Protein AF-A0AAD5KV11-F1 (afdb_monomer_lite)

Foldseek 3Di:
DPPVVVVVVVLVPPVVVVCVVVVHPDPVVSVVVVCCVVPCPLDPDDDDDDDPDDDPVVVVVVVVVVCVVCVPPDPDDDDPVVVVVVVVVCRRPPDPCVVQVVVVVVCVVVVLVVLLPDDVLVVLLDPDALVCLLVSCVSQPLVNVLCCLLVQVHPLSVVCVVQVLVNQLSVQLSVQDDSVVSSNLVSLLSCLPVVDPDDSLVSVLSSLLVQCVDPSSVVSNVVSCVVCVVSVVVVCVSCVVSVVPDPPPPPCDQLLSQLLCCLVPVDGDPPDPDLLSSQVSVLPDDPVVLLVVLVSLLVSLLDPSSLVSVLVNQLNHDLLSLLVSQPVCQSVVLVLVQVLCCVFPVDGQCVLVVNPDSSSVSSLLSNQSNVPDSRDPDNCSRCVVSVVVSVVSDDLVSLLCSLVPPDDDPPVSVVNCVPPPVSVVSNVVVVVVVVVVVDPDDDDPPPDPCPDDDQDAPQVVLVVCVVCLVVLCVLVVQADPVAGPDLVSLLVQLQLSVCLRPVDQFADLSNSQVSCVVRVHDSPRDHDRGDDDDPSSVVSSVD

Structure (mmCIF, N/CA/C/O backbone):
data_AF-A0AAD5KV11-F1
#
_entry.id   AF-A0AAD5KV11-F1
#
loop_
_atom_site.group_PDB
_atom_site.id
_atom_site.type_symbol
_atom_site.label_atom_id
_atom_site.label_alt_id
_atom_site.label_comp_id
_atom_site.label_asym_id
_atom_site.label_entity_id
_atom_site.label_seq_id
_atom_site.pdbx_PDB_ins_code
_atom_site.Cartn_x
_atom_site.Cartn_y
_atom_site.Cartn_z
_atom_site.occupancy
_atom_site.B_iso_or_equiv
_atom_site.auth_seq_id
_atom_site.auth_comp_id
_atom_site.auth_asym_id
_atom_site.auth_atom_id
_atom_site.pdbx_PDB_model_num
ATOM 1 N N . MET A 1 1 ? -11.349 23.403 -16.150 1.00 36.72 1 MET A N 1
ATOM 2 C CA . MET A 1 1 ? -10.597 22.356 -16.871 1.00 36.72 1 MET A CA 1
ATOM 3 C C . MET A 1 1 ? -9.289 22.864 -17.492 1.00 36.72 1 MET A C 1
ATOM 5 O O . MET A 1 1 ? -8.651 22.080 -18.169 1.00 36.72 1 MET A O 1
ATOM 9 N N . ASP A 1 2 ? -8.805 24.080 -17.205 1.00 35.59 2 ASP A N 1
ATOM 10 C CA . ASP A 1 2 ? -7.595 24.624 -17.852 1.00 35.59 2 ASP A CA 1
ATOM 11 C C . ASP A 1 2 ? -6.661 25.322 -16.854 1.00 35.59 2 ASP A C 1
ATOM 13 O O . ASP A 1 2 ? -6.624 26.541 -16.743 1.00 35.59 2 ASP A O 1
ATOM 17 N N . ALA A 1 3 ? -5.899 24.526 -16.106 1.00 26.17 3 ALA A N 1
ATOM 18 C CA . ALA A 1 3 ? -4.664 24.986 -15.454 1.00 26.17 3 ALA A CA 1
ATOM 19 C C . ALA A 1 3 ? -3.454 24.172 -15.948 1.00 26.17 3 ALA A C 1
ATOM 21 O O . ALA A 1 3 ? -2.347 24.684 -16.069 1.00 26.17 3 ALA A O 1
ATOM 22 N N . ILE A 1 4 ? -3.686 22.908 -16.326 1.00 26.08 4 ILE A N 1
ATOM 23 C CA . ILE A 1 4 ? -2.659 22.004 -16.856 1.00 26.08 4 ILE A CA 1
ATOM 24 C C . ILE A 1 4 ? -2.350 22.308 -18.335 1.00 26.08 4 ILE A C 1
ATOM 26 O O . ILE A 1 4 ? -1.194 22.201 -18.735 1.00 26.08 4 ILE A O 1
ATOM 30 N N . SER A 1 5 ? -3.319 22.764 -19.143 1.00 27.38 5 SER A N 1
ATOM 31 C CA . SER A 1 5 ? -3.061 23.165 -20.543 1.00 27.38 5 SER A CA 1
ATOM 32 C C . SER A 1 5 ? -2.269 24.484 -20.642 1.00 27.38 5 SER A C 1
ATOM 34 O O . SER A 1 5 ? -1.435 24.646 -21.533 1.00 27.38 5 SER A O 1
ATOM 36 N N . THR A 1 6 ? -2.434 25.385 -19.671 1.00 35.09 6 THR A N 1
ATOM 37 C CA . THR A 1 6 ? -1.822 26.725 -19.634 1.00 35.09 6 THR A CA 1
ATOM 38 C C . THR A 1 6 ? -0.335 26.698 -19.246 1.00 35.09 6 THR A C 1
ATOM 40 O O . THR A 1 6 ? 0.466 27.446 -19.806 1.00 35.09 6 THR A O 1
ATOM 43 N N . VAL A 1 7 ? 0.072 25.771 -18.366 1.00 30.61 7 VAL A N 1
ATOM 44 C CA . VAL A 1 7 ? 1.486 25.556 -17.977 1.00 30.61 7 VAL A CA 1
ATOM 45 C C . VAL A 1 7 ? 2.310 24.948 -19.121 1.00 30.61 7 VAL A C 1
ATOM 47 O O . VAL A 1 7 ? 3.462 25.330 -19.337 1.00 30.61 7 VAL A O 1
ATOM 50 N N . PHE A 1 8 ? 1.718 24.040 -19.906 1.00 29.23 8 PHE A N 1
ATOM 51 C CA . PHE A 1 8 ? 2.359 23.499 -21.110 1.00 29.23 8 PHE A CA 1
ATOM 52 C C . PHE A 1 8 ? 2.474 24.549 -22.230 1.00 29.23 8 PHE A C 1
ATOM 54 O O . PHE A 1 8 ? 3.483 24.569 -22.937 1.00 29.23 8 PHE A O 1
ATOM 61 N N . GLY A 1 9 ? 1.498 25.459 -22.349 1.00 31.12 9 GLY A N 1
ATOM 62 C CA . GLY A 1 9 ? 1.516 26.564 -23.316 1.00 31.12 9 GLY A CA 1
ATOM 63 C C . GLY A 1 9 ? 2.651 27.575 -23.092 1.00 31.12 9 GLY A C 1
ATOM 64 O O . GLY A 1 9 ? 3.324 27.956 -24.047 1.00 31.12 9 GLY A O 1
ATOM 65 N N . LEU A 1 10 ? 2.932 27.946 -21.838 1.00 33.28 10 LEU A N 1
ATOM 66 C CA . LEU A 1 10 ? 4.016 28.877 -21.478 1.00 33.28 10 LEU A CA 1
ATOM 67 C C . LEU A 1 10 ? 5.417 28.260 -21.654 1.00 33.28 10 LEU A C 1
ATOM 69 O O . LEU A 1 10 ? 6.309 28.898 -22.218 1.00 33.28 10 LEU A O 1
ATOM 73 N N . LYS A 1 11 ? 5.600 26.981 -21.290 1.00 33.97 11 LYS A N 1
ATOM 74 C CA . LYS A 1 11 ? 6.841 26.226 -21.573 1.00 33.97 11 LYS A CA 1
ATOM 75 C C . LYS A 1 11 ? 7.125 26.098 -23.073 1.00 33.97 11 LYS A C 1
ATOM 77 O O . LYS A 1 11 ? 8.284 26.120 -23.486 1.00 33.97 11 LYS A O 1
ATOM 82 N N . ALA A 1 12 ? 6.086 25.998 -23.902 1.00 33.62 12 ALA A N 1
ATOM 83 C CA . ALA A 1 12 ? 6.222 25.922 -25.355 1.00 33.62 12 ALA A CA 1
ATOM 84 C C . ALA A 1 12 ? 6.637 27.258 -26.010 1.00 33.62 12 ALA A C 1
ATOM 86 O O . ALA A 1 12 ? 7.190 27.225 -27.113 1.00 33.62 12 ALA A O 1
ATOM 87 N N . GLN A 1 13 ? 6.421 28.398 -25.337 1.00 36.31 13 GLN A N 1
ATOM 88 C CA . GLN A 1 13 ? 6.700 29.755 -25.839 1.00 36.31 13 GLN A CA 1
ATOM 89 C C . GLN A 1 13 ? 7.999 30.378 -25.300 1.00 36.31 13 GLN A C 1
ATOM 91 O O . GLN A 1 13 ? 8.613 31.185 -25.996 1.00 36.31 13 GLN A O 1
ATOM 96 N N . LEU A 1 14 ? 8.472 29.959 -24.120 1.00 36.69 14 LEU A N 1
ATOM 97 C CA . LEU A 1 14 ? 9.713 30.468 -23.515 1.00 36.69 14 LEU A CA 1
ATOM 98 C C . LEU A 1 14 ? 10.977 29.950 -24.217 1.00 36.69 14 LEU A C 1
ATOM 100 O O . LEU A 1 14 ? 11.968 30.651 -24.401 1.00 36.69 14 LEU A O 1
ATOM 104 N N . VAL A 1 15 ? 10.941 28.694 -24.642 1.00 40.12 15 VAL A N 1
ATOM 105 C CA . VAL A 1 15 ? 12.110 28.043 -25.220 1.00 40.12 15 VAL A CA 1
ATOM 106 C C . VAL A 1 15 ? 12.433 28.423 -26.678 1.00 40.12 15 VAL A C 1
ATOM 108 O O . VAL A 1 15 ? 13.617 28.513 -26.996 1.00 40.12 15 VAL A O 1
ATOM 111 N N . PRO A 1 16 ? 11.470 28.722 -27.575 1.00 36.97 16 PRO A N 1
ATOM 112 C CA . PRO A 1 16 ? 11.785 29.334 -28.866 1.00 36.97 16 PRO A CA 1
ATOM 113 C C . PRO A 1 16 ? 12.531 30.669 -28.718 1.00 36.97 16 PRO A C 1
ATOM 115 O O . PRO A 1 16 ? 13.422 30.950 -29.512 1.00 36.97 16 PRO A O 1
ATOM 118 N N . ALA A 1 17 ? 12.228 31.460 -27.682 1.00 39.31 17 ALA A N 1
ATOM 119 C CA . ALA A 1 17 ? 12.898 32.737 -27.426 1.00 39.31 17 ALA A CA 1
ATOM 120 C C . ALA A 1 17 ? 14.358 32.571 -26.950 1.00 39.31 17 ALA A C 1
ATOM 122 O O . ALA A 1 17 ? 15.211 33.398 -27.272 1.00 39.31 17 ALA A O 1
ATOM 123 N N . ILE A 1 18 ? 14.668 31.484 -26.234 1.00 38.94 18 ILE A N 1
ATOM 124 C CA . ILE A 1 18 ? 16.037 31.120 -25.820 1.00 38.94 18 ILE A CA 1
ATOM 125 C C . ILE A 1 18 ? 16.846 30.587 -27.016 1.00 38.94 18 ILE A C 1
ATOM 127 O O . ILE A 1 18 ? 17.977 31.013 -27.236 1.00 38.94 18 ILE A O 1
ATOM 131 N N . ILE A 1 19 ? 16.238 29.721 -27.833 1.00 38.75 19 ILE A N 1
ATOM 132 C CA . ILE A 1 19 ? 16.796 29.171 -29.086 1.00 38.75 19 ILE A CA 1
ATOM 133 C C . ILE A 1 19 ? 17.142 30.303 -30.072 1.00 38.75 19 ILE A C 1
ATOM 135 O O . ILE A 1 19 ? 18.261 30.367 -30.581 1.00 38.75 19 ILE A O 1
ATOM 139 N N . SER A 1 20 ? 16.230 31.267 -30.248 1.00 39.09 20 SER A N 1
ATOM 140 C CA . SER A 1 20 ? 16.426 32.439 -31.114 1.00 39.09 20 SER A CA 1
ATOM 141 C C . SER A 1 20 ? 17.562 33.365 -30.662 1.00 39.09 20 SER A C 1
ATOM 143 O O . SER A 1 20 ? 18.131 34.057 -31.499 1.00 39.09 20 SER A O 1
ATOM 145 N N . ASN A 1 21 ? 17.893 33.410 -29.367 1.00 37.72 21 ASN A N 1
ATOM 146 C CA . ASN A 1 21 ? 18.970 34.253 -28.830 1.00 37.72 21 ASN A CA 1
ATOM 147 C C . ASN A 1 21 ? 20.343 33.563 -28.825 1.00 37.72 21 ASN A C 1
ATOM 149 O O . ASN A 1 21 ? 21.362 34.240 -28.705 1.00 37.72 21 ASN A O 1
ATOM 153 N N . LEU A 1 22 ? 20.374 32.233 -28.946 1.00 36.91 22 LEU A N 1
ATOM 154 C CA . LEU A 1 22 ? 21.596 31.428 -29.022 1.00 36.91 22 LEU A CA 1
ATOM 155 C C . LEU A 1 22 ? 22.035 31.145 -30.467 1.00 36.91 22 LEU A C 1
ATOM 157 O O . LEU A 1 22 ? 23.072 30.520 -30.668 1.00 36.91 22 LEU A O 1
ATOM 161 N N . ASN A 1 23 ? 21.267 31.600 -31.468 1.00 37.03 23 ASN A N 1
ATOM 162 C CA . ASN A 1 23 ? 21.495 31.328 -32.894 1.00 37.03 23 ASN A CA 1
ATOM 163 C C . ASN A 1 23 ? 21.655 29.823 -33.210 1.00 37.03 23 ASN A C 1
ATOM 165 O O . ASN A 1 23 ? 22.347 29.436 -34.150 1.00 37.03 23 ASN A O 1
ATOM 169 N N . LEU A 1 24 ? 21.026 28.970 -32.399 1.00 40.47 24 LEU A N 1
ATOM 170 C CA . LEU A 1 24 ? 21.088 27.516 -32.495 1.00 40.47 24 LEU A CA 1
ATOM 171 C C . LEU A 1 24 ? 19.681 27.000 -32.743 1.00 40.47 24 LEU A C 1
ATOM 173 O O . LEU A 1 24 ? 18.825 27.116 -31.873 1.00 40.47 24 LEU A O 1
ATOM 177 N N . ASP A 1 25 ? 19.454 26.426 -33.916 1.00 38.12 25 ASP A N 1
ATOM 178 C CA . ASP A 1 25 ? 18.139 25.975 -34.362 1.00 38.12 25 ASP A CA 1
ATOM 179 C C . ASP A 1 25 ? 17.968 24.481 -34.050 1.00 38.12 25 ASP A C 1
ATOM 181 O O . ASP A 1 25 ? 18.103 23.628 -34.922 1.00 38.12 25 ASP A O 1
ATOM 185 N N . LEU A 1 26 ? 17.773 24.141 -32.768 1.00 39.62 26 LEU A N 1
ATOM 186 C CA . LEU A 1 26 ? 17.640 22.744 -32.334 1.00 39.62 26 LEU A CA 1
ATOM 187 C C . LEU A 1 26 ? 16.489 22.561 -31.322 1.00 39.62 26 LEU A C 1
ATOM 189 O O . LEU A 1 26 ? 16.584 23.019 -30.173 1.00 39.62 26 LEU A O 1
ATOM 193 N N . PRO A 1 27 ? 15.392 21.877 -31.713 1.00 36.97 27 PRO A N 1
ATOM 194 C CA . PRO A 1 27 ? 14.279 21.495 -30.839 1.00 36.97 27 PRO A CA 1
ATOM 195 C C . PRO A 1 27 ? 14.715 20.669 -29.625 1.00 36.97 27 PRO A C 1
ATOM 197 O O . PRO A 1 27 ? 13.997 20.605 -28.626 1.00 36.97 27 PRO A O 1
ATOM 200 N N . GLU A 1 28 ? 15.894 20.052 -29.678 1.00 38.34 28 GLU A N 1
ATOM 201 C CA . GLU A 1 28 ? 16.394 19.185 -28.635 1.00 38.34 28 GLU A CA 1
ATOM 202 C C . GLU A 1 28 ? 16.845 19.977 -27.379 1.00 38.34 28 GLU A C 1
ATOM 204 O O . GLU A 1 28 ? 16.486 19.592 -26.267 1.00 38.34 28 GLU A O 1
ATOM 209 N N . LEU A 1 29 ? 17.514 21.131 -27.445 1.00 38.25 29 LEU A N 1
ATOM 210 C CA . LEU A 1 29 ? 17.994 21.825 -26.220 1.00 38.25 29 LEU A CA 1
ATOM 211 C C . LEU A 1 29 ? 16.870 22.172 -25.209 1.00 38.25 29 LEU A C 1
ATOM 213 O O . LEU A 1 29 ? 17.076 22.267 -23.995 1.00 38.25 29 LEU A O 1
ATOM 217 N N . ARG A 1 30 ? 15.647 22.281 -25.732 1.00 36.28 30 ARG A N 1
ATOM 218 C CA . ARG A 1 30 ? 14.396 22.589 -25.039 1.00 36.28 30 ARG A CA 1
ATOM 219 C C . ARG A 1 30 ? 13.980 21.562 -23.989 1.00 36.28 30 ARG A C 1
ATOM 221 O O . ARG A 1 30 ? 13.455 21.935 -22.941 1.00 36.28 30 ARG A O 1
ATOM 228 N N . LEU A 1 31 ? 14.247 20.280 -24.231 1.00 37.41 31 LEU A N 1
ATOM 229 C CA . LEU A 1 31 ? 13.899 19.204 -23.299 1.00 37.41 31 LEU A CA 1
ATOM 230 C C . LEU A 1 31 ? 14.989 18.991 -22.235 1.00 37.41 31 LEU A C 1
ATOM 232 O O . LEU A 1 31 ? 14.673 18.668 -21.090 1.00 37.41 31 LEU A O 1
ATOM 236 N N . PHE A 1 32 ? 16.254 19.223 -22.602 1.00 37.03 32 PHE A N 1
ATOM 237 C CA . PHE A 1 32 ? 17.424 19.101 -21.727 1.00 37.03 32 PHE A CA 1
ATOM 238 C C . PHE A 1 32 ? 17.389 20.127 -20.582 1.00 37.03 32 PHE A C 1
ATOM 240 O O . PHE A 1 32 ? 17.474 19.757 -19.411 1.00 37.03 32 PHE A O 1
ATOM 247 N N . LEU A 1 33 ? 17.129 21.399 -20.904 1.00 38.28 33 LEU A N 1
ATOM 248 C CA . LEU A 1 33 ? 16.997 22.472 -19.911 1.00 38.28 33 LEU A CA 1
ATOM 249 C C . LEU A 1 33 ? 15.791 22.271 -18.976 1.00 38.28 33 LEU A C 1
ATOM 251 O O . LEU A 1 33 ? 15.875 22.573 -17.791 1.00 38.28 33 LEU A O 1
ATOM 255 N N . SER A 1 34 ? 14.701 21.667 -19.466 1.00 37.06 34 SER A N 1
ATOM 256 C CA . SER A 1 34 ? 13.507 21.380 -18.653 1.00 37.06 34 SER A CA 1
ATOM 257 C C . SER A 1 34 ? 13.704 20.302 -17.576 1.00 37.06 34 SER A C 1
ATOM 259 O O . SER A 1 34 ? 12.855 20.165 -16.697 1.00 37.06 34 SER A O 1
ATOM 261 N N . ARG A 1 35 ? 14.785 19.509 -17.658 1.00 36.50 35 ARG A N 1
ATOM 262 C CA . ARG A 1 35 ? 15.058 18.370 -16.763 1.00 36.50 35 ARG A CA 1
ATOM 263 C C . ARG A 1 35 ? 16.261 18.580 -15.838 1.00 36.50 35 ARG A C 1
ATOM 265 O O . ARG A 1 35 ? 16.431 17.806 -14.900 1.00 36.50 35 ARG A O 1
ATOM 272 N N . LEU A 1 36 ? 17.039 19.648 -16.037 1.00 35.38 36 LEU A N 1
ATOM 273 C CA . LEU A 1 36 ? 18.109 20.067 -15.119 1.00 35.38 36 LEU A CA 1
ATOM 274 C C . LEU A 1 36 ? 17.582 20.519 -13.744 1.00 35.38 36 LEU A C 1
ATOM 276 O O . LEU A 1 36 ? 18.323 20.463 -12.766 1.00 35.38 36 LEU A O 1
ATOM 280 N N . SER A 1 37 ? 16.291 20.849 -13.632 1.00 35.50 37 SER A N 1
ATOM 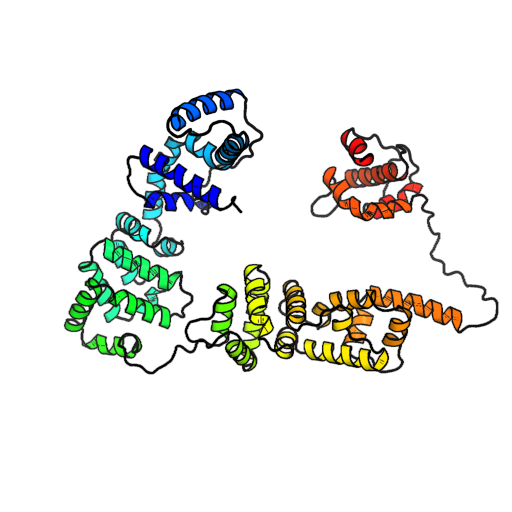281 C CA . SER A 1 37 ? 15.614 21.135 -12.356 1.00 35.50 37 SER A CA 1
ATOM 282 C C . SER A 1 37 ? 15.619 19.957 -11.366 1.00 35.50 37 SER A C 1
ATOM 284 O O . SER A 1 37 ? 15.348 20.152 -10.186 1.00 35.50 37 SER A O 1
ATOM 286 N N . PHE A 1 38 ? 15.925 18.735 -11.820 1.00 32.44 38 PHE A N 1
ATOM 287 C CA . PHE A 1 38 ? 15.969 17.524 -10.990 1.00 32.44 38 PHE A CA 1
ATOM 288 C C . PHE A 1 38 ? 17.393 17.089 -10.598 1.00 32.44 38 PHE A C 1
ATOM 290 O O . PHE A 1 38 ? 17.566 15.996 -10.059 1.00 32.44 38 PHE A O 1
ATOM 297 N N . MET A 1 39 ? 18.419 17.917 -10.843 1.00 35.47 39 MET A N 1
ATOM 298 C CA . MET A 1 39 ? 19.819 17.621 -10.499 1.00 35.47 39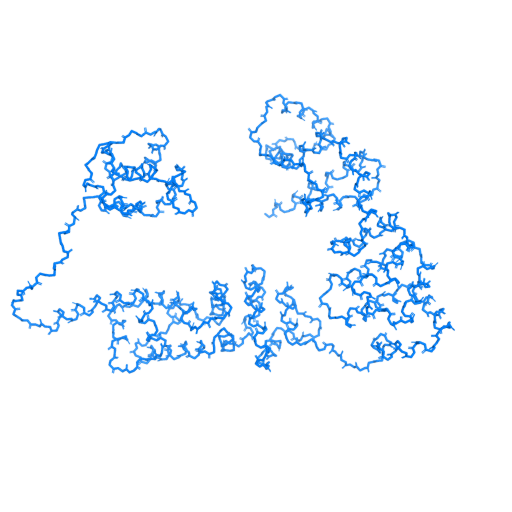 MET A CA 1
ATOM 299 C C . MET A 1 39 ? 20.412 18.659 -9.520 1.00 35.47 39 MET A C 1
ATOM 301 O O . MET A 1 39 ? 21.225 19.488 -9.934 1.00 35.47 39 MET A O 1
ATOM 305 N N . PRO A 1 40 ? 20.091 18.606 -8.208 1.00 32.34 40 PRO A N 1
ATOM 306 C CA . PRO A 1 40 ? 20.590 19.588 -7.234 1.00 32.34 40 PRO A CA 1
ATOM 307 C C . PRO A 1 40 ? 22.122 19.592 -7.104 1.00 32.34 40 PRO A C 1
ATOM 309 O O . PRO A 1 40 ? 22.731 20.604 -6.782 1.00 32.34 40 PRO A O 1
ATOM 312 N N . THR A 1 41 ? 22.768 18.456 -7.373 1.00 32.22 41 THR A N 1
ATOM 313 C CA . THR A 1 41 ? 24.214 18.254 -7.186 1.00 32.22 41 THR A CA 1
ATOM 314 C C . THR A 1 41 ? 25.071 18.711 -8.368 1.00 32.22 41 THR A C 1
ATOM 316 O O . THR A 1 41 ? 26.284 18.857 -8.219 1.00 32.22 41 THR A O 1
ATOM 319 N N . LEU A 1 42 ? 24.475 18.951 -9.542 1.00 32.19 42 LEU A N 1
ATOM 320 C CA . LEU A 1 42 ? 25.174 19.539 -10.694 1.00 32.19 42 LEU A CA 1
ATOM 321 C C . LEU A 1 42 ? 25.145 21.070 -10.682 1.00 32.19 42 LEU A C 1
ATOM 323 O O . LEU A 1 42 ? 25.941 21.687 -11.384 1.00 32.19 42 LEU A O 1
ATOM 327 N N . VAL A 1 43 ? 24.280 21.659 -9.855 1.00 34.81 43 VAL A N 1
ATOM 328 C CA . VAL A 1 43 ? 24.034 23.100 -9.754 1.00 34.81 43 VAL A CA 1
ATOM 329 C C . VAL A 1 43 ? 24.176 23.538 -8.292 1.00 34.81 43 VAL A C 1
ATOM 331 O O . VAL A 1 43 ? 23.266 24.087 -7.676 1.00 34.81 43 VAL A O 1
ATOM 334 N N . SER A 1 44 ? 25.322 23.247 -7.679 1.00 25.25 44 SER A N 1
ATOM 335 C CA . SER A 1 44 ? 25.628 23.765 -6.344 1.00 25.25 44 SER A CA 1
ATOM 336 C C . SER A 1 44 ? 25.946 25.263 -6.437 1.00 25.25 44 SER A C 1
ATOM 338 O O . SER A 1 44 ? 27.022 25.615 -6.921 1.00 25.25 44 SER A O 1
ATOM 340 N N . GLY A 1 45 ? 25.031 26.129 -5.980 1.00 29.36 45 GLY A N 1
ATOM 341 C CA . GLY A 1 45 ? 25.291 27.572 -5.829 1.00 29.36 45 GLY A CA 1
ATOM 342 C C . GLY A 1 45 ? 24.148 28.546 -6.148 1.00 29.36 45 GLY A C 1
ATOM 343 O O . GLY A 1 45 ? 24.400 29.744 -6.168 1.00 29.36 45 GLY A O 1
ATOM 344 N N . ILE A 1 46 ? 22.923 28.076 -6.396 1.00 31.97 46 ILE A N 1
ATOM 345 C CA . ILE A 1 46 ? 21.787 28.921 -6.807 1.00 31.97 46 ILE A CA 1
ATOM 346 C C . ILE A 1 46 ? 20.759 29.031 -5.653 1.00 31.97 46 ILE A C 1
ATOM 348 O O . ILE A 1 46 ? 20.168 28.007 -5.289 1.00 31.97 46 ILE A O 1
ATOM 352 N N . PRO A 1 47 ? 20.586 30.205 -5.004 1.00 28.39 47 PRO A N 1
ATOM 353 C CA . PRO A 1 47 ? 19.645 30.386 -3.897 1.00 28.39 47 PRO A CA 1
ATOM 354 C C . PRO A 1 47 ? 18.209 30.692 -4.367 1.00 28.39 47 PRO A C 1
ATOM 356 O O . PRO A 1 47 ? 17.902 31.775 -4.854 1.00 28.39 47 PRO A O 1
ATOM 359 N N . TRP A 1 48 ? 17.282 29.774 -4.094 1.00 33.69 48 TRP A N 1
ATOM 360 C CA . TRP A 1 48 ? 15.846 29.957 -4.337 1.00 33.69 48 TRP A CA 1
ATOM 361 C C . TRP A 1 48 ? 15.201 30.816 -3.228 1.00 33.69 48 TRP A C 1
ATOM 363 O O . TRP A 1 48 ? 15.180 30.405 -2.068 1.00 33.69 48 TRP A O 1
ATOM 373 N N . GLY A 1 49 ? 14.670 32.002 -3.563 1.00 29.42 49 GLY A N 1
ATOM 374 C CA . GLY A 1 49 ? 14.063 32.953 -2.612 1.00 29.42 49 GLY A CA 1
ATOM 375 C C . GLY A 1 49 ? 12.652 33.434 -2.998 1.00 29.42 49 GLY A C 1
ATOM 376 O O . GLY A 1 49 ? 12.314 33.516 -4.174 1.00 29.42 49 GLY A O 1
ATOM 377 N N . SER A 1 50 ? 11.831 33.746 -1.986 1.00 30.23 50 SER A N 1
ATOM 378 C CA . SER A 1 50 ? 10.389 34.066 -2.078 1.00 30.23 50 SER A CA 1
ATOM 379 C C . SER A 1 50 ? 10.081 35.514 -2.553 1.00 30.23 50 SER A C 1
ATOM 381 O O . SER A 1 50 ? 10.869 36.417 -2.265 1.00 30.23 50 SER A O 1
ATOM 383 N N . PRO A 1 51 ? 8.926 35.779 -3.215 1.00 34.50 51 PRO A N 1
ATOM 384 C CA . PRO A 1 51 ? 8.574 37.038 -3.910 1.00 34.50 51 PRO A CA 1
ATOM 385 C C . PRO A 1 51 ? 8.494 38.341 -3.102 1.00 34.50 51 PRO A C 1
ATOM 387 O O . PRO A 1 51 ? 8.290 39.402 -3.684 1.00 34.50 51 PRO A O 1
ATOM 390 N N . GLN A 1 52 ? 8.600 38.297 -1.779 1.00 36.56 52 GLN A N 1
ATOM 391 C CA . GLN A 1 52 ? 8.212 39.415 -0.907 1.00 36.56 52 GLN A CA 1
ATOM 392 C C . GLN A 1 52 ? 9.253 40.552 -0.844 1.00 36.56 52 GLN A C 1
ATOM 394 O O . GLN A 1 52 ? 9.022 41.568 -0.197 1.00 36.56 52 GLN A O 1
ATOM 399 N N . ASN A 1 53 ? 10.383 40.409 -1.544 1.00 36.12 53 ASN A N 1
ATOM 400 C CA . ASN A 1 53 ? 11.592 41.207 -1.321 1.00 36.12 53 ASN A CA 1
ATOM 401 C C . ASN A 1 53 ? 11.933 42.209 -2.440 1.00 36.12 53 ASN A C 1
ATOM 403 O O . ASN A 1 53 ? 13.103 42.544 -2.607 1.00 36.12 53 ASN A O 1
ATOM 407 N N . LEU A 1 54 ? 10.966 42.673 -3.239 1.00 43.81 54 LEU A N 1
ATOM 408 C CA . LEU A 1 54 ? 11.264 43.463 -4.447 1.00 43.81 54 LEU A CA 1
ATOM 409 C C . LEU A 1 54 ? 10.841 44.921 -4.381 1.00 43.81 54 LEU A C 1
ATOM 411 O O . LEU A 1 54 ? 9.717 45.245 -3.999 1.00 43.81 54 LEU A O 1
ATOM 415 N N . GLY A 1 55 ? 11.752 45.801 -4.802 1.00 43.78 55 GLY A N 1
ATOM 416 C CA . GLY A 1 55 ? 11.566 47.245 -4.778 1.00 43.78 55 GLY A CA 1
ATOM 417 C C . GLY A 1 55 ? 10.785 47.778 -5.983 1.00 43.78 55 GLY A C 1
ATOM 418 O O . GLY A 1 55 ? 10.817 47.231 -7.084 1.00 43.78 55 GLY A O 1
ATOM 419 N N . LYS A 1 56 ? 10.113 48.922 -5.799 1.00 39.56 56 LYS A N 1
ATOM 420 C CA . LYS A 1 56 ? 9.292 49.585 -6.837 1.00 39.56 56 LYS A CA 1
ATOM 421 C C . LYS A 1 56 ? 10.068 49.985 -8.103 1.00 39.56 56 LYS A C 1
ATOM 423 O O . LYS A 1 56 ? 9.477 50.057 -9.174 1.00 39.56 56 LYS A O 1
ATOM 428 N N . VAL A 1 57 ? 11.373 50.242 -7.995 1.00 38.97 57 VAL A N 1
ATOM 429 C CA . VAL A 1 57 ? 12.228 50.676 -9.121 1.00 38.97 57 VAL A CA 1
ATOM 430 C C . VAL A 1 57 ? 12.497 49.525 -10.097 1.00 38.97 57 VAL A C 1
ATOM 432 O O . VAL A 1 57 ? 12.418 49.705 -11.308 1.00 38.97 57 VAL A O 1
ATOM 435 N N . GLU A 1 58 ? 12.721 48.318 -9.578 1.00 44.91 58 GLU A N 1
ATOM 436 C CA . GLU A 1 58 ? 12.971 47.108 -10.375 1.00 44.91 58 GLU A CA 1
ATOM 437 C C . GLU A 1 58 ? 11.714 46.666 -11.140 1.00 44.91 58 GLU A C 1
ATOM 439 O O . GLU A 1 58 ? 11.795 46.079 -12.218 1.00 44.91 58 GLU A O 1
ATOM 444 N N . MET A 1 59 ? 10.540 47.012 -10.606 1.00 43.06 59 MET A N 1
ATOM 445 C CA . MET A 1 59 ? 9.239 46.765 -11.222 1.00 43.06 59 MET A CA 1
ATOM 446 C C . MET A 1 59 ? 8.999 47.656 -12.460 1.00 43.06 59 MET A C 1
ATOM 448 O O . MET A 1 59 ? 8.379 47.209 -13.424 1.00 43.06 59 MET A O 1
ATOM 452 N N . ALA A 1 60 ? 9.523 48.888 -12.469 1.00 44.19 60 ALA A N 1
ATOM 453 C CA . ALA A 1 60 ? 9.351 49.836 -13.574 1.00 44.19 60 ALA A CA 1
ATOM 454 C C . ALA A 1 60 ? 10.216 49.487 -14.801 1.00 44.19 60 ALA A C 1
ATOM 456 O O . ALA A 1 60 ? 9.684 49.390 -15.905 1.00 44.19 60 ALA A O 1
ATOM 457 N N . SER A 1 61 ? 11.513 49.202 -14.617 1.00 43.88 61 SER A N 1
ATOM 458 C CA . SER A 1 61 ? 12.398 48.782 -15.725 1.00 43.88 61 SER A CA 1
ATOM 459 C C . SER A 1 61 ? 11.991 47.447 -16.354 1.00 43.88 61 SER A C 1
ATOM 461 O O . SER A 1 61 ? 12.204 47.224 -17.549 1.00 43.88 61 SER A O 1
ATOM 463 N N . TRP A 1 62 ? 11.386 46.551 -15.570 1.00 45.12 62 TRP A N 1
ATOM 464 C CA . TRP A 1 62 ? 10.845 45.296 -16.087 1.00 45.12 62 TRP A CA 1
ATOM 465 C C . TRP A 1 62 ? 9.655 45.527 -17.023 1.00 45.12 62 TRP A C 1
ATOM 467 O O . TRP A 1 62 ? 9.604 44.933 -18.100 1.00 45.12 62 TRP A O 1
ATOM 477 N N . LYS A 1 63 ? 8.728 46.415 -16.641 1.00 42.84 63 LYS A N 1
ATOM 478 C CA . LYS A 1 63 ? 7.530 46.721 -17.433 1.00 42.84 63 LYS A CA 1
ATOM 479 C C . LYS A 1 63 ? 7.901 47.271 -18.814 1.00 42.84 63 LYS A C 1
ATOM 481 O O . LYS A 1 63 ? 7.383 46.803 -19.821 1.00 42.84 63 LYS A O 1
ATOM 486 N N . GLU A 1 64 ? 8.882 48.165 -18.851 1.00 46.41 64 GLU A N 1
ATOM 487 C CA . GLU A 1 64 ? 9.392 48.780 -20.080 1.00 46.41 64 GLU A CA 1
ATOM 488 C C . GLU A 1 64 ? 10.062 47.752 -21.019 1.00 46.41 64 GLU A C 1
ATOM 490 O O . GLU A 1 64 ? 9.811 47.736 -22.223 1.00 46.41 64 GLU A O 1
ATOM 495 N N . SER A 1 65 ? 10.844 46.816 -20.465 1.00 41.38 65 SER A N 1
ATOM 496 C CA . SER A 1 65 ? 11.524 45.760 -21.241 1.00 41.38 65 SER A CA 1
ATOM 497 C C . SER A 1 65 ? 10.565 44.676 -21.751 1.00 41.38 65 SER A C 1
ATOM 499 O O . SER A 1 65 ? 10.750 44.119 -22.834 1.00 41.38 65 SER A O 1
ATOM 501 N N . TRP A 1 66 ? 9.524 44.363 -20.977 1.00 40.75 66 TRP A N 1
ATOM 502 C CA . TRP A 1 66 ? 8.489 43.403 -21.357 1.00 40.75 66 TRP A CA 1
ATOM 503 C C . TRP A 1 66 ? 7.590 43.943 -22.481 1.00 40.75 66 TRP A C 1
ATOM 505 O O . TRP A 1 66 ? 7.284 43.209 -23.426 1.00 40.75 66 TRP A O 1
ATOM 515 N N . GLU A 1 67 ? 7.214 45.226 -22.413 1.00 44.69 67 GLU A N 1
ATOM 516 C CA . GLU A 1 67 ? 6.430 45.920 -23.444 1.00 44.69 67 GLU A CA 1
ATOM 517 C C . GLU A 1 67 ? 7.173 45.993 -24.788 1.00 44.69 67 GLU A C 1
ATOM 519 O O . GLU A 1 67 ? 6.543 45.914 -25.842 1.00 44.69 67 GLU A O 1
ATOM 524 N N . ASP A 1 68 ? 8.507 46.083 -24.779 1.00 44.94 68 ASP A N 1
ATOM 525 C CA . ASP A 1 68 ? 9.321 46.142 -26.000 1.00 44.94 68 ASP A CA 1
ATOM 526 C C . ASP A 1 68 ? 9.413 44.781 -26.723 1.00 44.94 68 ASP A C 1
ATOM 528 O O . ASP A 1 68 ? 9.298 44.708 -27.949 1.00 44.94 68 ASP A O 1
ATOM 532 N N . ILE A 1 69 ? 9.520 43.681 -25.965 1.00 39.47 69 ILE A N 1
ATOM 533 C CA . ILE A 1 69 ? 9.611 42.306 -26.494 1.00 39.47 69 ILE A CA 1
ATOM 534 C C . ILE A 1 69 ? 8.255 41.810 -27.016 1.00 39.47 69 ILE A C 1
ATOM 536 O O . ILE A 1 69 ? 8.177 41.168 -28.068 1.00 39.47 69 ILE A O 1
ATOM 540 N N . ASN A 1 70 ? 7.172 42.108 -26.295 1.00 38.34 70 ASN A N 1
ATOM 541 C CA . ASN A 1 70 ? 5.850 41.543 -26.576 1.00 38.34 70 ASN A CA 1
ATOM 542 C C . ASN A 1 70 ? 4.950 42.439 -27.436 1.00 38.34 70 ASN A C 1
ATOM 544 O O . ASN A 1 70 ? 3.847 42.019 -27.797 1.00 38.34 70 ASN A O 1
ATOM 548 N N . ARG A 1 71 ? 5.447 43.607 -27.873 1.00 42.91 71 ARG A N 1
ATOM 549 C CA . ARG A 1 71 ? 4.731 44.589 -28.712 1.00 42.91 71 ARG A CA 1
ATOM 550 C C . ARG A 1 71 ? 4.099 44.003 -29.987 1.00 42.91 71 ARG A C 1
ATOM 552 O O . ARG A 1 71 ? 3.182 44.591 -30.546 1.00 42.91 71 ARG A O 1
ATOM 559 N N . LYS A 1 72 ? 4.579 42.848 -30.471 1.00 37.41 72 LYS A N 1
ATOM 560 C CA . LYS A 1 72 ? 4.065 42.154 -31.673 1.00 37.41 72 LYS A CA 1
ATOM 561 C C . LYS A 1 72 ? 3.070 41.017 -31.391 1.00 37.41 72 LYS A C 1
ATOM 563 O O . LYS A 1 72 ? 2.418 40.556 -32.324 1.00 37.41 72 LYS A O 1
ATOM 568 N N . PHE A 1 73 ? 2.951 40.561 -30.142 1.00 36.34 73 PHE A N 1
ATOM 569 C CA . PHE A 1 73 ? 2.131 39.404 -29.746 1.00 36.34 73 PHE A CA 1
ATOM 570 C C . PHE A 1 73 ? 0.918 39.777 -28.878 1.00 36.34 73 PHE A C 1
ATOM 572 O O . PHE A 1 73 ? 0.054 38.934 -28.631 1.00 36.34 73 PHE A O 1
ATOM 579 N N . ALA A 1 74 ? 0.812 41.039 -28.460 1.00 39.50 74 ALA A N 1
ATOM 580 C CA . ALA A 1 74 ? -0.312 41.560 -27.695 1.00 39.50 74 ALA A CA 1
ATOM 581 C C . ALA A 1 74 ? -1.569 41.670 -28.576 1.00 39.50 74 ALA A C 1
ATOM 583 O O . ALA A 1 74 ? -1.703 42.580 -29.392 1.00 39.50 74 ALA A O 1
ATOM 584 N N . ARG A 1 75 ? -2.495 40.712 -28.447 1.00 40.09 75 ARG A N 1
ATOM 585 C CA . ARG A 1 75 ? -3.808 40.777 -29.114 1.00 40.09 75 ARG A CA 1
ATOM 586 C C . ARG A 1 75 ? -4.998 40.986 -28.184 1.00 40.09 75 ARG A C 1
ATOM 588 O O . ARG A 1 75 ? -6.096 41.084 -28.706 1.00 40.09 75 ARG A O 1
ATOM 595 N N . ASN A 1 76 ? -4.817 41.082 -26.867 1.00 43.09 76 ASN A N 1
ATOM 596 C CA . ASN A 1 76 ? -5.864 41.516 -25.931 1.00 43.09 76 ASN A CA 1
ATOM 597 C C . ASN A 1 76 ? -5.226 41.903 -24.589 1.00 43.09 76 ASN A C 1
ATOM 599 O O . ASN A 1 76 ? -4.752 41.032 -23.864 1.00 43.09 76 ASN A O 1
ATOM 603 N N . GLU A 1 77 ? -5.192 43.198 -24.282 1.00 43.06 77 GLU A N 1
ATOM 604 C CA . GLU A 1 77 ? -4.377 43.773 -23.198 1.00 43.06 77 GLU A CA 1
ATOM 605 C C . GLU A 1 77 ? -5.075 43.905 -21.829 1.00 43.06 77 GLU A C 1
ATOM 607 O O . GLU A 1 77 ? -4.413 44.246 -20.857 1.00 43.06 77 GLU A O 1
ATOM 612 N N . GLU A 1 78 ? -6.364 43.593 -21.670 1.00 42.09 78 GLU A N 1
ATOM 613 C CA . GLU A 1 78 ? -7.121 44.099 -20.502 1.00 42.09 78 GLU A CA 1
ATOM 614 C C . GLU A 1 78 ? -7.646 43.052 -19.504 1.00 42.09 78 GLU A C 1
ATOM 616 O O . GLU A 1 78 ? -8.672 43.257 -18.859 1.00 42.09 78 GLU A O 1
ATOM 621 N N . LYS A 1 79 ? -6.958 41.923 -19.311 1.00 39.78 79 LYS A N 1
ATOM 622 C CA . LYS A 1 79 ? -7.261 41.050 -18.161 1.00 39.78 79 LYS A CA 1
ATOM 623 C C . LYS A 1 79 ? -6.127 41.081 -17.151 1.00 39.78 79 LYS A C 1
ATOM 625 O O . LYS A 1 79 ? -5.078 40.483 -17.383 1.00 39.78 79 LYS A O 1
ATOM 630 N N . ALA A 1 80 ? -6.386 41.738 -16.018 1.00 38.12 80 ALA A N 1
ATOM 631 C CA . ALA A 1 80 ? -5.515 41.775 -14.842 1.00 38.12 80 ALA A CA 1
ATOM 632 C C . ALA A 1 80 ? -5.024 40.369 -14.441 1.00 38.12 80 ALA A C 1
ATOM 634 O O . ALA A 1 80 ? -3.855 40.196 -14.113 1.00 38.12 80 ALA A O 1
ATOM 635 N N . ASP A 1 81 ? -5.862 39.343 -14.622 1.00 35.25 81 ASP A N 1
ATOM 636 C CA . ASP A 1 81 ? -5.518 37.939 -14.365 1.00 35.25 81 ASP A CA 1
ATOM 637 C C . ASP A 1 81 ? -4.353 37.418 -15.224 1.00 35.25 81 ASP A C 1
ATOM 639 O O . ASP A 1 81 ? -3.575 36.574 -14.780 1.00 35.25 81 ASP A O 1
ATOM 643 N N . TRP A 1 82 ? -4.204 37.905 -16.461 1.00 35.59 82 TRP A N 1
ATOM 644 C CA . TRP A 1 82 ? -3.144 37.458 -17.370 1.00 35.59 82 TRP A CA 1
ATOM 645 C C . TRP A 1 82 ? -1.798 38.107 -17.022 1.00 35.59 82 TRP A C 1
ATOM 647 O O . TRP A 1 82 ? -0.752 37.455 -17.079 1.00 35.59 82 TRP A O 1
ATOM 657 N N . GLN A 1 83 ? -1.833 39.377 -16.612 1.00 38.84 83 GLN A N 1
ATOM 658 C CA . GLN A 1 83 ? -0.659 40.120 -16.148 1.00 38.84 83 GLN A CA 1
ATOM 659 C C . GLN A 1 83 ? -0.165 39.577 -14.801 1.00 38.84 83 GLN A C 1
ATOM 661 O O . GLN A 1 83 ? 1.027 39.315 -14.657 1.00 38.84 83 GLN A O 1
ATOM 666 N N . GLU A 1 84 ? -1.082 39.295 -13.872 1.00 38.12 84 GLU A N 1
ATOM 667 C CA . GLU A 1 84 ? -0.796 38.673 -12.575 1.00 38.12 84 GLU A CA 1
ATOM 668 C C . GLU A 1 84 ? -0.202 37.265 -12.750 1.00 38.12 84 GLU A C 1
ATOM 670 O O . GLU A 1 84 ? 0.845 36.948 -12.193 1.00 38.12 84 GLU A O 1
ATOM 675 N N . THR A 1 85 ? -0.789 36.424 -13.607 1.00 39.16 85 THR A N 1
ATOM 676 C CA . THR A 1 85 ? -0.291 35.053 -13.832 1.00 39.16 85 THR A CA 1
ATOM 677 C C . THR A 1 85 ? 1.087 35.038 -14.503 1.00 39.16 85 THR A C 1
ATOM 679 O O . THR A 1 85 ? 1.954 34.242 -14.138 1.00 39.16 85 THR A O 1
ATOM 682 N N . SER A 1 86 ? 1.334 35.949 -15.446 1.00 37.34 86 SER A N 1
ATOM 683 C CA . SER A 1 86 ? 2.648 36.104 -16.085 1.00 37.34 86 SER A CA 1
ATOM 684 C C . SER A 1 86 ? 3.707 36.620 -15.112 1.00 37.34 86 SER A C 1
ATOM 686 O O . SER A 1 86 ? 4.856 36.179 -15.160 1.00 37.34 86 SER A O 1
ATOM 688 N N . PHE A 1 87 ? 3.313 37.507 -14.195 1.00 37.94 87 PHE A N 1
ATOM 689 C CA . PHE A 1 87 ? 4.155 38.020 -13.119 1.00 37.94 87 PHE A CA 1
ATOM 690 C C . PHE A 1 87 ? 4.514 36.925 -12.103 1.00 37.94 87 PHE A C 1
ATOM 692 O O . PHE A 1 87 ? 5.682 36.789 -11.747 1.00 37.94 87 PHE A O 1
ATOM 699 N N . GLN A 1 88 ? 3.559 36.073 -11.719 1.00 37.00 88 GLN A N 1
ATOM 700 C CA . GLN A 1 88 ? 3.786 34.931 -10.823 1.00 37.00 88 GLN A CA 1
ATOM 701 C C . GLN A 1 88 ? 4.711 33.870 -11.448 1.00 37.00 88 GLN A C 1
ATOM 703 O O . GLN A 1 88 ? 5.626 33.376 -10.789 1.00 37.00 88 GLN A O 1
ATOM 708 N N . VAL A 1 89 ? 4.550 33.569 -12.742 1.00 38.03 89 VAL A N 1
ATOM 709 C CA . VAL A 1 89 ? 5.436 32.629 -13.454 1.00 38.03 89 VAL A CA 1
ATOM 710 C C . VAL A 1 89 ? 6.851 33.205 -13.601 1.00 38.03 89 VAL A C 1
ATOM 712 O O . VAL A 1 89 ? 7.829 32.511 -13.318 1.00 38.03 89 VAL A O 1
ATOM 715 N N . PHE A 1 90 ? 6.976 34.491 -13.945 1.00 38.88 90 PHE A N 1
ATOM 716 C CA . PHE A 1 90 ? 8.256 35.208 -13.999 1.00 38.88 90 PHE A CA 1
ATOM 717 C C . PHE A 1 90 ? 8.970 35.257 -12.635 1.00 38.88 90 PHE A C 1
ATOM 719 O O . PHE A 1 90 ? 10.183 35.047 -12.567 1.00 38.88 90 PHE A O 1
ATOM 726 N N . LEU A 1 91 ? 8.221 35.484 -11.549 1.00 38.03 91 LEU A N 1
ATOM 727 C CA . LEU A 1 91 ? 8.715 35.453 -10.170 1.00 38.03 91 LEU A CA 1
ATOM 728 C C . LEU A 1 91 ? 9.225 34.066 -9.761 1.00 38.03 91 LEU A C 1
ATOM 730 O O . LEU A 1 91 ? 10.214 33.994 -9.037 1.00 38.03 91 LEU A O 1
ATOM 734 N N . SER A 1 92 ? 8.572 32.995 -10.225 1.00 37.75 92 SER A N 1
ATOM 735 C CA . SER A 1 92 ? 8.913 31.618 -9.848 1.00 37.75 92 SER A CA 1
ATOM 736 C C . SER A 1 92 ? 10.089 31.012 -10.624 1.00 37.75 92 SER A C 1
ATOM 738 O O . SER A 1 92 ? 10.836 30.229 -10.045 1.00 37.75 92 SER A O 1
ATOM 740 N N . GLU A 1 93 ? 10.287 31.368 -11.904 1.00 39.72 93 GLU A N 1
ATOM 741 C CA . GLU A 1 93 ? 11.246 30.651 -12.771 1.00 39.72 93 GLU A CA 1
ATOM 742 C C . GLU A 1 93 ? 12.226 31.548 -13.562 1.00 39.72 93 GLU A C 1
ATOM 744 O O . GLU A 1 93 ? 13.102 31.032 -14.253 1.00 39.72 93 GLU A O 1
ATOM 749 N N . GLY A 1 94 ? 12.118 32.883 -13.498 1.00 37.31 94 GLY A N 1
ATOM 750 C CA . GLY A 1 94 ? 12.824 33.781 -14.432 1.00 37.31 94 GLY A CA 1
ATOM 751 C C . GLY A 1 94 ? 13.981 34.624 -13.878 1.00 37.31 94 GLY A C 1
ATOM 752 O O . GLY A 1 94 ? 14.785 35.132 -14.663 1.00 37.31 94 GLY A O 1
ATOM 753 N N . ARG A 1 95 ? 14.088 34.815 -12.555 1.00 38.88 95 ARG A N 1
ATOM 754 C CA . ARG A 1 95 ? 14.972 35.854 -11.978 1.00 38.88 95 ARG A CA 1
ATOM 755 C C . ARG A 1 95 ? 16.465 35.565 -12.068 1.00 38.88 95 ARG A C 1
ATOM 757 O O . ARG A 1 95 ? 17.233 36.472 -12.378 1.00 38.88 95 ARG A O 1
ATOM 764 N N . GLU A 1 96 ? 16.893 34.332 -11.828 1.00 39.25 96 GLU A N 1
ATOM 765 C CA . GLU A 1 96 ? 18.327 34.007 -11.811 1.00 39.25 96 GLU A CA 1
ATOM 766 C C . GLU A 1 96 ? 18.925 33.808 -13.205 1.00 39.25 96 GLU A C 1
ATOM 768 O O . GLU A 1 96 ? 20.103 34.093 -13.410 1.00 39.25 96 GLU A O 1
ATOM 773 N N . TYR A 1 97 ? 18.117 33.404 -14.190 1.00 39.28 97 TYR A N 1
ATOM 774 C CA . TYR A 1 97 ? 18.576 33.228 -15.571 1.00 39.28 97 TYR A CA 1
ATOM 775 C C . TYR A 1 97 ? 19.008 34.558 -16.210 1.00 39.28 97 TYR A C 1
ATOM 777 O O . TYR A 1 97 ? 20.067 34.637 -16.833 1.00 39.28 97 TYR A O 1
ATOM 785 N N . PHE A 1 98 ? 18.229 35.629 -16.018 1.00 38.25 98 PHE A N 1
ATOM 786 C CA . PHE A 1 98 ? 18.559 36.946 -16.574 1.00 38.25 98 PHE A CA 1
ATOM 787 C C . PHE A 1 98 ? 19.646 37.683 -15.786 1.00 38.25 98 PHE A C 1
ATOM 789 O O . PHE A 1 98 ? 20.426 38.417 -16.389 1.00 38.25 98 PHE A O 1
ATOM 796 N N . ALA A 1 99 ? 19.753 37.452 -14.474 1.00 43.34 99 ALA A N 1
ATOM 797 C CA . ALA A 1 99 ? 20.807 38.051 -13.655 1.00 43.34 99 ALA A CA 1
ATOM 798 C C . ALA A 1 99 ? 22.211 37.495 -13.978 1.00 43.34 99 ALA A C 1
ATOM 800 O O . ALA A 1 99 ? 23.199 38.200 -13.793 1.00 43.34 99 ALA A O 1
ATOM 801 N N . ASN A 1 100 ? 22.305 36.256 -14.485 1.00 41.72 100 ASN A N 1
ATOM 802 C CA . ASN A 1 100 ? 23.564 35.509 -14.605 1.00 41.72 100 ASN A CA 1
ATOM 803 C C . ASN A 1 100 ? 23.781 34.825 -15.971 1.00 41.72 100 ASN A C 1
ATOM 805 O O . ASN A 1 100 ? 24.511 33.838 -16.059 1.00 41.72 100 ASN A O 1
ATOM 809 N N . LYS A 1 101 ? 23.209 35.355 -17.063 1.00 40.09 101 LYS A N 1
ATOM 810 C CA . LYS A 1 101 ? 23.369 34.813 -18.433 1.00 40.09 101 LYS A CA 1
ATOM 811 C C . LYS A 1 101 ? 24.829 34.477 -18.787 1.00 40.09 101 LYS A C 1
ATOM 813 O O . LYS A 1 101 ? 25.110 33.392 -19.285 1.00 40.09 101 LYS A O 1
ATOM 818 N N . LYS A 1 102 ? 25.758 35.373 -18.443 1.00 43.50 102 LYS A N 1
ATOM 819 C CA . LYS A 1 102 ? 27.199 35.196 -18.673 1.00 43.50 102 LYS A CA 1
ATOM 820 C C . LYS A 1 102 ? 27.796 34.053 -17.838 1.00 43.50 102 LYS A C 1
ATOM 822 O O . LYS A 1 102 ? 28.529 33.234 -18.368 1.00 43.50 102 LYS A O 1
ATOM 827 N N . ALA A 1 103 ? 27.396 33.923 -16.571 1.00 41.16 103 ALA A N 1
ATOM 828 C CA . ALA A 1 103 ? 27.835 32.826 -15.707 1.00 41.16 103 ALA A CA 1
ATOM 829 C C . ALA A 1 103 ? 27.308 31.454 -16.174 1.00 41.16 103 ALA A C 1
ATOM 831 O O . ALA A 1 103 ? 27.983 30.443 -15.995 1.00 41.16 103 ALA A O 1
ATOM 832 N N . PHE A 1 104 ? 26.125 31.405 -16.798 1.00 40.16 104 PHE A N 1
ATOM 833 C CA . PHE A 1 104 ? 25.582 30.176 -17.385 1.00 40.16 104 PHE A CA 1
ATOM 834 C C . PHE A 1 104 ? 26.297 29.793 -18.690 1.00 40.16 104 PHE A C 1
ATOM 836 O O . PHE A 1 104 ? 26.614 28.622 -18.894 1.00 40.16 104 PHE A O 1
ATOM 843 N N . GLU A 1 105 ? 26.613 30.771 -19.543 1.00 43.53 105 GLU A N 1
ATOM 844 C CA . GLU A 1 105 ? 27.463 30.577 -20.728 1.00 43.53 105 GLU A CA 1
ATOM 845 C C . GLU A 1 105 ? 28.872 30.086 -20.334 1.00 43.53 105 GLU A C 1
ATOM 847 O O . GLU A 1 105 ? 29.392 29.158 -20.956 1.00 43.53 105 GLU A O 1
ATOM 852 N N . ASP A 1 106 ? 29.432 30.599 -19.233 1.00 45.31 106 ASP A N 1
ATOM 853 C CA . ASP A 1 106 ? 30.719 30.164 -18.665 1.00 45.31 106 ASP A CA 1
ATOM 854 C C . ASP A 1 106 ? 30.665 28.749 -18.033 1.00 45.31 106 ASP A C 1
ATOM 856 O O . ASP A 1 106 ? 31.685 28.060 -17.930 1.00 45.31 106 ASP A O 1
ATOM 860 N N . LEU A 1 107 ? 29.476 28.272 -17.642 1.00 40.88 107 LEU A N 1
ATOM 861 C CA . LEU A 1 107 ? 29.238 26.935 -17.077 1.00 40.88 107 LEU A CA 1
ATOM 862 C C . LEU A 1 107 ? 29.133 25.837 -18.144 1.00 40.88 107 LEU A C 1
ATOM 864 O O . LEU A 1 107 ? 29.429 24.676 -17.853 1.00 40.88 107 LEU A O 1
ATOM 868 N N . ILE A 1 108 ? 28.747 26.166 -19.379 1.00 44.81 108 ILE A N 1
ATOM 869 C CA . ILE A 1 108 ? 28.592 25.187 -20.469 1.00 44.81 108 ILE A CA 1
ATOM 870 C C . ILE A 1 108 ? 29.902 24.417 -20.739 1.00 44.81 108 ILE A C 1
ATOM 872 O O . ILE A 1 108 ? 29.864 23.181 -20.753 1.00 44.81 108 ILE A O 1
ATOM 876 N N . PRO A 1 109 ? 31.079 25.066 -20.865 1.00 48.50 109 PRO A N 1
ATOM 877 C CA . PRO A 1 109 ? 32.358 24.362 -20.972 1.00 48.50 109 PRO A CA 1
ATOM 878 C C . PRO A 1 109 ? 32.655 23.447 -19.776 1.00 48.50 109 PRO A C 1
ATOM 880 O O . PRO A 1 109 ? 33.206 22.359 -19.956 1.00 48.50 109 PRO A O 1
ATOM 883 N N . LEU A 1 110 ? 32.260 23.849 -18.561 1.00 48.38 110 LEU A N 1
ATOM 884 C CA . LEU A 1 110 ? 32.440 23.060 -17.340 1.00 48.38 110 LEU A CA 1
ATOM 885 C C . LEU A 1 110 ? 31.558 21.801 -17.351 1.00 48.38 110 LEU A C 1
ATOM 887 O O . LEU A 1 110 ? 32.027 20.715 -17.012 1.00 48.38 110 LEU A O 1
ATOM 891 N N . ILE A 1 111 ? 30.303 21.926 -17.790 1.00 45.78 111 ILE A N 1
ATOM 892 C CA . ILE A 1 111 ? 29.358 20.810 -17.929 1.00 45.78 111 ILE A CA 1
ATOM 893 C C . ILE A 1 111 ? 29.840 19.842 -19.011 1.00 45.78 111 ILE A C 1
ATOM 895 O O . ILE A 1 111 ? 29.892 18.638 -18.766 1.00 45.78 111 ILE A O 1
ATOM 899 N N . ILE A 1 112 ? 30.272 20.346 -20.170 1.00 51.03 112 ILE A N 1
ATOM 900 C CA . ILE A 1 112 ? 30.848 19.519 -21.240 1.00 51.03 112 ILE A CA 1
ATOM 901 C C . ILE A 1 112 ? 32.103 18.794 -20.736 1.00 51.03 112 ILE A C 1
ATOM 903 O O . ILE A 1 112 ? 32.249 17.594 -20.960 1.00 51.03 112 ILE A O 1
ATOM 907 N N . SER A 1 113 ? 32.987 19.486 -20.011 1.00 55.69 113 SER A N 1
ATOM 908 C CA . SER A 1 113 ? 34.180 18.891 -19.392 1.00 55.69 113 SER A CA 1
ATOM 909 C C . SER A 1 113 ? 33.820 17.788 -18.388 1.00 55.69 113 SER A C 1
ATOM 911 O O . SER A 1 113 ? 34.424 16.714 -18.390 1.00 55.69 113 SER A O 1
ATOM 913 N N . LYS A 1 114 ? 32.773 18.000 -17.583 1.00 52.06 114 LYS A N 1
ATOM 914 C CA . LYS A 1 114 ? 32.286 17.026 -16.600 1.00 52.06 114 LYS A CA 1
ATOM 915 C C . LYS A 1 114 ? 31.629 15.812 -17.255 1.00 52.06 114 LYS A C 1
ATOM 917 O O . LYS A 1 114 ? 31.890 14.688 -16.843 1.00 52.06 114 LYS A O 1
ATOM 922 N N . ILE A 1 115 ? 30.842 15.995 -18.316 1.00 52.66 115 ILE A N 1
ATOM 923 C CA . ILE A 1 115 ? 30.288 14.879 -19.101 1.00 52.66 115 ILE A CA 1
ATOM 924 C C . ILE A 1 115 ? 31.425 14.089 -19.761 1.00 52.66 115 ILE A C 1
ATOM 926 O O . ILE A 1 115 ? 31.418 12.860 -19.713 1.00 52.66 115 ILE A O 1
ATOM 930 N N . LYS A 1 116 ? 32.450 14.769 -20.298 1.00 62.75 116 LYS A N 1
ATOM 931 C CA . LYS A 1 116 ? 33.650 14.126 -20.860 1.00 62.75 116 LYS A CA 1
ATOM 932 C C . LYS A 1 116 ? 34.425 13.303 -19.832 1.00 62.75 116 LYS A C 1
ATOM 934 O O . LYS A 1 116 ? 34.937 12.248 -20.195 1.00 62.75 116 LYS A O 1
ATOM 939 N N . SER A 1 117 ? 34.495 13.724 -18.570 1.00 65.62 117 SER A N 1
ATOM 940 C CA . SER A 1 117 ? 35.191 12.972 -17.515 1.00 65.62 117 SER A CA 1
ATOM 941 C C . SER A 1 117 ? 34.329 11.904 -16.830 1.00 65.62 117 SER A C 1
ATOM 943 O O . SER A 1 117 ? 34.878 10.972 -16.244 1.00 65.62 117 SER A O 1
ATOM 945 N N . THR A 1 118 ? 32.999 11.981 -16.939 1.00 63.94 118 THR A N 1
ATOM 946 C CA . THR A 1 118 ? 32.082 11.024 -16.299 1.00 63.94 118 THR A CA 1
ATOM 947 C C . THR A 1 118 ? 32.073 9.671 -17.040 1.00 63.94 118 THR A C 1
ATOM 949 O O . THR A 1 118 ? 32.021 9.640 -18.279 1.00 63.94 118 THR A O 1
ATOM 952 N N . PRO A 1 119 ? 32.118 8.531 -16.322 1.00 71.62 119 PRO A N 1
ATOM 953 C CA . PRO A 1 119 ? 31.980 7.198 -16.910 1.00 71.62 119 PRO A CA 1
ATOM 954 C C . PRO A 1 119 ? 30.606 6.944 -17.557 1.00 71.62 119 PRO A C 1
ATOM 956 O O . PRO A 1 119 ? 29.569 7.346 -17.035 1.00 71.62 119 PRO A O 1
ATOM 959 N N . LEU A 1 120 ? 30.573 6.199 -18.669 1.00 70.56 120 LEU A N 1
ATOM 960 C CA . LEU A 1 120 ? 29.332 5.905 -19.411 1.00 70.56 120 LEU A CA 1
ATOM 961 C C . LEU A 1 120 ? 28.282 5.126 -18.597 1.00 70.56 120 LEU A C 1
ATOM 963 O O . LEU A 1 120 ? 27.095 5.366 -18.772 1.00 70.56 120 LEU A O 1
ATOM 967 N N . ASN A 1 121 ? 28.688 4.245 -17.675 1.00 66.31 121 ASN A N 1
ATOM 968 C CA . ASN A 1 121 ? 27.761 3.534 -16.779 1.00 66.31 121 ASN A CA 1
ATOM 969 C C . ASN A 1 121 ? 27.024 4.483 -15.829 1.00 66.31 121 ASN A C 1
ATOM 971 O O . ASN A 1 121 ? 25.862 4.245 -15.514 1.00 66.31 121 ASN A O 1
ATOM 975 N N . GLU A 1 122 ? 27.699 5.535 -15.367 1.00 65.25 122 GLU A N 1
ATOM 976 C CA . GLU A 1 122 ? 27.074 6.567 -14.544 1.00 65.25 122 GLU A CA 1
ATOM 977 C C . GLU A 1 122 ? 26.151 7.420 -15.408 1.00 65.25 122 GLU A C 1
ATOM 979 O O . GLU A 1 122 ? 25.017 7.655 -15.016 1.00 65.25 122 GLU A O 1
ATOM 984 N N . LEU A 1 123 ? 26.576 7.778 -16.627 1.00 61.75 123 LEU A N 1
ATOM 985 C CA . LEU A 1 123 ? 25.731 8.490 -17.590 1.00 61.75 123 LEU A CA 1
ATOM 986 C C . LEU A 1 123 ? 24.442 7.711 -17.923 1.00 61.75 123 LEU A C 1
ATOM 988 O O . LEU A 1 123 ? 23.359 8.286 -17.907 1.00 61.75 123 LEU A O 1
ATOM 992 N N . PHE A 1 124 ? 24.528 6.397 -18.143 1.00 62.94 124 PHE A N 1
ATOM 993 C CA . PHE A 1 124 ? 23.372 5.525 -18.387 1.00 62.94 124 PHE A CA 1
ATOM 994 C C . PHE A 1 124 ? 22.487 5.291 -17.157 1.00 62.94 124 PHE A C 1
ATOM 996 O O . PHE A 1 124 ? 21.325 4.927 -17.315 1.00 62.94 124 PHE A O 1
ATOM 1003 N N . ALA A 1 125 ? 22.967 5.530 -15.936 1.00 57.34 125 ALA A N 1
ATOM 1004 C CA . ALA A 1 125 ? 22.095 5.511 -14.760 1.00 57.34 125 ALA A CA 1
ATOM 1005 C C . ALA A 1 125 ? 21.114 6.702 -14.747 1.00 57.34 125 ALA A C 1
ATOM 1007 O O . ALA A 1 125 ? 20.094 6.659 -14.056 1.00 57.34 125 ALA A O 1
ATOM 1008 N N . TYR A 1 126 ? 21.388 7.746 -15.534 1.00 48.16 126 TYR A N 1
ATOM 1009 C CA . TYR A 1 126 ? 20.473 8.862 -15.734 1.00 48.16 126 TYR A CA 1
ATOM 1010 C C . TYR A 1 126 ? 19.478 8.554 -16.862 1.00 48.16 126 TYR A C 1
ATOM 1012 O O . TYR A 1 126 ? 19.792 7.866 -17.833 1.00 48.16 126 TYR A O 1
ATOM 1020 N N . GLN A 1 127 ? 18.252 9.074 -16.742 1.00 46.25 127 GLN A N 1
ATOM 1021 C CA . GLN A 1 127 ? 17.161 8.863 -17.705 1.00 46.25 127 GLN A CA 1
ATOM 1022 C C . GLN A 1 127 ? 17.366 9.692 -18.989 1.00 46.25 127 GLN A C 1
ATOM 1024 O O . GLN A 1 127 ? 16.598 10.612 -19.296 1.00 46.25 127 GLN A O 1
ATOM 1029 N N . ILE A 1 128 ? 18.448 9.399 -19.710 1.00 49.22 128 ILE A N 1
ATOM 1030 C CA . ILE A 1 128 ? 18.825 10.053 -20.961 1.00 49.22 128 ILE A CA 1
ATOM 1031 C C . ILE A 1 128 ? 17.775 9.704 -22.023 1.00 49.22 128 ILE A C 1
ATOM 1033 O O . ILE A 1 128 ? 17.504 8.539 -22.301 1.00 49.22 128 ILE A O 1
ATOM 1037 N N . HIS A 1 129 ? 17.146 10.726 -22.609 1.00 45.03 129 HIS A N 1
ATOM 1038 C CA . HIS A 1 129 ? 16.172 10.518 -23.682 1.00 45.03 129 HIS A CA 1
ATOM 1039 C C . HIS A 1 129 ? 16.869 9.952 -24.925 1.00 45.03 129 HIS A C 1
ATOM 1041 O O . HIS A 1 129 ? 17.983 10.363 -25.241 1.00 45.03 129 HIS A O 1
ATOM 1047 N N . SER A 1 130 ? 16.203 9.066 -25.667 1.00 46.47 130 SER A N 1
ATOM 1048 C CA . SER A 1 130 ? 16.777 8.357 -26.822 1.00 46.47 130 SER A CA 1
ATOM 1049 C C . SER A 1 130 ? 17.383 9.273 -27.893 1.00 46.47 130 SER A C 1
ATOM 1051 O O . SER A 1 130 ? 18.351 8.905 -28.545 1.00 46.47 130 SER A O 1
ATOM 1053 N N . GLU A 1 131 ? 16.845 10.480 -28.046 1.00 46.19 131 GLU A N 1
ATOM 1054 C CA . GLU A 1 131 ? 17.313 11.487 -29.012 1.00 46.19 131 GLU A CA 1
ATOM 1055 C C . GLU A 1 131 ? 18.636 12.163 -28.597 1.00 46.19 131 GLU A C 1
ATOM 1057 O O . GLU A 1 131 ? 19.302 12.770 -29.424 1.00 46.19 131 GLU A O 1
ATOM 1062 N N . ARG A 1 132 ? 19.066 12.018 -27.334 1.00 51.12 132 ARG A N 1
ATOM 1063 C CA . ARG A 1 132 ? 20.313 12.604 -26.793 1.00 51.12 132 ARG A CA 1
ATOM 1064 C C . ARG A 1 132 ? 21.552 11.771 -27.042 1.00 51.12 132 ARG A C 1
ATOM 1066 O O . ARG A 1 132 ? 22.661 12.243 -26.813 1.00 51.12 132 ARG A O 1
ATOM 1073 N N . TYR A 1 133 ? 21.386 10.525 -27.474 1.00 64.38 133 TYR A N 1
ATOM 1074 C CA . TYR A 1 133 ? 22.534 9.669 -27.747 1.00 64.38 133 TYR A CA 1
ATOM 1075 C C . TYR A 1 133 ? 23.355 10.163 -28.940 1.00 64.38 133 TYR A C 1
ATOM 1077 O O . TYR A 1 133 ? 24.537 9.854 -29.009 1.00 64.38 133 TYR A O 1
ATOM 1085 N N . LEU A 1 134 ? 22.762 10.974 -29.825 1.00 63.75 134 LEU A N 1
ATOM 1086 C CA . LEU A 1 134 ? 23.475 11.692 -30.884 1.00 63.75 134 LEU A CA 1
ATOM 1087 C C . LEU A 1 134 ? 24.511 12.657 -30.296 1.00 63.75 134 LEU A C 1
ATOM 1089 O O . LEU A 1 134 ? 25.705 12.488 -30.518 1.00 63.75 134 LEU A O 1
ATOM 1093 N N . GLU A 1 135 ? 24.053 13.590 -29.460 1.00 59.19 135 GLU A N 1
ATOM 1094 C CA . GLU A 1 135 ? 24.893 14.573 -28.759 1.00 59.19 135 GLU A CA 1
ATOM 1095 C C . GLU A 1 135 ? 25.938 13.875 -27.869 1.00 59.19 135 GLU A C 1
ATOM 1097 O O . GLU A 1 135 ? 27.095 14.289 -27.779 1.00 59.19 135 GLU A O 1
ATOM 1102 N N . LEU A 1 136 ? 25.557 12.764 -27.224 1.00 63.66 136 LEU A N 1
ATOM 1103 C CA . LEU A 1 136 ? 26.480 11.988 -26.403 1.00 63.66 136 LEU A CA 1
ATOM 1104 C C . LEU A 1 136 ? 27.595 11.344 -27.237 1.00 63.66 136 LEU A C 1
ATOM 1106 O O . LEU A 1 136 ? 28.726 11.347 -26.766 1.00 63.66 136 LEU A O 1
ATOM 1110 N N . ILE A 1 137 ? 27.321 10.836 -28.444 1.00 66.81 137 ILE A N 1
ATOM 1111 C CA . ILE A 1 137 ? 28.352 10.279 -29.344 1.00 66.81 137 ILE A CA 1
ATOM 1112 C C . ILE A 1 137 ? 29.310 11.367 -29.856 1.00 66.81 137 ILE A C 1
ATOM 1114 O O . ILE A 1 137 ? 30.491 11.104 -30.094 1.00 66.81 137 ILE A O 1
ATOM 1118 N N . GLU A 1 138 ? 28.834 12.603 -29.994 1.00 65.81 138 GLU A N 1
ATOM 1119 C CA . GLU A 1 138 ? 29.678 13.742 -30.370 1.00 65.81 138 GLU A CA 1
ATOM 1120 C C . GLU A 1 138 ? 30.613 14.174 -29.227 1.00 65.81 138 GLU A C 1
ATOM 1122 O O . GLU A 1 138 ? 31.758 14.565 -29.463 1.00 65.81 138 GLU A O 1
ATOM 1127 N N . ILE A 1 139 ? 30.159 14.061 -27.973 1.00 64.31 139 ILE A N 1
ATOM 1128 C CA . ILE A 1 139 ? 30.954 14.388 -26.776 1.00 64.31 139 ILE A CA 1
ATOM 1129 C C . ILE A 1 139 ? 31.892 13.234 -26.383 1.00 64.31 139 ILE A C 1
ATOM 1131 O O . ILE A 1 139 ? 33.043 13.466 -26.002 1.00 64.31 139 ILE A O 1
ATOM 1135 N N . LYS A 1 140 ? 31.390 11.999 -26.457 1.00 67.62 140 LYS A N 1
ATOM 1136 C CA . LYS A 1 140 ? 32.064 10.729 -26.174 1.00 67.62 140 LYS A CA 1
ATOM 1137 C C . LYS A 1 140 ? 32.192 9.989 -27.495 1.00 67.62 140 LYS A C 1
ATOM 1139 O O . LYS A 1 140 ? 31.231 9.379 -27.937 1.00 67.62 140 LYS A O 1
ATOM 1144 N N . SER A 1 141 ? 33.362 10.055 -28.129 1.00 70.94 141 SER A N 1
ATOM 1145 C CA . SER A 1 141 ? 33.554 9.502 -29.478 1.00 70.94 141 SER A CA 1
ATOM 1146 C C . SER A 1 141 ? 32.984 8.083 -29.636 1.00 70.94 141 SER A C 1
ATOM 1148 O O . SER A 1 141 ? 33.040 7.274 -28.704 1.00 70.94 141 SER A O 1
ATOM 1150 N N . ALA A 1 142 ? 32.522 7.742 -30.841 1.00 68.00 142 ALA A N 1
ATOM 1151 C CA . ALA A 1 142 ? 32.021 6.403 -31.166 1.00 68.00 142 ALA A CA 1
ATOM 1152 C C . ALA A 1 142 ? 32.981 5.279 -30.724 1.00 68.00 142 ALA A C 1
ATOM 1154 O O . ALA A 1 142 ? 32.541 4.255 -30.209 1.00 68.00 142 ALA A O 1
ATOM 1155 N N . ASN A 1 143 ? 34.296 5.506 -30.824 1.00 74.31 143 ASN A N 1
ATOM 1156 C CA . ASN A 1 143 ? 35.328 4.569 -30.374 1.00 74.31 143 ASN A CA 1
ATOM 1157 C C . ASN A 1 143 ? 35.346 4.363 -28.852 1.00 74.31 143 ASN A C 1
ATOM 1159 O O . ASN A 1 143 ? 35.567 3.243 -28.389 1.00 74.31 143 ASN A O 1
ATOM 1163 N N . GLU A 1 144 ? 35.118 5.414 -28.063 1.00 75.00 144 GLU A N 1
ATOM 1164 C CA . GLU A 1 144 ? 35.036 5.327 -26.598 1.00 75.00 144 GLU A CA 1
ATOM 1165 C C . GLU A 1 144 ? 33.793 4.535 -26.173 1.00 75.00 144 GLU A C 1
ATOM 1167 O O . GLU A 1 144 ? 33.873 3.653 -25.316 1.00 75.00 144 GLU A O 1
ATOM 1172 N N . ILE A 1 145 ? 32.663 4.790 -26.834 1.00 72.38 145 ILE A N 1
ATOM 1173 C CA . ILE A 1 145 ? 31.391 4.099 -26.597 1.00 72.38 145 ILE A CA 1
ATOM 1174 C C . ILE A 1 145 ? 31.484 2.627 -27.008 1.00 72.38 145 ILE A C 1
ATOM 1176 O O . ILE A 1 145 ? 31.134 1.735 -26.234 1.00 72.38 145 ILE A O 1
ATOM 1180 N N . TYR A 1 146 ? 32.032 2.348 -28.186 1.00 76.12 146 TYR A N 1
ATOM 1181 C CA . TYR A 1 146 ? 32.306 0.989 -28.639 1.00 76.12 146 TYR A CA 1
ATOM 1182 C C . TYR A 1 146 ? 33.239 0.242 -27.667 1.00 76.12 146 TYR A C 1
ATOM 1184 O O . TYR A 1 146 ? 32.973 -0.904 -27.284 1.00 76.12 146 TYR A O 1
ATOM 1192 N N . SER A 1 147 ? 34.309 0.898 -27.208 1.00 77.38 147 SER A N 1
ATOM 1193 C CA . SER A 1 147 ? 35.254 0.323 -26.243 1.00 77.38 147 SER A CA 1
ATOM 1194 C C . SER A 1 147 ? 34.594 0.033 -24.897 1.00 77.38 147 SER A C 1
ATOM 1196 O O . SER A 1 147 ? 34.946 -0.936 -24.229 1.00 77.38 147 SER A O 1
ATOM 1198 N N . TYR A 1 148 ? 33.619 0.843 -24.485 1.00 76.94 148 TYR A N 1
ATOM 1199 C CA . TYR A 1 148 ? 32.845 0.615 -23.269 1.00 76.94 148 TYR A CA 1
ATOM 1200 C C . TYR A 1 148 ? 32.010 -0.673 -23.345 1.00 76.94 148 TYR A C 1
ATOM 1202 O O . TYR A 1 148 ? 32.062 -1.493 -22.418 1.00 76.94 148 TYR A O 1
ATOM 1210 N N . PHE A 1 149 ? 31.318 -0.892 -24.467 1.00 71.38 149 PHE A N 1
ATOM 1211 C CA . PHE A 1 149 ? 30.532 -2.105 -24.697 1.00 71.38 149 PHE A CA 1
ATOM 1212 C C . PHE A 1 149 ? 31.417 -3.348 -24.843 1.00 71.38 149 PHE A C 1
ATOM 1214 O O . PHE A 1 149 ? 31.155 -4.376 -24.221 1.00 71.38 149 PHE A O 1
ATOM 1221 N N . THR A 1 150 ? 32.521 -3.258 -25.585 1.00 68.56 150 THR A N 1
ATOM 1222 C CA . THR A 1 150 ? 33.388 -4.422 -25.848 1.00 68.56 150 THR A CA 1
ATOM 1223 C C . THR A 1 150 ? 34.350 -4.770 -24.717 1.00 68.56 150 THR A C 1
ATOM 1225 O O . THR A 1 150 ? 34.650 -5.946 -24.521 1.00 68.56 150 THR A O 1
ATOM 1228 N N . ALA A 1 151 ? 34.756 -3.807 -23.884 1.00 68.00 151 ALA A N 1
ATOM 1229 C CA . ALA A 1 151 ? 35.470 -4.092 -22.635 1.00 68.00 151 ALA A CA 1
ATOM 1230 C C . ALA A 1 151 ? 34.555 -4.701 -21.548 1.00 68.00 151 ALA A C 1
ATOM 1232 O O . ALA A 1 151 ? 35.035 -5.133 -20.491 1.00 68.00 151 ALA A O 1
ATOM 1233 N N . GLY A 1 152 ? 33.234 -4.721 -21.780 1.00 61.38 152 GLY A N 1
ATOM 1234 C CA . GLY A 1 152 ? 32.206 -5.169 -20.839 1.00 61.38 152 GLY A CA 1
ATOM 1235 C C . GLY A 1 152 ? 32.322 -4.472 -19.482 1.00 61.38 152 GLY A C 1
ATOM 1236 O O . GLY A 1 152 ? 32.362 -5.122 -18.431 1.00 61.38 152 GLY A O 1
ATOM 1237 N N . LYS A 1 153 ? 32.480 -3.146 -19.526 1.00 66.94 153 LYS A N 1
ATOM 1238 C CA . LYS A 1 153 ? 32.518 -2.279 -18.339 1.00 66.94 153 LYS A CA 1
ATOM 1239 C C . LYS A 1 153 ? 31.116 -2.024 -17.778 1.00 66.94 153 LYS A C 1
ATOM 1241 O O . LYS A 1 153 ? 30.976 -1.772 -16.586 1.00 66.94 153 LYS A O 1
ATOM 1246 N N . ASP A 1 154 ? 30.096 -2.148 -18.618 1.00 72.38 154 ASP A N 1
ATOM 1247 C CA . ASP A 1 154 ? 28.685 -2.070 -18.250 1.00 72.38 154 ASP A CA 1
ATOM 1248 C C . ASP A 1 154 ? 28.215 -3.336 -17.492 1.00 72.38 154 ASP A C 1
ATOM 1250 O O . ASP A 1 154 ? 28.544 -4.455 -17.912 1.00 72.38 154 ASP A O 1
ATOM 1254 N N . PRO A 1 155 ? 27.449 -3.199 -16.391 1.00 69.75 155 PRO A N 1
ATOM 1255 C CA . PRO A 1 155 ? 26.938 -4.329 -15.613 1.00 69.75 155 PRO A CA 1
ATOM 1256 C C . PRO A 1 155 ? 26.108 -5.338 -16.417 1.00 69.75 155 PRO A C 1
ATOM 1258 O O . PRO A 1 155 ? 26.230 -6.534 -16.167 1.00 69.75 155 PRO A O 1
ATOM 1261 N N . HIS A 1 156 ? 25.309 -4.878 -17.382 1.00 71.25 156 HIS A N 1
ATOM 1262 C CA . HIS A 1 156 ? 24.441 -5.704 -18.223 1.00 71.25 156 HIS A CA 1
ATOM 1263 C C . HIS A 1 156 ? 25.182 -6.313 -19.419 1.00 71.25 156 HIS A C 1
ATOM 1265 O O . HIS A 1 156 ? 24.806 -7.374 -19.912 1.00 71.25 156 HIS A O 1
ATOM 1271 N N . PHE A 1 157 ? 26.275 -5.688 -19.862 1.00 72.88 157 PHE A N 1
ATOM 1272 C CA . PHE A 1 157 ? 27.115 -6.213 -20.947 1.00 72.88 157 PHE A CA 1
ATOM 1273 C C . PHE A 1 157 ? 28.167 -7.224 -20.483 1.00 72.88 157 PHE A C 1
ATOM 1275 O O . PHE A 1 157 ? 28.750 -7.926 -21.313 1.00 72.88 157 PHE A O 1
ATOM 1282 N N . LYS A 1 158 ? 28.390 -7.372 -19.166 1.00 74.25 158 LYS A N 1
ATOM 1283 C CA . LYS A 1 158 ? 29.212 -8.464 -18.606 1.00 74.25 158 LYS A CA 1
ATOM 1284 C C . LYS A 1 158 ? 28.753 -9.834 -19.106 1.00 74.25 158 LYS A C 1
ATOM 1286 O O . LYS A 1 158 ? 29.597 -10.680 -19.398 1.00 74.25 158 LYS A O 1
ATOM 1291 N N . THR A 1 159 ? 27.448 -10.018 -19.276 1.00 72.31 159 THR A N 1
ATOM 1292 C CA . THR A 1 159 ? 26.824 -11.261 -19.747 1.00 72.31 159 THR A CA 1
ATOM 1293 C C . THR A 1 159 ? 27.227 -11.614 -21.184 1.00 72.31 159 THR A C 1
ATOM 1295 O O . THR A 1 159 ? 27.262 -12.788 -21.549 1.00 72.31 159 THR A O 1
ATOM 1298 N N . PHE A 1 160 ? 27.634 -10.623 -21.986 1.00 76.06 160 PHE A N 1
ATOM 1299 C CA . PHE A 1 160 ? 28.128 -10.829 -23.348 1.00 76.06 160 PHE A CA 1
ATOM 1300 C C . PHE A 1 160 ? 29.638 -11.092 -23.439 1.00 76.06 160 PHE A C 1
ATOM 1302 O O . PHE A 1 160 ? 30.100 -11.490 -24.505 1.00 76.06 160 PHE A O 1
ATOM 1309 N N . LYS A 1 161 ? 30.423 -10.950 -22.355 1.00 75.38 161 LYS A N 1
ATOM 1310 C CA . LYS A 1 161 ? 31.896 -11.120 -22.395 1.00 75.38 161 LYS A CA 1
ATOM 1311 C C . LYS A 1 161 ? 32.353 -12.479 -22.924 1.00 75.38 161 LYS A C 1
ATOM 1313 O O . LYS A 1 161 ? 33.381 -12.561 -23.584 1.00 75.38 161 LYS A O 1
ATOM 1318 N N . SER A 1 162 ? 31.600 -13.539 -22.639 1.00 76.06 162 SER A N 1
ATOM 1319 C CA . SER A 1 162 ? 31.893 -14.900 -23.106 1.00 76.06 162 SER A CA 1
ATOM 1320 C C . SER A 1 162 ? 31.264 -15.226 -24.467 1.00 76.06 162 SER A C 1
ATOM 1322 O O . SER A 1 162 ? 31.426 -16.336 -24.969 1.00 76.06 162 SER A O 1
ATOM 1324 N N . LYS A 1 163 ? 30.534 -14.286 -25.082 1.00 85.06 163 LYS A N 1
ATOM 1325 C CA . LYS A 1 163 ? 29.776 -14.482 -26.324 1.00 85.06 163 LYS A CA 1
ATOM 1326 C C . LYS A 1 163 ? 30.511 -13.846 -27.504 1.00 85.06 163 LYS A C 1
ATOM 1328 O O . LYS A 1 163 ? 30.134 -12.779 -27.989 1.00 85.06 163 LYS A O 1
ATOM 1333 N N . LYS A 1 164 ? 31.553 -14.532 -27.987 1.00 87.25 164 LYS A N 1
ATOM 1334 C CA . LYS A 1 164 ? 32.450 -14.060 -29.059 1.00 87.25 164 LYS A CA 1
ATOM 1335 C C . LYS A 1 164 ? 31.704 -13.589 -30.313 1.00 87.25 164 LYS A C 1
ATOM 1337 O O . LYS A 1 164 ? 32.051 -12.542 -30.861 1.00 87.25 164 LYS A O 1
ATOM 1342 N N . PHE A 1 165 ? 30.657 -14.312 -30.721 1.00 90.31 165 PHE A N 1
ATOM 1343 C CA . PHE A 1 165 ? 29.819 -13.931 -31.862 1.00 90.31 165 PHE A CA 1
ATOM 1344 C C . PHE A 1 165 ? 29.179 -12.548 -31.684 1.00 90.31 165 PHE A C 1
ATOM 1346 O O . PHE A 1 165 ? 29.328 -11.688 -32.545 1.00 90.31 165 PHE A O 1
ATOM 1353 N N . ILE A 1 166 ? 28.506 -12.308 -30.552 1.00 89.31 166 ILE A N 1
ATOM 1354 C CA . ILE A 1 166 ? 27.782 -11.053 -30.285 1.00 89.31 166 ILE A CA 1
ATOM 1355 C C . ILE A 1 166 ? 28.757 -9.875 -30.232 1.00 89.31 166 ILE A C 1
ATOM 1357 O O . ILE A 1 166 ? 28.494 -8.832 -30.823 1.00 89.31 166 ILE A O 1
ATOM 1361 N N . LEU A 1 167 ? 29.908 -10.050 -29.578 1.00 88.31 167 LEU A N 1
ATOM 1362 C CA . LEU A 1 167 ? 30.927 -9.001 -29.487 1.00 88.31 167 LEU A CA 1
ATOM 1363 C C . LEU A 1 167 ? 31.510 -8.641 -30.858 1.00 88.31 167 LEU A C 1
ATOM 1365 O O . LEU A 1 167 ? 31.706 -7.465 -31.157 1.00 88.31 167 LEU A O 1
ATOM 1369 N N . THR A 1 168 ? 31.752 -9.646 -31.702 1.00 88.88 168 THR A N 1
ATOM 1370 C CA . THR A 1 168 ? 32.284 -9.443 -33.057 1.00 88.88 168 THR A CA 1
ATOM 1371 C C . THR A 1 168 ? 31.224 -8.820 -33.965 1.00 88.88 168 THR A C 1
ATOM 1373 O O . THR A 1 168 ? 31.544 -7.958 -34.776 1.00 88.88 168 THR A O 1
ATOM 1376 N N . TRP A 1 169 ? 29.955 -9.188 -33.783 1.00 92.00 169 TRP A N 1
ATOM 1377 C CA . TRP A 1 169 ? 28.826 -8.596 -34.495 1.00 92.00 169 TRP A CA 1
ATOM 1378 C C . TRP A 1 169 ? 28.635 -7.116 -34.157 1.00 92.00 169 TRP A C 1
ATOM 1380 O O . TRP A 1 169 ? 28.533 -6.295 -35.063 1.00 92.00 169 TRP A O 1
ATOM 1390 N N . ILE A 1 170 ? 28.661 -6.754 -32.872 1.00 89.94 170 ILE A N 1
ATOM 1391 C CA . ILE A 1 170 ? 28.581 -5.350 -32.448 1.00 89.94 170 ILE A CA 1
ATOM 1392 C C . ILE A 1 170 ? 29.769 -4.555 -32.992 1.00 89.94 170 ILE A C 1
ATOM 1394 O O . ILE A 1 170 ? 29.578 -3.438 -33.460 1.00 89.94 170 ILE A O 1
ATOM 1398 N N . LYS A 1 171 ? 30.979 -5.127 -32.985 1.00 87.81 171 LYS A N 1
ATOM 1399 C CA . LYS A 1 171 ? 32.153 -4.485 -33.587 1.00 87.81 171 LYS A CA 1
ATOM 1400 C C . LYS A 1 171 ? 31.950 -4.181 -35.063 1.00 87.81 171 LYS A C 1
ATOM 1402 O O . LYS A 1 171 ? 32.055 -3.030 -35.465 1.00 87.81 171 LYS A O 1
ATOM 1407 N N . GLU A 1 172 ? 31.619 -5.204 -35.840 1.00 90.44 172 GLU A N 1
ATOM 1408 C CA . GLU A 1 172 ? 31.412 -5.067 -37.278 1.00 90.44 172 GLU A CA 1
ATOM 1409 C C . GLU A 1 172 ? 30.275 -4.076 -37.592 1.00 90.44 172 GLU A C 1
ATOM 1411 O O . GLU A 1 172 ? 30.346 -3.339 -38.567 1.00 90.44 172 GLU A O 1
ATOM 1416 N N . PHE A 1 173 ? 29.255 -4.000 -36.731 1.00 92.19 173 PHE A N 1
ATOM 1417 C CA . PHE A 1 173 ? 28.208 -2.986 -36.821 1.00 92.19 173 PHE A CA 1
ATOM 1418 C C . PHE A 1 173 ? 28.738 -1.569 -36.573 1.00 92.19 173 PHE A C 1
ATOM 1420 O O . PHE A 1 173 ? 28.461 -0.689 -37.378 1.00 92.19 173 PHE A O 1
ATOM 1427 N N . PHE A 1 174 ? 29.499 -1.325 -35.500 1.00 88.44 174 PHE A N 1
ATOM 1428 C CA . PHE A 1 174 ? 30.041 0.011 -35.211 1.00 88.44 174 PHE A CA 1
ATOM 1429 C C . PHE A 1 174 ? 31.030 0.487 -36.285 1.00 88.44 174 PHE A C 1
ATOM 1431 O O . PHE A 1 174 ? 31.053 1.678 -36.583 1.00 88.44 174 PHE A O 1
ATOM 1438 N N . ASP A 1 175 ? 31.783 -0.430 -36.901 1.00 86.44 175 ASP A N 1
ATOM 1439 C CA . ASP A 1 175 ? 32.702 -0.119 -38.003 1.00 86.44 175 ASP A CA 1
ATOM 1440 C C . ASP A 1 175 ? 31.959 0.339 -39.280 1.00 86.44 175 ASP A C 1
ATOM 1442 O O . ASP A 1 175 ? 32.516 1.082 -40.089 1.00 86.44 175 ASP A O 1
ATOM 1446 N N . GLN A 1 176 ? 30.701 -0.084 -39.470 1.00 84.50 176 GLN A N 1
ATOM 1447 C CA . GLN A 1 176 ? 29.908 0.179 -40.682 1.00 84.50 176 GLN A CA 1
ATOM 1448 C C . GLN A 1 176 ? 28.781 1.208 -40.486 1.00 84.50 176 GLN A C 1
ATOM 1450 O O . GLN A 1 176 ? 28.362 1.855 -41.447 1.00 84.50 176 GLN A O 1
ATOM 1455 N N . ALA A 1 177 ? 28.252 1.345 -39.269 1.00 85.94 177 ALA A N 1
ATOM 1456 C CA . ALA A 1 177 ? 27.103 2.190 -38.966 1.00 85.94 177 ALA A CA 1
ATOM 1457 C C . ALA A 1 177 ? 27.480 3.673 -38.890 1.00 85.94 177 ALA A C 1
ATOM 1459 O O . ALA A 1 177 ? 28.507 4.043 -38.322 1.00 85.94 177 ALA A O 1
ATOM 1460 N N . ASN A 1 178 ? 26.608 4.542 -39.408 1.00 84.44 178 ASN A N 1
ATOM 1461 C CA . ASN A 1 178 ? 26.755 5.987 -39.238 1.00 84.44 178 ASN A CA 1
ATOM 1462 C C . ASN A 1 178 ? 26.401 6.429 -37.800 1.00 84.44 178 ASN A C 1
ATOM 1464 O O . ASN A 1 178 ? 25.782 5.687 -37.035 1.00 84.44 178 ASN A O 1
ATOM 1468 N N . VAL A 1 179 ? 26.759 7.667 -37.446 1.00 78.06 179 VAL A N 1
ATOM 1469 C CA . VAL A 1 179 ? 26.570 8.237 -36.095 1.00 78.06 179 VAL A CA 1
ATOM 1470 C C . VAL A 1 179 ? 25.113 8.166 -35.617 1.00 78.06 179 VAL A C 1
ATOM 1472 O O . VAL A 1 179 ? 24.853 7.885 -34.447 1.00 78.06 179 VAL A O 1
ATOM 1475 N N . LEU A 1 180 ? 24.148 8.361 -36.520 1.00 77.56 180 LEU A N 1
ATOM 1476 C CA . LEU A 1 180 ? 22.724 8.287 -36.198 1.00 77.56 180 LEU A CA 1
ATOM 1477 C C . LEU A 1 180 ? 22.281 6.865 -35.848 1.00 77.56 180 LEU A C 1
ATOM 1479 O O . LEU A 1 180 ? 21.572 6.655 -34.871 1.00 77.56 180 LEU A O 1
ATOM 1483 N N . VAL A 1 181 ? 22.714 5.869 -36.607 1.00 80.94 181 VAL A N 1
ATOM 1484 C CA . VAL A 1 181 ? 22.364 4.469 -36.341 1.00 80.94 181 VAL A CA 1
ATOM 1485 C C . VAL A 1 181 ? 23.074 3.956 -35.081 1.00 80.94 181 VAL A C 1
ATOM 1487 O O . VAL A 1 181 ? 22.489 3.218 -34.286 1.00 80.94 181 VAL A O 1
ATOM 1490 N N . GLN A 1 182 ? 24.299 4.418 -34.817 1.00 84.38 182 GLN A N 1
ATOM 1491 C CA . GLN A 1 182 ? 24.998 4.153 -33.555 1.00 84.38 182 GLN A CA 1
ATOM 1492 C C . GLN A 1 182 ? 24.256 4.753 -32.346 1.00 84.38 182 GLN A C 1
ATOM 1494 O O . GLN A 1 182 ? 24.164 4.109 -31.298 1.00 84.38 182 GLN A O 1
ATOM 1499 N N . SER A 1 183 ? 23.664 5.944 -32.479 1.00 75.50 183 SER A N 1
ATOM 1500 C CA . SER A 1 183 ? 22.872 6.549 -31.400 1.00 75.50 183 SER A CA 1
ATOM 1501 C C . SER A 1 183 ? 21.572 5.786 -31.142 1.00 75.50 183 SER A C 1
ATOM 1503 O O . SER A 1 183 ? 21.194 5.569 -29.989 1.00 75.50 183 SER A O 1
ATOM 1505 N N . GLN A 1 184 ? 20.926 5.285 -32.198 1.00 80.00 184 GLN A N 1
ATOM 1506 C CA . GLN A 1 184 ? 19.747 4.425 -32.094 1.00 80.00 184 GLN A CA 1
ATOM 1507 C C . GLN A 1 184 ? 20.066 3.086 -31.423 1.00 80.00 184 GLN A C 1
ATOM 1509 O O . GLN A 1 184 ? 19.271 2.601 -30.616 1.00 80.00 184 GLN A O 1
ATOM 1514 N N . PHE A 1 185 ? 21.241 2.511 -31.693 1.00 88.31 185 PHE A N 1
ATOM 1515 C CA . PHE A 1 185 ? 21.737 1.345 -30.963 1.00 88.31 185 PHE A CA 1
ATOM 1516 C C . PHE A 1 185 ? 21.853 1.629 -29.460 1.00 88.31 185 PHE A C 1
ATOM 1518 O O . PHE A 1 185 ? 21.374 0.837 -28.647 1.00 88.31 185 PHE A O 1
ATOM 1525 N N . MET A 1 186 ? 22.432 2.771 -29.074 1.00 81.25 186 MET A N 1
ATOM 1526 C CA . MET A 1 186 ? 22.546 3.156 -27.661 1.00 81.25 186 MET A CA 1
ATOM 1527 C C . MET A 1 186 ? 21.180 3.382 -27.016 1.00 81.25 186 MET A C 1
ATOM 1529 O O . MET A 1 186 ? 20.941 2.912 -25.904 1.00 81.25 186 MET A O 1
ATOM 1533 N N . ALA A 1 187 ? 20.266 4.041 -27.728 1.00 74.31 187 ALA A N 1
ATOM 1534 C CA . ALA A 1 187 ? 18.895 4.243 -27.280 1.00 74.31 187 ALA A CA 1
ATOM 1535 C C . ALA A 1 187 ? 18.171 2.912 -27.044 1.00 74.31 187 ALA A C 1
ATOM 1537 O O . ALA A 1 187 ? 17.505 2.737 -26.023 1.00 74.31 187 ALA A O 1
ATOM 1538 N N . LEU A 1 188 ? 18.317 1.961 -27.971 1.00 81.19 188 LEU A N 1
ATOM 1539 C CA . LEU A 1 188 ? 17.761 0.617 -27.850 1.00 81.19 188 LEU A CA 1
ATOM 1540 C C . LEU A 1 188 ? 18.355 -0.117 -26.645 1.00 81.19 188 LEU A C 1
ATOM 1542 O O . LEU A 1 188 ? 17.612 -0.695 -25.849 1.00 81.19 188 LEU A O 1
ATOM 1546 N N . PHE A 1 189 ? 19.681 -0.078 -26.505 1.00 84.75 189 PHE A N 1
ATOM 1547 C CA . PHE A 1 189 ? 20.391 -0.703 -25.400 1.00 84.75 189 PHE A CA 1
ATOM 1548 C C . PHE A 1 189 ? 19.903 -0.162 -24.053 1.00 84.75 189 PHE A C 1
ATOM 1550 O O . PHE A 1 189 ? 19.460 -0.925 -23.197 1.00 84.75 189 PHE A O 1
ATOM 1557 N N . HIS A 1 190 ? 19.905 1.158 -23.883 1.00 75.94 190 HIS A N 1
ATOM 1558 C CA . HIS A 1 190 ? 19.490 1.798 -22.641 1.00 75.94 190 HIS A CA 1
ATOM 1559 C C . HIS A 1 190 ? 18.019 1.530 -22.313 1.00 75.94 190 HIS A C 1
ATOM 1561 O O . HIS A 1 190 ? 17.699 1.076 -21.213 1.00 75.94 190 HIS A O 1
ATOM 1567 N N . LYS A 1 191 ? 17.128 1.676 -23.302 1.00 72.06 191 LYS A N 1
ATOM 1568 C CA . LYS A 1 191 ? 15.698 1.375 -23.155 1.00 72.06 191 LYS A CA 1
ATOM 1569 C C . LYS A 1 191 ? 15.457 -0.044 -22.641 1.00 72.06 191 LYS A C 1
ATOM 1571 O O . LYS A 1 191 ? 14.578 -0.258 -21.810 1.00 72.06 191 LYS A O 1
ATOM 1576 N N . ILE A 1 192 ? 16.213 -1.019 -23.141 1.00 73.25 192 ILE A N 1
ATOM 1577 C CA . ILE A 1 192 ? 16.020 -2.425 -22.787 1.00 73.25 192 ILE A CA 1
ATOM 1578 C C . ILE A 1 192 ? 16.712 -2.769 -21.469 1.00 73.25 192 ILE A C 1
ATOM 1580 O O . ILE A 1 192 ? 16.118 -3.445 -20.635 1.00 73.25 192 ILE A O 1
ATOM 1584 N N . PHE A 1 193 ? 17.939 -2.322 -21.230 1.00 78.31 193 PHE A N 1
ATOM 1585 C CA . PHE A 1 193 ? 18.689 -2.782 -20.063 1.00 78.31 193 PHE A CA 1
ATOM 1586 C C . PHE A 1 193 ? 18.461 -1.948 -18.803 1.00 78.31 193 PHE A C 1
ATOM 1588 O O . PHE A 1 193 ? 18.434 -2.535 -17.720 1.00 78.31 193 PHE A O 1
ATOM 1595 N N . TYR A 1 194 ? 18.193 -0.648 -18.946 1.00 70.00 194 TYR A N 1
ATOM 1596 C CA . TYR A 1 194 ? 18.039 0.298 -17.835 1.00 70.00 194 TYR A CA 1
ATOM 1597 C C . TYR A 1 194 ? 16.587 0.722 -17.569 1.00 70.00 194 TYR A C 1
ATOM 1599 O O . TYR A 1 194 ? 16.268 1.124 -16.453 1.00 70.00 194 TYR A O 1
ATOM 1607 N N . HIS A 1 195 ? 15.694 0.608 -18.560 1.00 57.19 195 HIS A N 1
ATOM 1608 C CA . HIS A 1 195 ? 14.298 1.062 -18.447 1.00 57.19 195 HIS A CA 1
ATOM 1609 C C . HIS A 1 195 ? 13.235 -0.026 -18.605 1.00 57.19 195 HIS A C 1
ATOM 1611 O O . HIS A 1 195 ? 12.048 0.264 -18.454 1.00 57.19 195 HIS A O 1
ATOM 1617 N N . SER A 1 196 ? 13.623 -1.265 -18.908 1.00 53.59 196 SER A N 1
ATOM 1618 C CA . SER A 1 196 ? 12.665 -2.359 -19.030 1.00 53.59 196 SER A CA 1
ATOM 1619 C C . SER A 1 196 ? 12.624 -3.230 -17.777 1.00 53.59 196 SER A C 1
ATOM 1621 O O . SER A 1 196 ? 13.644 -3.485 -17.139 1.00 53.59 196 SER A O 1
ATOM 1623 N N . TYR A 1 197 ? 11.431 -3.733 -17.472 1.00 50.88 197 TYR A N 1
ATOM 1624 C CA . TYR A 1 197 ? 11.165 -4.633 -16.348 1.00 50.88 197 TYR A CA 1
ATOM 1625 C C . TYR A 1 197 ? 11.390 -6.114 -16.704 1.00 50.88 197 TYR A C 1
ATOM 1627 O O . TYR A 1 197 ? 10.972 -7.004 -15.970 1.00 50.88 197 TYR A O 1
ATOM 1635 N N . TYR A 1 198 ? 12.012 -6.401 -17.852 1.00 56.84 198 TYR A N 1
ATOM 1636 C CA . TYR A 1 198 ? 12.233 -7.770 -18.316 1.00 56.84 198 TYR A CA 1
ATOM 1637 C C . TYR A 1 198 ? 13.383 -8.443 -17.541 1.00 56.84 198 TYR A C 1
ATOM 1639 O O . TYR A 1 198 ? 14.406 -7.819 -17.239 1.00 56.84 198 TYR A O 1
ATOM 1647 N N . ILE A 1 199 ? 13.271 -9.748 -17.269 1.00 62.41 199 ILE A N 1
ATOM 1648 C CA . ILE A 1 199 ? 14.388 -10.527 -16.702 1.00 62.41 199 ILE A CA 1
ATOM 1649 C C . ILE A 1 199 ? 15.571 -10.576 -17.685 1.00 62.41 199 ILE A C 1
ATOM 1651 O O . ILE A 1 199 ? 15.420 -10.353 -18.887 1.00 62.41 199 ILE A O 1
ATOM 1655 N N . GLU A 1 200 ? 16.773 -10.861 -17.187 1.00 67.94 200 GLU A N 1
ATOM 1656 C CA . GLU A 1 200 ? 18.032 -10.717 -17.938 1.00 67.94 200 GLU A CA 1
ATOM 1657 C C . GLU A 1 200 ? 18.036 -11.419 -19.310 1.00 67.94 200 GLU A C 1
ATOM 1659 O O . GLU A 1 200 ? 18.302 -10.777 -20.325 1.00 67.94 200 GLU A O 1
ATOM 1664 N N . ASN A 1 201 ? 17.638 -12.694 -19.382 1.00 72.81 201 ASN A N 1
ATOM 1665 C CA . ASN A 1 201 ? 17.568 -13.425 -20.657 1.00 72.81 201 ASN A CA 1
ATOM 1666 C C . ASN A 1 201 ? 16.579 -12.803 -21.656 1.00 72.81 201 ASN A C 1
ATOM 1668 O O . ASN A 1 201 ? 16.827 -12.804 -22.861 1.00 72.81 201 ASN A O 1
ATOM 1672 N N . GLN A 1 202 ? 15.468 -12.247 -21.174 1.00 70.12 202 GLN A N 1
ATOM 1673 C CA . GLN A 1 202 ? 14.462 -11.609 -22.023 1.00 70.12 202 GLN A CA 1
ATOM 1674 C C . GLN A 1 202 ? 14.952 -10.265 -22.554 1.00 70.12 202 GLN A C 1
ATOM 1676 O O . GLN A 1 202 ? 14.769 -9.982 -23.737 1.00 70.12 202 GLN A O 1
ATOM 1681 N N . ARG A 1 203 ? 15.630 -9.473 -21.710 1.00 78.44 203 ARG A N 1
ATOM 1682 C CA . ARG A 1 203 ? 16.323 -8.250 -22.139 1.00 78.44 203 ARG A CA 1
ATOM 1683 C C . ARG A 1 203 ? 17.312 -8.558 -23.251 1.00 78.44 203 ARG A C 1
ATOM 1685 O O . ARG A 1 203 ? 17.290 -7.888 -24.275 1.00 78.44 203 ARG A O 1
ATOM 1692 N N . ILE A 1 204 ? 18.098 -9.623 -23.100 1.00 83.75 204 ILE A N 1
ATOM 1693 C CA . ILE A 1 204 ? 19.047 -10.061 -24.127 1.00 83.75 204 ILE A CA 1
ATOM 1694 C C . ILE A 1 204 ? 18.328 -10.424 -25.432 1.00 83.75 204 ILE A C 1
ATOM 1696 O O . ILE A 1 204 ? 18.696 -9.907 -26.480 1.00 83.75 204 ILE A O 1
ATOM 1700 N N . ILE A 1 205 ? 17.278 -11.250 -25.396 1.00 78.81 205 ILE A N 1
ATOM 1701 C CA . ILE A 1 205 ? 16.550 -11.651 -26.614 1.00 78.81 205 ILE A CA 1
ATOM 1702 C C . ILE A 1 205 ? 15.904 -10.444 -27.308 1.00 78.81 205 ILE A C 1
ATOM 1704 O O . ILE A 1 205 ? 16.009 -10.307 -28.526 1.00 78.81 205 ILE A O 1
ATOM 1708 N N . LEU A 1 206 ? 15.242 -9.564 -26.552 1.00 77.69 206 LEU A N 1
ATOM 1709 C CA . LEU A 1 206 ? 14.615 -8.354 -27.091 1.00 77.69 206 LEU A CA 1
ATOM 1710 C C . LEU A 1 206 ? 15.650 -7.400 -27.677 1.00 77.69 206 LEU A C 1
ATOM 1712 O O . LEU A 1 206 ? 15.417 -6.831 -28.742 1.00 77.69 206 LEU A O 1
ATOM 1716 N N . PHE A 1 207 ? 16.798 -7.263 -27.015 1.00 88.38 207 PHE A N 1
ATOM 1717 C CA . PHE A 1 207 ? 17.909 -6.475 -27.518 1.00 88.38 207 PHE A CA 1
ATOM 1718 C C . PHE A 1 207 ? 18.460 -7.059 -28.812 1.00 88.38 207 PHE A C 1
ATOM 1720 O O . PHE A 1 207 ? 18.563 -6.324 -29.781 1.00 88.38 207 PHE A O 1
ATOM 1727 N N . LEU A 1 208 ? 18.737 -8.364 -28.877 1.00 87.50 208 LEU A N 1
ATOM 1728 C CA . LEU A 1 208 ? 19.248 -9.007 -30.091 1.00 87.50 208 LEU A CA 1
ATOM 1729 C C . LEU A 1 208 ? 18.259 -8.885 -31.257 1.00 87.50 208 LEU A C 1
ATOM 1731 O O . LEU A 1 208 ? 18.675 -8.578 -32.370 1.00 87.50 208 LEU A O 1
ATOM 1735 N N . LYS A 1 209 ? 16.952 -9.054 -31.010 1.00 80.88 209 LYS A N 1
ATOM 1736 C CA . LYS A 1 209 ? 15.905 -8.853 -32.029 1.00 80.88 209 LYS A CA 1
ATOM 1737 C C . LYS A 1 209 ? 15.826 -7.402 -32.499 1.00 80.88 209 LYS A C 1
ATOM 1739 O O . LYS A 1 209 ? 15.765 -7.162 -33.699 1.00 80.88 209 LYS A O 1
ATOM 1744 N N . GLY A 1 210 ? 15.838 -6.446 -31.570 1.00 79.12 210 GLY A N 1
ATOM 1745 C CA . GLY A 1 210 ? 15.838 -5.022 -31.902 1.00 79.12 210 GLY A CA 1
ATOM 1746 C C . GLY A 1 210 ? 17.109 -4.604 -32.640 1.00 79.12 210 GLY A C 1
ATOM 1747 O O . GLY A 1 210 ? 17.035 -3.863 -33.611 1.00 79.12 210 GLY A O 1
ATOM 1748 N N . PHE A 1 211 ? 18.259 -5.138 -32.228 1.00 89.88 211 PHE A N 1
ATOM 1749 C CA . PHE A 1 211 ? 19.556 -4.879 -32.837 1.00 89.88 211 PHE A CA 1
ATOM 1750 C C . PHE A 1 211 ? 19.607 -5.433 -34.260 1.00 89.88 211 PHE A C 1
ATOM 1752 O O . PHE A 1 211 ? 19.972 -4.714 -35.179 1.00 89.88 211 PHE A O 1
ATOM 1759 N N . TYR A 1 212 ? 19.123 -6.658 -34.480 1.00 83.75 212 TYR A N 1
ATOM 1760 C CA . TYR A 1 212 ? 18.956 -7.224 -35.822 1.00 83.75 212 TYR A CA 1
ATOM 1761 C C . TYR A 1 212 ? 17.957 -6.445 -36.700 1.00 83.75 212 TYR A C 1
ATOM 1763 O O . TYR A 1 212 ? 17.911 -6.640 -37.912 1.00 83.75 212 TYR A O 1
ATOM 1771 N N . GLY A 1 213 ? 17.146 -5.561 -36.115 1.00 78.81 213 GLY A N 1
ATOM 1772 C CA . GLY A 1 213 ? 16.241 -4.680 -36.848 1.00 78.81 213 GLY A CA 1
ATOM 1773 C C . GLY A 1 213 ? 16.950 -3.594 -37.664 1.00 78.81 213 GLY A C 1
ATOM 1774 O O . GLY A 1 213 ? 16.356 -3.096 -38.616 1.00 78.81 213 GLY A O 1
ATOM 1775 N N . PHE A 1 214 ? 18.200 -3.244 -37.337 1.00 83.31 214 PHE A N 1
ATOM 1776 C CA . PHE A 1 214 ? 18.981 -2.276 -38.114 1.00 83.31 214 PHE A CA 1
ATOM 1777 C C . PHE A 1 214 ? 19.570 -2.926 -39.373 1.00 83.31 214 PHE A C 1
ATOM 1779 O O . PHE A 1 214 ? 20.123 -4.026 -39.310 1.00 83.31 214 PHE A O 1
ATOM 1786 N N . GLU A 1 215 ? 19.512 -2.239 -40.514 1.00 86.00 215 GLU A N 1
ATOM 1787 C CA . GLU A 1 215 ? 20.020 -2.766 -41.789 1.00 86.00 215 GLU A CA 1
ATOM 1788 C C . GLU A 1 215 ? 21.536 -3.021 -41.729 1.00 86.00 215 GLU A C 1
ATOM 1790 O O . GLU A 1 215 ? 22.033 -4.064 -42.162 1.00 86.00 215 GLU A O 1
ATOM 1795 N N . GLU A 1 216 ? 22.278 -2.100 -41.121 1.00 90.19 216 GLU A N 1
ATOM 1796 C CA . GLU A 1 216 ? 23.716 -2.199 -40.884 1.00 90.19 216 GLU A CA 1
ATOM 1797 C C . GLU A 1 216 ? 24.047 -3.364 -39.951 1.00 90.19 216 GLU A C 1
ATOM 1799 O O . GLU A 1 216 ? 25.027 -4.077 -40.167 1.00 90.19 216 GLU A O 1
ATOM 1804 N N . ALA A 1 217 ? 23.197 -3.632 -38.955 1.00 88.81 217 ALA A N 1
ATOM 1805 C CA . ALA A 1 217 ? 23.381 -4.781 -38.079 1.00 88.81 217 ALA A CA 1
ATOM 1806 C C . ALA A 1 217 ? 23.143 -6.094 -38.833 1.00 88.81 217 ALA A C 1
ATOM 1808 O O . ALA A 1 217 ? 23.880 -7.050 -38.618 1.00 88.81 217 ALA A O 1
ATOM 1809 N N . GLN A 1 218 ? 22.187 -6.161 -39.760 1.00 86.56 218 GLN A N 1
ATOM 1810 C CA . GLN A 1 218 ? 21.989 -7.352 -40.595 1.00 86.56 218 GLN A CA 1
ATOM 1811 C C . GLN A 1 218 ? 23.180 -7.609 -41.523 1.00 86.56 218 GLN A C 1
ATOM 1813 O O . GLN A 1 218 ? 23.608 -8.757 -41.668 1.00 86.56 218 GLN A O 1
ATOM 1818 N N . LYS A 1 219 ? 23.737 -6.555 -42.134 1.00 90.75 219 LYS A N 1
ATOM 1819 C CA . LYS A 1 219 ? 24.952 -6.646 -42.964 1.00 90.75 219 LYS A CA 1
ATOM 1820 C C . LYS A 1 219 ? 26.137 -7.138 -42.136 1.00 90.75 219 LYS A C 1
ATOM 1822 O O . LYS A 1 219 ? 26.757 -8.136 -42.503 1.00 90.75 219 LYS A O 1
ATOM 1827 N N . ALA A 1 220 ? 26.371 -6.522 -40.979 1.00 92.00 220 ALA A N 1
ATOM 1828 C CA . ALA A 1 220 ? 27.398 -6.940 -40.034 1.00 92.00 220 ALA A CA 1
ATOM 1829 C C . ALA A 1 220 ? 27.210 -8.398 -39.583 1.00 92.00 220 ALA A C 1
ATOM 1831 O O . ALA A 1 220 ? 28.169 -9.163 -39.546 1.00 92.00 220 ALA A O 1
ATOM 1832 N N . PHE A 1 221 ? 25.973 -8.826 -39.311 1.00 90.44 221 PHE A N 1
ATOM 1833 C CA . PHE A 1 221 ? 25.671 -10.201 -38.909 1.00 90.44 221 PHE A CA 1
ATOM 1834 C C . PHE A 1 221 ? 26.104 -11.215 -39.973 1.00 90.44 221 PHE A C 1
ATOM 1836 O O . PHE A 1 221 ? 26.716 -12.225 -39.634 1.00 90.44 221 PHE A O 1
ATOM 1843 N N . ARG A 1 222 ? 25.828 -10.942 -41.258 1.00 90.19 222 ARG A N 1
ATOM 1844 C CA . ARG A 1 222 ? 26.246 -11.811 -42.374 1.00 90.19 222 ARG A CA 1
ATOM 1845 C C . ARG A 1 222 ? 27.767 -11.911 -42.464 1.00 90.19 222 ARG A C 1
ATOM 1847 O O . ARG A 1 222 ? 28.294 -13.014 -42.511 1.00 90.19 222 ARG A O 1
ATOM 1854 N N . VAL A 1 223 ? 28.464 -10.777 -42.377 1.00 92.12 223 VAL A N 1
ATOM 1855 C CA . VAL A 1 223 ? 29.935 -10.739 -42.384 1.00 92.12 223 VAL A CA 1
ATOM 1856 C C . VAL A 1 223 ? 30.521 -11.559 -41.231 1.00 92.12 223 VAL A C 1
ATOM 1858 O O . VAL A 1 223 ? 31.496 -12.285 -41.415 1.00 92.12 223 VAL A O 1
ATOM 1861 N N . VAL A 1 224 ? 29.931 -11.480 -40.036 1.00 92.19 224 VAL A N 1
ATOM 1862 C CA . VAL A 1 224 ? 30.392 -12.261 -38.880 1.00 92.19 224 VAL A CA 1
ATOM 1863 C C . VAL A 1 224 ? 30.064 -13.745 -39.017 1.00 92.19 224 VAL A C 1
ATOM 1865 O O . VAL A 1 224 ? 30.903 -14.566 -38.648 1.00 92.19 224 VAL A O 1
ATOM 1868 N N . MET A 1 225 ? 28.909 -14.105 -39.587 1.00 90.06 225 MET A N 1
ATOM 1869 C CA . MET A 1 225 ? 28.599 -15.504 -39.901 1.00 90.06 225 MET A CA 1
ATOM 1870 C C . MET A 1 225 ? 29.627 -16.126 -40.844 1.00 90.06 225 MET A C 1
ATOM 1872 O O . MET A 1 225 ? 30.018 -17.266 -40.618 1.00 90.06 225 MET A O 1
ATOM 1876 N N . ASP A 1 226 ? 30.099 -15.380 -41.843 1.00 90.56 226 ASP A N 1
ATOM 1877 C CA . ASP A 1 226 ? 31.124 -15.868 -42.771 1.00 90.56 226 ASP A CA 1
ATOM 1878 C C . ASP A 1 226 ? 32.510 -15.963 -42.104 1.00 90.56 226 ASP A C 1
ATOM 1880 O O . ASP A 1 226 ? 33.296 -16.854 -42.425 1.00 90.56 226 ASP A O 1
ATOM 1884 N N . LYS A 1 227 ? 32.818 -15.065 -41.154 1.00 91.56 227 LYS A N 1
ATOM 1885 C CA . LYS A 1 227 ? 34.113 -15.019 -40.445 1.00 91.56 227 LYS A CA 1
ATOM 1886 C C . LYS A 1 227 ? 34.262 -16.078 -39.347 1.00 91.56 227 LYS A C 1
ATOM 1888 O O . LYS A 1 227 ? 35.361 -16.599 -39.179 1.00 91.56 227 LYS A O 1
ATOM 1893 N N . ILE A 1 228 ? 33.213 -16.324 -38.558 1.00 89.94 228 ILE A N 1
ATOM 1894 C CA . ILE A 1 228 ? 33.228 -17.221 -37.382 1.00 89.94 228 ILE A CA 1
ATOM 1895 C C . ILE A 1 228 ? 31.963 -18.103 -37.313 1.00 89.94 228 ILE A C 1
ATOM 1897 O O . ILE A 1 228 ? 31.199 -18.038 -36.339 1.00 89.94 228 ILE A O 1
ATOM 1901 N N . PRO A 1 229 ? 31.700 -18.934 -38.339 1.00 86.56 229 PRO A N 1
ATOM 1902 C CA . PRO A 1 229 ? 30.499 -19.770 -38.407 1.00 86.56 229 PRO A CA 1
ATOM 1903 C C . PRO A 1 229 ? 30.391 -20.768 -37.243 1.00 86.56 229 PRO A C 1
ATOM 1905 O O . PRO A 1 229 ? 29.290 -21.131 -36.830 1.00 86.56 229 PRO A O 1
ATOM 1908 N N . GLU A 1 230 ? 31.514 -21.195 -36.665 1.00 86.75 230 GLU A N 1
ATOM 1909 C CA . GLU A 1 230 ? 31.560 -22.113 -35.526 1.00 86.75 230 GLU A CA 1
ATOM 1910 C C . GLU A 1 230 ? 30.895 -21.540 -34.261 1.00 86.75 230 GLU A C 1
ATOM 1912 O O . GLU A 1 230 ? 30.253 -22.273 -33.503 1.00 86.75 230 GLU A O 1
ATOM 1917 N N . GLU A 1 231 ? 30.967 -20.221 -34.064 1.00 88.94 231 GLU A N 1
ATOM 1918 C CA . GLU A 1 231 ? 30.373 -19.528 -32.914 1.00 88.94 231 GLU A CA 1
ATOM 1919 C C . GLU A 1 231 ? 28.853 -19.342 -33.061 1.00 88.94 231 GLU A C 1
ATOM 1921 O O . GLU A 1 231 ? 28.141 -19.159 -32.068 1.00 88.94 231 GLU A O 1
ATOM 1926 N N . LEU A 1 232 ? 28.319 -19.453 -34.284 1.00 83.62 232 LEU A N 1
ATOM 1927 C CA . LEU A 1 232 ? 26.882 -19.347 -34.550 1.00 83.62 232 LEU A CA 1
ATOM 1928 C C . LEU A 1 232 ? 26.094 -20.457 -33.843 1.00 83.62 232 LEU A C 1
ATOM 1930 O O . LEU A 1 232 ? 25.004 -20.216 -33.326 1.00 83.62 232 LEU A O 1
ATOM 1934 N N . LYS A 1 233 ? 26.664 -21.666 -33.750 1.00 80.00 233 LYS A N 1
ATOM 1935 C CA . LYS A 1 233 ? 26.047 -22.790 -33.030 1.00 80.00 233 LYS A CA 1
ATOM 1936 C C . LYS A 1 233 ? 25.908 -22.494 -31.534 1.00 80.00 233 LYS A C 1
ATOM 1938 O O . LYS A 1 233 ? 24.871 -22.792 -30.947 1.00 80.00 233 LYS A O 1
ATOM 1943 N N . SER A 1 234 ? 26.926 -21.874 -30.935 1.00 82.06 234 SER A N 1
ATOM 1944 C CA . SER A 1 234 ? 26.911 -21.429 -29.534 1.00 82.06 234 SER A CA 1
ATOM 1945 C C . SER A 1 234 ? 25.865 -20.332 -29.308 1.00 82.06 234 SER A C 1
ATOM 1947 O O . SER A 1 234 ? 25.122 -20.368 -28.324 1.00 82.06 234 SER A O 1
ATOM 1949 N N . LEU A 1 235 ? 25.739 -19.394 -30.256 1.00 83.75 235 LEU A N 1
ATOM 1950 C CA . LEU A 1 235 ? 24.707 -18.358 -30.218 1.00 83.75 235 LEU A CA 1
ATOM 1951 C C . LEU A 1 235 ? 23.294 -18.954 -30.306 1.00 83.75 235 LEU A C 1
ATOM 1953 O O . LEU A 1 235 ? 22.430 -18.593 -29.508 1.00 83.75 235 LEU A O 1
ATOM 1957 N N . TYR A 1 236 ? 23.077 -19.888 -31.232 1.00 80.12 236 TYR A N 1
ATOM 1958 C CA . TYR A 1 236 ? 21.807 -20.592 -31.406 1.00 80.12 236 TYR A CA 1
ATOM 1959 C C . TYR A 1 236 ? 21.410 -21.387 -30.160 1.00 80.12 236 TYR A C 1
ATOM 1961 O O . TYR A 1 236 ? 20.272 -21.297 -29.709 1.00 80.12 236 TYR A O 1
ATOM 1969 N N . GLN A 1 237 ? 22.350 -22.117 -29.554 1.00 80.12 237 GLN A N 1
ATOM 1970 C CA . GLN A 1 237 ? 22.098 -22.857 -28.314 1.00 80.12 237 GLN A CA 1
ATOM 1971 C C . GLN A 1 237 ? 21.781 -21.934 -27.133 1.00 80.12 237 GLN A C 1
ATOM 1973 O O . GLN A 1 237 ? 20.942 -22.270 -26.302 1.00 80.12 237 GLN A O 1
ATOM 1978 N N . ALA A 1 238 ? 22.439 -20.775 -27.054 1.00 79.81 238 ALA A N 1
ATOM 1979 C CA . ALA A 1 238 ? 22.218 -19.817 -25.978 1.00 79.81 238 ALA A CA 1
ATOM 1980 C C . ALA A 1 238 ? 20.887 -19.059 -26.117 1.00 79.81 238 ALA A C 1
ATOM 1982 O O . ALA A 1 238 ? 20.245 -18.781 -25.106 1.00 79.81 238 ALA A O 1
ATOM 1983 N N . TYR A 1 239 ? 20.472 -18.726 -27.346 1.00 80.62 239 TYR A N 1
ATOM 1984 C CA . TYR A 1 239 ? 19.286 -17.904 -27.612 1.00 80.62 239 TYR A CA 1
ATOM 1985 C C . TYR A 1 239 ? 18.453 -18.444 -28.792 1.00 80.62 239 TYR A C 1
ATOM 1987 O O . TYR A 1 239 ? 18.290 -17.756 -29.800 1.00 80.62 239 TYR A O 1
ATOM 1995 N N . PRO A 1 240 ? 17.864 -19.648 -28.691 1.00 70.44 240 PRO A N 1
ATOM 1996 C CA . PRO A 1 240 ? 17.119 -20.262 -29.800 1.00 70.44 240 PRO A CA 1
ATOM 1997 C C . PRO A 1 240 ? 15.895 -19.432 -30.229 1.00 70.44 240 PRO A C 1
ATOM 1999 O O . PRO A 1 240 ? 15.558 -19.347 -31.407 1.00 70.44 240 PRO A O 1
ATOM 2002 N N . THR A 1 241 ? 15.273 -18.717 -29.289 1.00 71.19 241 THR A N 1
ATOM 2003 C CA . THR A 1 241 ? 14.113 -17.839 -29.527 1.00 71.19 241 THR A CA 1
ATOM 2004 C C . THR A 1 241 ? 14.435 -16.578 -30.338 1.00 71.19 241 THR A C 1
ATOM 2006 O O . THR A 1 241 ? 13.515 -15.932 -30.853 1.00 71.19 241 THR A O 1
ATOM 2009 N N . PHE A 1 242 ? 15.715 -16.208 -30.469 1.00 76.94 242 PHE A N 1
ATOM 2010 C CA . PHE A 1 242 ? 16.160 -15.168 -31.401 1.00 76.94 242 PHE A CA 1
ATOM 2011 C C . PHE A 1 242 ? 16.015 -15.635 -32.860 1.00 76.94 242 PHE A C 1
ATOM 2013 O O . PHE A 1 242 ? 15.581 -14.850 -33.696 1.00 76.94 242 PHE A O 1
ATOM 2020 N N . PHE A 1 243 ? 16.257 -16.921 -33.137 1.00 74.88 243 PHE A N 1
ATOM 2021 C CA . PHE A 1 243 ? 16.243 -17.514 -34.482 1.00 74.88 243 PHE A CA 1
ATOM 2022 C C . PHE A 1 243 ? 14.871 -18.027 -34.946 1.00 74.88 243 PHE A C 1
ATOM 2024 O O . PHE A 1 243 ? 14.771 -18.655 -35.995 1.00 74.88 243 PHE A O 1
ATOM 2031 N N . GLY A 1 244 ? 13.804 -17.780 -34.181 1.00 58.53 244 GLY A N 1
ATOM 2032 C CA . GLY A 1 244 ? 12.442 -18.145 -34.586 1.00 58.53 244 GLY A CA 1
ATOM 2033 C C . GLY A 1 244 ? 12.110 -19.638 -34.493 1.00 58.53 244 GLY A C 1
ATOM 2034 O O . GLY A 1 244 ? 11.035 -20.038 -34.925 1.00 58.53 244 GLY A O 1
ATOM 2035 N N . THR A 1 245 ? 12.977 -20.468 -33.904 1.00 48.03 245 THR A N 1
ATOM 2036 C CA . THR A 1 245 ? 12.624 -21.855 -33.580 1.00 48.03 245 THR A CA 1
ATOM 2037 C C . THR A 1 245 ? 11.792 -21.867 -32.305 1.00 48.03 245 THR A C 1
ATOM 2039 O O . THR A 1 245 ? 12.322 -21.815 -31.192 1.00 48.03 245 THR A O 1
ATOM 2042 N N . GLU A 1 246 ? 10.474 -21.862 -32.473 1.00 40.94 246 GLU A N 1
ATOM 2043 C CA . GLU A 1 246 ? 9.519 -22.002 -31.384 1.00 40.94 246 GLU A CA 1
ATOM 2044 C C . GLU A 1 246 ? 9.635 -23.397 -30.753 1.00 40.94 246 GLU A C 1
ATOM 2046 O O . GLU A 1 246 ? 9.208 -24.401 -31.314 1.00 40.94 246 GLU A O 1
ATOM 2051 N N . THR A 1 247 ? 10.107 -23.465 -29.513 1.00 34.00 247 THR A N 1
ATOM 2052 C CA . THR A 1 247 ? 9.184 -23.977 -28.507 1.00 34.00 247 THR A CA 1
ATOM 2053 C C . THR A 1 247 ? 8.378 -22.777 -28.045 1.00 34.00 247 THR A C 1
ATOM 2055 O O . THR A 1 247 ? 8.934 -21.789 -27.564 1.00 34.00 247 THR A O 1
ATOM 2058 N N . SER A 1 248 ? 7.063 -22.838 -28.240 1.00 38.25 248 SER A N 1
ATOM 2059 C CA . SER A 1 248 ? 6.104 -21.943 -27.604 1.00 38.25 248 SER A CA 1
ATOM 2060 C C . SER A 1 248 ? 6.226 -22.086 -26.083 1.00 38.25 248 SER A C 1
ATOM 2062 O O . SER A 1 248 ? 5.448 -22.770 -25.430 1.00 38.25 248 SER A O 1
ATOM 2064 N N . SER A 1 249 ? 7.219 -21.426 -25.502 1.00 37.91 249 SER A N 1
ATOM 2065 C CA . SER A 1 249 ? 7.035 -20.769 -24.226 1.00 37.91 249 SER A CA 1
ATOM 2066 C C . SER A 1 249 ? 6.482 -19.402 -24.589 1.00 37.91 249 SER A C 1
ATOM 2068 O O . SER A 1 249 ? 7.225 -18.444 -24.809 1.00 37.91 249 SER A O 1
ATOM 2070 N N . ALA A 1 250 ? 5.153 -19.313 -24.700 1.00 41.66 250 ALA A N 1
ATOM 2071 C CA . ALA A 1 250 ? 4.493 -18.102 -24.249 1.00 41.66 250 ALA A CA 1
ATOM 2072 C C . ALA A 1 250 ? 5.121 -17.817 -22.888 1.00 41.66 250 ALA A C 1
ATOM 2074 O O . ALA A 1 250 ? 4.970 -18.618 -21.974 1.00 41.66 250 ALA A O 1
ATOM 2075 N N . MET A 1 251 ? 5.966 -16.795 -22.851 1.00 45.56 251 MET A N 1
ATOM 2076 C CA . MET A 1 251 ? 6.792 -16.403 -21.726 1.00 45.56 251 MET A CA 1
ATOM 2077 C C . MET A 1 251 ? 5.949 -16.485 -20.448 1.00 45.56 251 MET A C 1
ATOM 2079 O O . MET A 1 251 ? 5.117 -15.612 -20.206 1.00 45.56 251 MET A O 1
ATOM 2083 N N . ILE A 1 252 ? 6.094 -17.578 -19.690 1.00 53.75 252 ILE A N 1
ATOM 2084 C CA . ILE A 1 252 ? 5.287 -17.822 -18.493 1.00 53.75 252 ILE A CA 1
ATOM 2085 C C . ILE A 1 252 ? 5.883 -16.921 -17.420 1.00 53.75 252 ILE A C 1
ATOM 2087 O O . ILE A 1 252 ? 6.762 -17.339 -16.669 1.00 53.75 252 ILE A O 1
ATOM 2091 N N . LEU A 1 253 ? 5.471 -15.652 -17.408 1.00 58.97 253 LEU A N 1
ATOM 2092 C CA . LEU A 1 253 ? 5.676 -14.803 -16.244 1.00 58.97 253 LEU A CA 1
ATOM 2093 C C . LEU A 1 253 ? 5.042 -15.534 -15.066 1.00 58.97 253 LEU A C 1
ATOM 2095 O O . LEU A 1 253 ? 3.890 -15.974 -15.142 1.00 58.97 253 LEU A O 1
ATOM 2099 N N . SER A 1 254 ? 5.806 -15.699 -13.994 1.00 75.62 254 SER A N 1
ATOM 2100 C CA . SER A 1 254 ? 5.243 -16.231 -12.763 1.00 75.62 254 SER A CA 1
ATOM 2101 C C . SER A 1 254 ? 4.102 -15.313 -12.304 1.00 75.62 254 SER A C 1
ATOM 2103 O O . SER A 1 254 ? 4.164 -14.098 -12.527 1.00 75.62 254 SER A O 1
ATOM 2105 N N . PRO A 1 255 ? 3.064 -15.832 -11.628 1.00 79.38 255 PRO A N 1
ATOM 2106 C CA . PRO A 1 255 ? 1.984 -14.976 -11.141 1.00 79.38 255 PRO A CA 1
ATOM 2107 C C . PRO A 1 255 ? 2.483 -13.840 -10.226 1.00 79.38 255 PRO A C 1
ATOM 2109 O O . PRO A 1 255 ? 1.887 -12.765 -10.203 1.00 79.38 255 PRO A O 1
ATOM 2112 N N . PHE A 1 256 ? 3.620 -14.031 -9.543 1.00 83.12 256 PHE A N 1
ATOM 2113 C CA . PHE A 1 256 ? 4.315 -12.977 -8.799 1.00 83.12 256 PHE A CA 1
ATOM 2114 C C . PHE A 1 256 ? 4.812 -11.833 -9.702 1.00 83.12 256 PHE A C 1
ATOM 2116 O O . PHE A 1 256 ? 4.548 -10.669 -9.412 1.00 83.12 256 PHE A O 1
ATOM 2123 N N . GLU A 1 257 ? 5.498 -12.142 -10.805 1.00 79.44 257 GLU A N 1
ATOM 2124 C CA . GLU A 1 257 ? 6.003 -11.133 -11.750 1.00 79.44 257 GLU A CA 1
ATOM 2125 C C . GLU A 1 257 ? 4.860 -10.395 -12.454 1.00 79.44 257 GLU A C 1
ATOM 2127 O O . GLU A 1 257 ? 4.926 -9.180 -12.649 1.00 79.44 257 GLU A O 1
ATOM 2132 N N . VAL A 1 258 ? 3.780 -11.109 -12.787 1.00 83.75 258 VAL A N 1
ATOM 2133 C CA . VAL A 1 258 ? 2.562 -10.494 -13.333 1.00 83.75 258 VAL A CA 1
ATOM 2134 C C . VAL A 1 258 ? 1.940 -9.535 -12.315 1.00 83.75 258 VAL A C 1
ATOM 2136 O O . VAL A 1 258 ? 1.551 -8.426 -12.687 1.00 83.75 258 VAL A O 1
ATOM 2139 N N . LEU A 1 259 ? 1.888 -9.917 -11.031 1.00 87.38 259 LEU A N 1
ATOM 2140 C CA . LEU A 1 259 ? 1.357 -9.065 -9.964 1.00 87.38 259 LEU A CA 1
ATOM 2141 C C . LEU A 1 259 ? 2.199 -7.804 -9.784 1.00 87.38 259 LEU A C 1
ATOM 2143 O O . LEU A 1 259 ? 1.645 -6.712 -9.679 1.00 87.38 259 LEU A 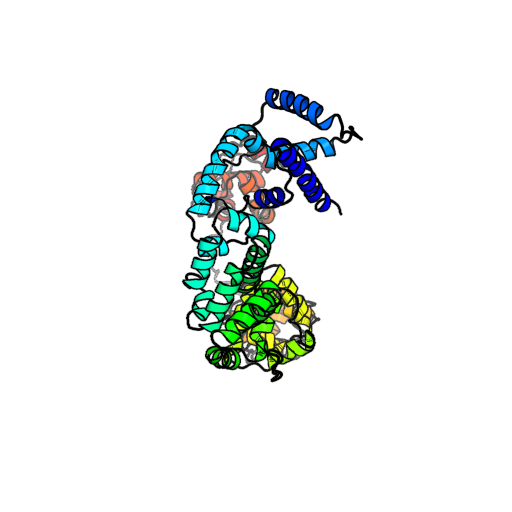O 1
ATOM 2147 N N . GLN A 1 260 ? 3.524 -7.951 -9.763 1.00 83.44 260 GLN A N 1
ATOM 2148 C CA . GLN A 1 260 ? 4.447 -6.830 -9.629 1.00 83.44 260 GLN A CA 1
ATOM 2149 C C . GLN A 1 260 ? 4.266 -5.836 -10.776 1.00 83.44 260 GLN A C 1
ATOM 2151 O O . GLN A 1 260 ? 4.032 -4.653 -10.531 1.00 83.44 260 GLN A O 1
ATOM 2156 N N . PHE A 1 261 ? 4.273 -6.326 -12.017 1.00 78.62 261 PHE A N 1
ATOM 2157 C CA . PHE A 1 261 ? 4.052 -5.489 -13.192 1.00 78.62 261 PHE A CA 1
ATOM 2158 C C . PHE A 1 261 ? 2.701 -4.765 -13.134 1.00 78.62 261 PHE A C 1
ATOM 2160 O O . PHE A 1 261 ? 2.616 -3.571 -13.437 1.00 78.62 261 PHE A O 1
ATOM 2167 N N . PHE A 1 262 ? 1.639 -5.467 -12.733 1.00 86.62 262 PHE A N 1
ATOM 2168 C CA . PHE A 1 262 ? 0.306 -4.886 -12.638 1.00 86.62 262 PHE A CA 1
ATOM 2169 C C . PHE A 1 262 ? 0.215 -3.800 -11.558 1.00 86.62 262 PHE A C 1
ATOM 2171 O O . PHE A 1 262 ? -0.361 -2.744 -11.807 1.00 86.62 262 PHE A O 1
ATOM 2178 N N . LEU A 1 263 ? 0.787 -4.019 -10.373 1.00 81.81 263 LEU A N 1
ATOM 2179 C CA . LEU A 1 263 ? 0.741 -3.034 -9.289 1.00 81.81 263 LEU A CA 1
ATOM 2180 C C . LEU A 1 263 ? 1.565 -1.777 -9.603 1.00 81.81 263 LEU A C 1
ATOM 2182 O O . LEU A 1 263 ? 1.173 -0.685 -9.194 1.00 81.81 263 LEU A O 1
ATOM 2186 N N . GLU A 1 264 ? 2.641 -1.898 -10.382 1.00 74.88 264 GLU A N 1
ATOM 2187 C CA . GLU A 1 264 ? 3.469 -0.761 -10.805 1.00 74.88 264 GLU A CA 1
ATOM 2188 C C . GLU A 1 264 ? 2.849 0.019 -11.981 1.00 74.88 264 GLU A C 1
ATOM 2190 O O . GLU A 1 264 ? 2.824 1.252 -11.970 1.00 74.88 264 GLU A O 1
ATOM 2195 N N . SER A 1 265 ? 2.316 -0.682 -12.989 1.00 72.19 265 SER A N 1
ATOM 2196 C CA . SER A 1 265 ? 1.855 -0.075 -14.253 1.00 72.19 265 SER A CA 1
ATOM 2197 C C . SER A 1 265 ? 0.338 0.122 -14.363 1.00 72.19 265 SER A C 1
ATOM 2199 O O . SER A 1 265 ? -0.124 0.929 -15.169 1.00 72.19 265 SER A O 1
ATOM 2201 N N . GLY A 1 266 ? -0.447 -0.624 -13.585 1.00 77.00 266 GLY A N 1
ATOM 2202 C CA . GLY A 1 266 ? -1.907 -0.664 -13.663 1.00 77.00 266 GLY A CA 1
ATOM 2203 C C . GLY A 1 266 ? -2.466 -1.441 -14.861 1.00 77.00 266 GLY A C 1
ATOM 2204 O O . GLY A 1 266 ? -3.675 -1.376 -15.100 1.00 77.00 266 GLY A O 1
ATOM 2205 N N . ILE A 1 267 ? -1.617 -2.141 -15.62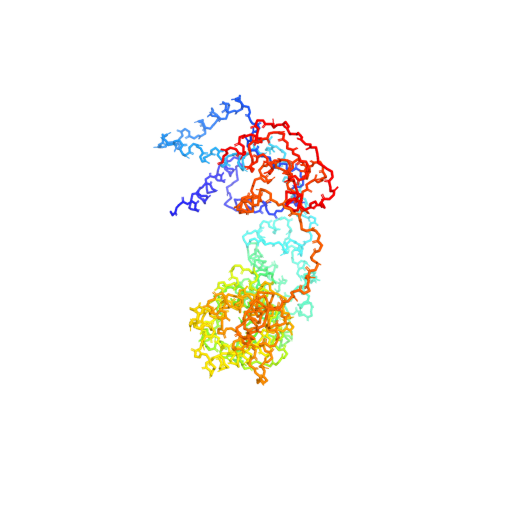5 1.00 78.31 267 ILE A N 1
ATOM 2206 C CA . ILE A 1 267 ? -1.966 -2.876 -16.851 1.00 78.31 267 ILE A CA 1
ATOM 2207 C C . ILE A 1 267 ? -1.417 -4.306 -16.749 1.00 78.31 267 ILE A C 1
ATOM 2209 O O . ILE A 1 267 ? -0.376 -4.531 -16.140 1.00 78.31 267 ILE A O 1
ATOM 2213 N N . LEU A 1 268 ? -2.110 -5.294 -17.326 1.00 75.88 268 LEU A N 1
ATOM 2214 C CA . LEU A 1 268 ? -1.605 -6.670 -17.388 1.00 75.88 268 LEU A CA 1
ATOM 2215 C C . LEU A 1 268 ? -0.605 -6.858 -18.547 1.00 75.88 268 LEU A C 1
ATOM 2217 O O . LEU A 1 268 ? -0.802 -6.282 -19.622 1.00 75.88 268 LEU A O 1
ATOM 2221 N N . PRO A 1 269 ? 0.434 -7.697 -18.379 1.00 70.25 269 PRO A N 1
ATOM 2222 C CA . PRO A 1 269 ? 1.322 -8.087 -19.469 1.00 70.25 269 PRO A CA 1
ATOM 2223 C C . PRO A 1 269 ? 0.562 -8.738 -20.634 1.00 70.25 269 PRO A C 1
ATOM 2225 O O . PRO A 1 269 ? -0.447 -9.424 -20.444 1.00 70.25 269 PRO A O 1
ATOM 2228 N N . LYS A 1 270 ? 1.075 -8.564 -21.860 1.00 63.16 270 LYS A N 1
ATOM 2229 C CA . LYS A 1 270 ? 0.507 -9.203 -23.059 1.00 63.16 270 LYS A CA 1
ATOM 2230 C C . LYS A 1 270 ? 0.504 -10.728 -22.901 1.00 63.16 270 LYS A C 1
ATOM 2232 O O . LYS A 1 270 ? 1.534 -11.308 -22.577 1.00 63.16 270 LYS A O 1
ATOM 2237 N N . GLY A 1 271 ? -0.635 -11.361 -23.187 1.00 63.00 271 GLY A N 1
ATOM 2238 C CA . GLY A 1 271 ? -0.814 -12.817 -23.103 1.00 63.00 271 GLY A CA 1
ATOM 2239 C C . GLY A 1 271 ? -1.556 -13.306 -21.854 1.00 63.00 271 GLY A C 1
ATOM 2240 O O . GLY A 1 271 ? -1.933 -14.472 -21.808 1.00 63.00 271 GLY A O 1
ATOM 2241 N N . ILE A 1 272 ? -1.827 -12.433 -20.876 1.00 72.38 272 ILE A N 1
ATOM 2242 C CA . ILE A 1 272 ? -2.673 -12.760 -19.719 1.00 72.38 272 ILE A CA 1
ATOM 2243 C C . ILE A 1 272 ? -4.142 -12.470 -20.053 1.00 72.38 272 ILE A C 1
ATOM 2245 O O . ILE A 1 272 ? -4.486 -11.372 -20.488 1.00 72.38 272 ILE A O 1
ATOM 2249 N N . LEU A 1 273 ? -5.016 -13.453 -19.826 1.00 66.75 273 LEU A N 1
ATOM 2250 C CA . LEU A 1 273 ? -6.438 -13.472 -20.210 1.00 66.75 273 LEU A CA 1
ATOM 2251 C C . LEU A 1 273 ? -7.355 -12.606 -19.306 1.00 66.75 273 LEU A C 1
ATOM 2253 O O . LEU A 1 273 ? -8.504 -12.947 -19.044 1.00 66.75 273 LEU A O 1
ATOM 2257 N N . GLY A 1 274 ? -6.861 -11.452 -18.847 1.00 81.88 274 GLY A N 1
ATOM 2258 C CA . GLY A 1 274 ? -7.620 -10.494 -18.034 1.00 81.88 274 GLY A CA 1
ATOM 2259 C C . GLY A 1 274 ? -7.490 -10.684 -16.516 1.00 81.88 274 GLY A C 1
ATOM 2260 O O . GLY A 1 274 ? -6.872 -11.630 -16.028 1.00 81.88 274 GLY A O 1
ATOM 2261 N N . LEU A 1 275 ? -8.055 -9.733 -15.759 1.00 86.62 275 LEU A N 1
ATOM 2262 C CA . LEU A 1 275 ? -7.874 -9.629 -14.302 1.00 86.62 275 LEU A CA 1
ATOM 2263 C C . LEU A 1 275 ? -8.525 -10.770 -13.521 1.00 86.62 275 LEU A C 1
ATOM 2265 O O . LEU A 1 275 ? -7.968 -11.201 -12.518 1.00 86.62 275 LEU A O 1
ATOM 2269 N N . GLU A 1 276 ? -9.661 -11.290 -13.987 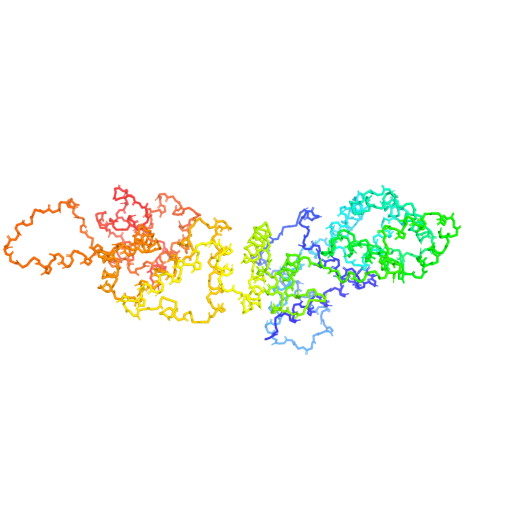1.00 88.38 276 GLU A N 1
ATOM 2270 C CA . GLU A 1 276 ? -10.350 -12.394 -13.315 1.00 88.38 276 GLU A CA 1
ATOM 2271 C C . GLU A 1 276 ? -9.528 -13.685 -13.350 1.00 88.38 276 GLU A C 1
ATOM 2273 O O . GLU A 1 276 ? -9.316 -14.330 -12.323 1.00 88.38 276 GLU A O 1
ATOM 2278 N N . GLN A 1 277 ? -9.025 -14.057 -14.529 1.00 84.94 277 GLN A N 1
ATOM 2279 C CA . GLN A 1 277 ? -8.215 -15.262 -14.671 1.00 84.94 277 GLN A CA 1
ATOM 2280 C C . GLN A 1 277 ? -6.878 -15.122 -13.946 1.00 84.94 277 GLN A C 1
ATOM 2282 O O . GLN A 1 277 ? -6.408 -16.079 -13.333 1.00 84.94 277 GLN A O 1
ATOM 2287 N N . PHE A 1 278 ? -6.298 -13.922 -13.960 1.00 87.94 278 PHE A N 1
ATOM 2288 C CA . PHE A 1 278 ? -5.098 -13.632 -13.192 1.00 87.94 278 PHE A CA 1
ATOM 2289 C C . PHE A 1 278 ? -5.329 -13.742 -11.676 1.00 87.94 278 PHE A C 1
ATOM 2291 O O . PHE A 1 278 ? -4.526 -14.357 -10.980 1.00 87.94 278 PHE A O 1
ATOM 2298 N N . ALA A 1 279 ? -6.445 -13.226 -11.157 1.00 88.75 279 ALA A N 1
ATOM 2299 C CA . ALA A 1 279 ? -6.772 -13.339 -9.737 1.00 88.75 279 ALA A CA 1
ATOM 2300 C C . ALA A 1 279 ? -6.904 -14.802 -9.282 1.00 88.75 279 ALA A C 1
ATOM 2302 O O . ALA A 1 279 ? -6.405 -15.146 -8.214 1.00 88.75 279 ALA A O 1
ATOM 2303 N N . LYS A 1 280 ? -7.483 -15.684 -10.112 1.00 86.56 280 LYS A N 1
ATOM 2304 C CA . LYS A 1 280 ? -7.537 -17.133 -9.834 1.00 86.56 280 LYS A CA 1
ATOM 2305 C C . LYS A 1 280 ? -6.135 -17.743 -9.715 1.00 86.56 280 LYS A C 1
ATOM 2307 O O . LYS A 1 280 ? -5.873 -18.480 -8.774 1.00 86.56 280 LYS A O 1
ATOM 2312 N N . GLN A 1 281 ? -5.207 -17.357 -10.594 1.00 85.81 281 GLN A N 1
ATOM 2313 C CA . GLN A 1 281 ? -3.817 -17.832 -10.541 1.00 85.81 281 GLN A CA 1
ATOM 2314 C C . GLN A 1 281 ? -3.072 -17.414 -9.265 1.00 85.81 281 GLN A C 1
ATOM 2316 O O . GLN A 1 281 ? -2.136 -18.101 -8.868 1.00 85.81 281 GLN A O 1
ATOM 2321 N N . LEU A 1 282 ? -3.455 -16.301 -8.627 1.00 85.38 282 LEU A N 1
ATOM 2322 C CA . LEU A 1 282 ? -2.852 -15.871 -7.360 1.00 85.38 282 LEU A CA 1
ATOM 2323 C C . LEU A 1 282 ? -3.243 -16.778 -6.187 1.00 85.38 282 LEU A C 1
ATOM 2325 O O . LEU A 1 282 ? -2.449 -16.942 -5.260 1.00 85.38 282 LEU A O 1
ATOM 2329 N N . VAL A 1 283 ? -4.437 -17.376 -6.234 1.00 81.69 283 VAL A N 1
ATOM 2330 C CA . VAL A 1 283 ? -4.934 -18.285 -5.190 1.00 81.69 283 VAL A CA 1
ATOM 2331 C C . VAL A 1 283 ? -4.161 -19.607 -5.195 1.00 81.69 283 VAL A C 1
ATOM 2333 O O . VAL A 1 283 ? -3.858 -20.139 -4.131 1.00 81.69 283 VAL A O 1
ATOM 2336 N N . ASP A 1 284 ? -3.755 -20.084 -6.373 1.00 78.62 284 ASP A N 1
ATOM 2337 C CA . ASP A 1 284 ? -3.077 -21.377 -6.560 1.00 78.62 284 ASP A CA 1
ATOM 2338 C C . ASP A 1 284 ? -1.573 -21.366 -6.198 1.00 78.62 284 ASP A C 1
ATOM 2340 O O . ASP A 1 284 ? -0.853 -22.347 -6.415 1.00 78.62 284 ASP A O 1
ATOM 2344 N N . LEU A 1 285 ? -1.058 -20.255 -5.665 1.00 77.19 285 LEU A N 1
ATOM 2345 C CA . LEU A 1 285 ? 0.364 -20.089 -5.367 1.00 77.19 285 LEU A CA 1
ATOM 2346 C C . LEU A 1 285 ? 0.823 -20.815 -4.098 1.00 77.19 285 LEU A C 1
ATOM 2348 O O . LEU A 1 285 ? 0.106 -20.943 -3.106 1.00 77.19 285 LEU A O 1
ATOM 2352 N N . LYS A 1 286 ? 2.090 -21.246 -4.107 1.00 72.12 286 LYS A N 1
ATOM 2353 C CA . LYS A 1 286 ? 2.731 -21.927 -2.973 1.00 72.12 286 LYS A CA 1
ATOM 2354 C C . LYS A 1 286 ? 3.042 -20.958 -1.824 1.00 72.12 286 LYS A C 1
ATOM 2356 O O . LYS A 1 286 ? 3.219 -19.756 -2.014 1.00 72.12 286 LYS A O 1
ATOM 2361 N N . SER A 1 287 ? 3.206 -21.505 -0.619 1.00 66.62 287 SER A N 1
ATOM 2362 C CA . SER A 1 287 ? 3.423 -20.745 0.624 1.00 66.62 287 SER A CA 1
ATOM 2363 C C . SER A 1 287 ? 4.665 -19.840 0.633 1.00 66.62 287 SER A C 1
ATOM 2365 O O . SER A 1 287 ? 4.651 -18.788 1.275 1.00 66.62 287 SER A O 1
ATOM 2367 N N . GLU A 1 288 ? 5.736 -20.205 -0.076 1.00 67.81 288 GLU A N 1
ATOM 2368 C CA . GLU A 1 288 ? 6.939 -19.369 -0.204 1.00 67.81 288 GLU A CA 1
ATOM 2369 C C . GLU A 1 288 ? 6.686 -18.094 -1.023 1.00 67.81 288 GLU A C 1
ATOM 2371 O O . GLU A 1 288 ? 7.231 -17.033 -0.702 1.00 67.81 288 GLU A O 1
ATOM 2376 N N . ASP A 1 289 ? 5.805 -18.165 -2.022 1.00 73.88 289 ASP A N 1
ATOM 2377 C CA . ASP A 1 289 ? 5.445 -17.030 -2.873 1.00 73.88 289 ASP A CA 1
ATOM 2378 C C . ASP A 1 289 ? 4.489 -16.067 -2.158 1.00 73.88 289 ASP A C 1
ATOM 2380 O O . ASP A 1 289 ? 4.576 -14.852 -2.351 1.00 73.88 289 ASP A O 1
ATOM 2384 N N . LEU A 1 290 ? 3.661 -16.570 -1.232 1.00 80.50 290 LEU A N 1
ATOM 2385 C CA . LEU A 1 290 ? 2.757 -15.745 -0.419 1.00 80.50 290 LEU A CA 1
ATOM 2386 C C . LEU A 1 290 ? 3.505 -14.698 0.417 1.00 80.50 290 LEU A C 1
ATOM 2388 O O . LEU A 1 290 ? 3.035 -13.570 0.551 1.00 80.50 290 LEU A O 1
ATOM 2392 N N . LYS A 1 291 ? 4.699 -15.016 0.940 1.00 83.69 291 LYS A N 1
ATOM 2393 C CA . LYS A 1 291 ? 5.516 -14.036 1.683 1.00 83.69 291 LYS A CA 1
ATOM 2394 C C . LYS A 1 291 ? 5.958 -12.876 0.793 1.00 83.69 291 LYS A C 1
ATOM 2396 O O . LYS A 1 291 ? 5.905 -11.723 1.215 1.00 83.69 291 LYS A O 1
ATOM 2401 N N . LYS A 1 292 ? 6.380 -13.175 -0.438 1.00 84.31 292 LYS A N 1
ATOM 2402 C CA . LYS A 1 292 ? 6.810 -12.155 -1.403 1.00 84.31 292 LYS A CA 1
ATOM 2403 C C . LYS A 1 292 ? 5.627 -11.299 -1.847 1.00 84.31 292 LYS A C 1
ATOM 2405 O O . LYS A 1 292 ? 5.739 -10.078 -1.874 1.00 84.31 292 LYS A O 1
ATOM 2410 N N . ILE A 1 293 ? 4.483 -11.927 -2.121 1.00 88.19 293 ILE A N 1
ATOM 2411 C CA . ILE A 1 293 ? 3.237 -11.240 -2.486 1.00 88.19 293 ILE A CA 1
ATOM 2412 C C . ILE A 1 293 ? 2.764 -10.319 -1.369 1.00 88.19 293 ILE A C 1
ATOM 2414 O O . ILE A 1 293 ? 2.406 -9.175 -1.636 1.00 88.19 293 ILE A O 1
ATOM 2418 N N . ARG A 1 294 ? 2.817 -10.782 -0.116 1.00 89.50 294 ARG A N 1
ATOM 2419 C CA . ARG A 1 294 ? 2.471 -9.972 1.053 1.00 89.50 294 ARG A CA 1
ATOM 2420 C C . ARG A 1 294 ? 3.276 -8.673 1.085 1.00 89.50 294 ARG A C 1
ATOM 2422 O O . ARG A 1 294 ? 2.693 -7.598 1.194 1.00 89.50 294 ARG A O 1
ATOM 2429 N N . ILE A 1 295 ? 4.601 -8.775 0.961 1.00 86.75 295 ILE A N 1
ATOM 2430 C CA . ILE A 1 295 ? 5.506 -7.615 0.951 1.00 86.75 295 ILE A CA 1
ATOM 2431 C C . ILE A 1 295 ? 5.180 -6.695 -0.230 1.00 86.75 295 ILE A C 1
ATOM 2433 O O . ILE A 1 295 ? 5.068 -5.484 -0.058 1.00 86.75 295 ILE A O 1
ATOM 2437 N N . LEU A 1 296 ? 4.995 -7.270 -1.419 1.00 86.31 296 LEU A N 1
ATOM 2438 C CA . LEU A 1 296 ? 4.743 -6.528 -2.649 1.00 86.31 296 LEU A CA 1
ATOM 2439 C C . LEU A 1 296 ? 3.431 -5.731 -2.597 1.00 86.31 296 LEU A C 1
ATOM 2441 O O . LEU A 1 296 ? 3.422 -4.546 -2.939 1.00 86.31 296 LEU A O 1
ATOM 2445 N N . ILE A 1 297 ? 2.332 -6.360 -2.170 1.00 90.75 297 ILE A N 1
ATOM 2446 C CA . ILE A 1 297 ? 1.032 -5.693 -2.047 1.00 90.75 297 ILE A CA 1
ATOM 2447 C C . ILE A 1 297 ? 1.118 -4.589 -0.989 1.00 90.75 297 ILE A C 1
ATOM 2449 O O . ILE A 1 297 ? 0.742 -3.453 -1.274 1.00 90.75 297 ILE A O 1
ATOM 2453 N N . HIS A 1 298 ? 1.665 -4.883 0.197 1.00 92.06 298 HIS A N 1
ATOM 2454 C CA . HIS A 1 298 ? 1.792 -3.894 1.274 1.00 92.06 298 HIS A CA 1
ATOM 2455 C C . HIS A 1 298 ? 2.613 -2.667 0.855 1.00 92.06 298 HIS A C 1
ATOM 2457 O O . HIS A 1 298 ? 2.180 -1.536 1.082 1.00 92.06 298 HIS A O 1
ATOM 2463 N N . ALA A 1 299 ? 3.747 -2.877 0.179 1.00 84.06 299 ALA A N 1
ATOM 2464 C CA . ALA A 1 299 ? 4.596 -1.797 -0.317 1.00 84.06 299 ALA A CA 1
ATOM 2465 C C . ALA A 1 299 ? 3.869 -0.913 -1.343 1.00 84.06 299 ALA A C 1
ATOM 2467 O O . ALA A 1 299 ? 3.948 0.314 -1.278 1.00 84.06 299 ALA A O 1
ATOM 2468 N N . ASN A 1 300 ? 3.106 -1.512 -2.262 1.00 85.94 300 ASN A N 1
ATOM 2469 C CA . ASN A 1 300 ? 2.360 -0.754 -3.268 1.00 85.94 300 ASN A CA 1
ATOM 2470 C C . ASN A 1 300 ? 1.193 0.040 -2.666 1.00 85.94 300 ASN A C 1
ATOM 2472 O O . ASN A 1 300 ? 0.934 1.166 -3.102 1.00 85.94 300 ASN A O 1
ATOM 2476 N N . LEU A 1 301 ? 0.535 -0.491 -1.630 1.00 89.19 301 LEU A N 1
ATOM 2477 C CA . LEU A 1 301 ? -0.547 0.194 -0.916 1.00 89.19 301 LEU A CA 1
ATOM 2478 C C . LEU A 1 301 ? -0.097 1.483 -0.197 1.00 89.19 301 LEU A C 1
ATOM 2480 O O . LEU A 1 301 ? -0.945 2.319 0.122 1.00 89.19 301 LEU A O 1
ATOM 2484 N N . GLN A 1 302 ? 1.210 1.695 0.008 1.00 84.44 302 GLN A N 1
ATOM 2485 C CA . GLN A 1 302 ? 1.747 2.957 0.545 1.00 84.44 302 GLN A CA 1
ATOM 2486 C C . GLN A 1 302 ? 1.565 4.134 -0.423 1.00 84.44 302 GLN A C 1
ATOM 2488 O O . GLN A 1 302 ? 1.433 5.285 -0.009 1.00 84.44 302 GLN A O 1
ATOM 2493 N N . SER A 1 303 ? 1.539 3.859 -1.729 1.00 83.25 303 SER A N 1
ATOM 2494 C CA . SER A 1 303 ? 1.407 4.883 -2.766 1.00 83.25 303 SER A CA 1
ATOM 2495 C C . SER A 1 303 ? -0.053 5.085 -3.181 1.00 83.25 303 SER A C 1
ATOM 2497 O O . SER A 1 303 ? -0.880 4.177 -3.098 1.00 83.25 303 SER A O 1
ATOM 2499 N N . GLU A 1 304 ? -0.404 6.284 -3.649 1.00 82.12 304 GLU A N 1
ATOM 2500 C CA . GLU A 1 304 ? -1.746 6.542 -4.190 1.00 82.12 304 GLU A CA 1
ATOM 2501 C C . GLU A 1 304 ? -2.012 5.732 -5.469 1.00 82.12 304 GLU A C 1
ATOM 2503 O O . GLU A 1 304 ? -3.054 5.088 -5.587 1.00 82.12 304 GLU A O 1
ATOM 2508 N N . ARG A 1 305 ? -1.037 5.682 -6.388 1.00 80.94 305 ARG A N 1
ATOM 2509 C CA . ARG A 1 305 ? -1.135 4.896 -7.630 1.00 80.94 305 ARG A CA 1
ATOM 2510 C C . ARG A 1 305 ? -1.310 3.405 -7.351 1.00 80.94 305 ARG A C 1
ATOM 2512 O O . ARG A 1 305 ? -2.210 2.784 -7.907 1.00 80.94 305 ARG A O 1
ATOM 2519 N N . GLY A 1 306 ? -0.512 2.841 -6.445 1.00 81.25 306 GLY A N 1
ATOM 2520 C CA . GLY A 1 306 ? -0.619 1.431 -6.074 1.00 81.25 306 GLY A CA 1
ATOM 2521 C C . GLY A 1 306 ? -1.958 1.095 -5.413 1.00 81.25 306 GLY A C 1
ATOM 2522 O O . GLY A 1 306 ? -2.528 0.047 -5.710 1.00 81.25 306 GLY A O 1
ATOM 2523 N N . ARG A 1 307 ? -2.539 2.006 -4.614 1.00 86.62 307 ARG A N 1
ATOM 2524 C CA . ARG A 1 307 ? -3.914 1.855 -4.098 1.00 86.62 307 ARG A CA 1
ATOM 2525 C C . ARG A 1 307 ? -4.957 1.830 -5.214 1.00 86.62 307 ARG A C 1
ATOM 2527 O O . ARG A 1 307 ? -5.828 0.965 -5.197 1.00 86.62 307 ARG A O 1
ATOM 2534 N N . GLN A 1 308 ? -4.852 2.720 -6.200 1.00 85.94 308 GLN A N 1
ATOM 2535 C CA . GLN A 1 308 ? -5.751 2.725 -7.361 1.00 85.94 308 GLN A CA 1
ATOM 2536 C C . GLN A 1 308 ? -5.615 1.442 -8.194 1.00 85.94 308 GLN A C 1
ATOM 2538 O O . GLN A 1 308 ? -6.611 0.888 -8.655 1.00 85.94 308 GLN A O 1
ATOM 2543 N N . HIS A 1 309 ? -4.394 0.937 -8.379 1.00 89.88 309 HIS A N 1
ATOM 2544 C CA . HIS A 1 309 ? -4.158 -0.317 -9.098 1.00 89.88 309 HIS A CA 1
ATOM 2545 C C . HIS A 1 309 ? -4.713 -1.518 -8.326 1.00 89.88 309 HIS A C 1
ATOM 2547 O O . HIS A 1 309 ? -5.421 -2.340 -8.905 1.00 89.88 309 HIS A O 1
ATOM 2553 N N . PHE A 1 310 ? -4.490 -1.581 -7.011 1.00 91.31 310 PHE A N 1
ATOM 2554 C CA . PHE A 1 310 ? -5.085 -2.606 -6.156 1.00 91.31 310 PHE A CA 1
ATOM 2555 C C . PHE A 1 310 ? -6.620 -2.578 -6.210 1.00 91.31 310 PHE A C 1
ATOM 2557 O O . PHE A 1 310 ? -7.239 -3.628 -6.362 1.00 91.31 310 PHE A O 1
ATOM 2564 N N . GLN A 1 311 ? -7.246 -1.396 -6.177 1.00 89.75 311 GLN A N 1
ATOM 2565 C CA . GLN A 1 311 ? -8.704 -1.254 -6.299 1.00 89.75 311 GLN A CA 1
ATOM 2566 C C . GLN A 1 311 ? -9.264 -1.819 -7.612 1.00 89.75 311 GLN A C 1
ATOM 2568 O O . GLN A 1 311 ? -10.386 -2.315 -7.620 1.00 89.75 311 GLN A O 1
ATOM 2573 N N . LYS A 1 312 ? -8.497 -1.804 -8.710 1.00 90.56 312 LYS A N 1
ATOM 2574 C CA . LYS A 1 312 ? -8.900 -2.448 -9.974 1.00 90.56 312 LYS A CA 1
ATOM 2575 C C . LYS A 1 312 ? -8.862 -3.978 -9.897 1.00 90.56 312 LYS A C 1
ATOM 2577 O O . LYS A 1 312 ? -9.633 -4.635 -10.590 1.00 90.56 312 LYS A O 1
ATOM 2582 N N . LEU A 1 313 ? -7.969 -4.542 -9.081 1.00 90.50 313 LEU A N 1
ATOM 2583 C CA . LEU A 1 313 ? -7.814 -5.990 -8.897 1.00 90.50 313 LEU A CA 1
ATOM 2584 C C . LEU A 1 313 ? -8.769 -6.554 -7.834 1.00 90.50 313 LEU A C 1
ATOM 2586 O O . LEU A 1 313 ? -9.276 -7.660 -8.001 1.00 90.50 313 LEU A O 1
ATOM 2590 N N . ALA A 1 314 ? -9.056 -5.785 -6.781 1.00 90.94 314 ALA A N 1
ATOM 2591 C CA . ALA A 1 314 ? -9.861 -6.195 -5.629 1.00 90.94 314 ALA A CA 1
ATOM 2592 C C . ALA A 1 314 ? -11.213 -6.870 -5.961 1.00 90.94 314 ALA A C 1
ATOM 2594 O O . ALA A 1 314 ? -11.528 -7.867 -5.310 1.00 90.94 314 ALA A O 1
ATOM 2595 N N . PRO A 1 315 ? -12.003 -6.436 -6.969 1.00 91.44 315 PRO A N 1
ATOM 2596 C CA . PRO A 1 315 ? -13.261 -7.103 -7.319 1.00 91.44 315 PRO A CA 1
ATOM 2597 C C . PRO A 1 315 ? -13.093 -8.582 -7.687 1.00 91.44 315 PRO A C 1
ATOM 2599 O O . PRO A 1 315 ? -13.995 -9.388 -7.451 1.00 91.44 315 PRO A O 1
ATOM 2602 N N . TYR A 1 316 ? -11.933 -8.946 -8.233 1.00 92.06 316 TYR A N 1
ATOM 2603 C CA . TYR A 1 316 ? -11.638 -10.285 -8.736 1.00 92.06 316 TYR A CA 1
ATOM 2604 C C . TYR A 1 316 ? -10.932 -11.176 -7.713 1.00 92.06 316 TYR A C 1
ATOM 2606 O O . TYR A 1 316 ? -10.880 -12.387 -7.909 1.00 92.06 316 TYR A O 1
ATOM 2614 N N . LEU A 1 317 ? -10.405 -10.603 -6.627 1.00 91.75 317 LEU A N 1
ATOM 2615 C CA . LEU A 1 317 ? -9.730 -11.370 -5.584 1.00 91.75 317 LEU A CA 1
ATOM 2616 C C . LEU A 1 317 ? -10.728 -12.194 -4.766 1.00 91.75 317 LEU A C 1
ATOM 2618 O O . LEU A 1 317 ? -11.862 -11.764 -4.505 1.00 91.75 317 LEU A O 1
ATOM 2622 N N . ASP A 1 318 ? -10.273 -13.374 -4.352 1.00 92.25 318 ASP A N 1
ATOM 2623 C CA . ASP A 1 318 ? -10.919 -14.138 -3.295 1.00 92.25 318 ASP A CA 1
ATOM 2624 C C . ASP A 1 318 ? -10.711 -13.424 -1.953 1.00 92.25 318 ASP A C 1
ATOM 2626 O O . ASP A 1 318 ? -9.604 -12.985 -1.621 1.00 92.25 318 ASP A O 1
ATOM 2630 N N . GLU A 1 319 ? -11.803 -13.246 -1.211 1.00 92.50 319 GLU A N 1
ATOM 2631 C CA . GLU A 1 319 ? -11.789 -12.458 0.017 1.00 92.50 319 GLU A CA 1
ATOM 2632 C C . GLU A 1 319 ? -11.029 -13.181 1.128 1.00 92.50 319 GLU A C 1
ATOM 2634 O O . GLU A 1 319 ? -10.140 -12.592 1.739 1.00 92.50 319 GLU A O 1
ATOM 2639 N N . THR A 1 320 ? -11.314 -14.465 1.339 1.00 93.50 320 THR A N 1
ATOM 2640 C CA . THR A 1 320 ? -10.646 -15.289 2.351 1.00 93.50 320 THR A CA 1
ATOM 2641 C C . THR A 1 320 ? -9.144 -15.348 2.106 1.00 93.50 320 THR A C 1
ATOM 2643 O O . THR A 1 320 ? -8.368 -15.064 3.016 1.00 93.50 320 THR A O 1
ATOM 2646 N N . TRP A 1 321 ? -8.725 -15.598 0.863 1.00 93.06 321 TRP A N 1
ATOM 2647 C CA . TRP A 1 321 ? -7.317 -15.606 0.474 1.00 93.06 321 TRP A CA 1
ATOM 2648 C C . TRP A 1 321 ? -6.614 -14.287 0.807 1.00 93.06 321 TRP A C 1
ATOM 2650 O O . TRP A 1 321 ? -5.526 -14.298 1.384 1.00 93.06 321 TRP A O 1
ATOM 2660 N N . PHE A 1 322 ? -7.222 -13.141 0.480 1.00 94.56 322 PHE A N 1
ATOM 2661 C CA . PHE A 1 322 ? -6.607 -11.841 0.750 1.00 94.56 322 PHE A CA 1
ATOM 2662 C C . PHE A 1 322 ? -6.505 -11.553 2.251 1.00 94.56 322 PHE A C 1
ATOM 2664 O O . PHE A 1 322 ? -5.485 -11.050 2.720 1.00 94.56 322 PHE A O 1
ATOM 2671 N N . LEU A 1 323 ? -7.542 -11.882 3.020 1.00 94.44 323 LEU A N 1
ATOM 2672 C CA . LEU A 1 323 ? -7.532 -11.703 4.469 1.00 94.44 323 LEU A CA 1
ATOM 2673 C C . LEU A 1 323 ? -6.472 -12.588 5.132 1.00 94.44 323 LEU A C 1
ATOM 2675 O O . LEU A 1 323 ? -5.695 -12.111 5.962 1.00 94.44 323 LEU A O 1
ATOM 2679 N N . ASP A 1 324 ? -6.373 -13.845 4.713 1.00 92.75 324 ASP A N 1
ATOM 2680 C CA . ASP A 1 324 ? -5.413 -14.794 5.272 1.00 92.75 324 ASP A CA 1
ATOM 2681 C C . ASP A 1 324 ? -3.973 -14.509 4.816 1.00 92.75 324 ASP A C 1
ATOM 2683 O O . ASP A 1 324 ? -3.013 -14.788 5.547 1.00 92.75 324 ASP A O 1
ATOM 2687 N N . LEU A 1 325 ? -3.804 -13.850 3.661 1.00 93.19 325 LEU A N 1
ATOM 2688 C CA . LEU A 1 325 ? -2.529 -13.277 3.239 1.00 93.19 325 LEU A CA 1
ATOM 2689 C C . LEU A 1 325 ? -2.030 -12.234 4.248 1.00 93.19 325 LEU A C 1
ATOM 2691 O O . LEU A 1 325 ? -0.833 -12.235 4.548 1.00 93.19 325 LEU A O 1
ATOM 2695 N N . ILE A 1 326 ? -2.909 -11.381 4.787 1.00 94.19 326 ILE A N 1
ATOM 2696 C CA . ILE A 1 326 ? -2.564 -10.385 5.818 1.00 94.19 326 ILE A CA 1
ATOM 2697 C C . ILE A 1 326 ? -2.224 -11.094 7.128 1.00 94.19 326 ILE A C 1
ATOM 2699 O O . ILE A 1 326 ? -1.141 -10.896 7.684 1.00 94.19 326 ILE A O 1
ATOM 2703 N N . HIS A 1 327 ? -3.130 -11.947 7.605 1.00 93.75 327 HIS A N 1
ATOM 2704 C CA . HIS A 1 327 ? -2.916 -12.757 8.796 1.00 93.75 327 HIS A CA 1
ATOM 2705 C C . HIS A 1 327 ? -3.743 -14.058 8.729 1.00 93.75 327 HIS A C 1
ATOM 2707 O O . HIS A 1 327 ? -4.953 -13.965 8.561 1.00 93.75 327 HIS A O 1
ATOM 2713 N N . PRO A 1 328 ? -3.171 -15.257 8.981 1.00 91.81 328 PRO A N 1
ATOM 2714 C CA . PRO A 1 328 ? -3.836 -16.552 8.734 1.00 91.81 328 PRO A CA 1
ATOM 2715 C C . PRO A 1 328 ? -5.134 -16.836 9.506 1.00 91.81 328 PRO A C 1
ATOM 2717 O O . PRO A 1 328 ? -5.823 -17.805 9.219 1.00 91.81 328 PRO A O 1
ATOM 2720 N N . LYS A 1 329 ? -5.416 -16.066 10.562 1.00 93.62 329 LYS A N 1
ATOM 2721 C CA . LYS A 1 329 ? -6.669 -16.161 11.332 1.00 93.62 329 LYS A CA 1
ATOM 2722 C C . LYS A 1 329 ? -7.675 -15.065 10.984 1.00 93.62 329 LYS A C 1
ATOM 2724 O O . LYS A 1 329 ? -8.760 -15.071 11.538 1.00 93.62 329 LYS A O 1
ATOM 2729 N N . LEU A 1 330 ? -7.319 -14.096 10.138 1.00 93.81 330 LEU A N 1
ATOM 2730 C CA . LEU A 1 330 ? -8.126 -12.892 9.945 1.00 93.81 330 LEU A CA 1
ATOM 2731 C C . LEU A 1 330 ? -9.483 -13.210 9.318 1.00 93.81 330 LEU A C 1
ATOM 2733 O O . LEU A 1 330 ? -10.490 -12.740 9.839 1.00 93.81 330 LEU A O 1
ATOM 2737 N N . SER A 1 331 ? -9.533 -14.021 8.252 1.00 94.19 331 SER A N 1
ATOM 2738 C CA . SER A 1 331 ? -10.816 -14.394 7.645 1.00 94.19 331 SER A CA 1
ATOM 2739 C C . SER A 1 331 ? -11.684 -15.164 8.637 1.00 94.19 331 SER A C 1
ATOM 2741 O O . SER A 1 331 ? -12.839 -14.806 8.870 1.00 94.19 331 SER A O 1
ATOM 2743 N N . LYS A 1 332 ? -11.091 -16.176 9.278 1.00 93.88 332 LYS A N 1
ATOM 2744 C CA . LYS A 1 332 ? -11.766 -17.020 10.264 1.00 93.88 332 LYS A CA 1
ATOM 2745 C C . LYS A 1 332 ? -12.326 -16.214 11.440 1.00 93.88 332 LYS A C 1
ATOM 2747 O O . LYS A 1 332 ? -13.490 -16.389 11.778 1.00 93.88 332 LYS A O 1
ATOM 2752 N N . ASP A 1 333 ? -11.532 -15.322 12.029 1.00 92.75 333 ASP A N 1
ATOM 2753 C CA . ASP A 1 333 ? -11.937 -14.526 13.190 1.00 92.75 333 ASP A CA 1
ATOM 2754 C C . ASP A 1 333 ? -13.083 -13.560 12.839 1.00 92.75 333 ASP A C 1
ATOM 2756 O O . ASP A 1 333 ? -13.974 -13.367 13.661 1.00 92.75 333 ASP A O 1
ATOM 2760 N N . ILE A 1 334 ? -13.119 -12.992 11.623 1.00 92.44 334 ILE A N 1
ATOM 2761 C CA . ILE A 1 334 ? -14.244 -12.153 11.162 1.00 92.44 334 ILE A CA 1
ATOM 2762 C C . ILE A 1 334 ? -15.528 -12.981 11.030 1.00 92.44 334 ILE A C 1
ATOM 2764 O O . ILE A 1 334 ? -16.593 -12.532 11.463 1.00 92.44 334 ILE A O 1
ATOM 2768 N N . VAL A 1 335 ? -15.440 -14.178 10.441 1.00 92.62 335 VAL A N 1
ATOM 2769 C CA . VAL A 1 335 ? -16.593 -15.078 10.268 1.00 92.62 335 VAL A CA 1
ATOM 2770 C C . VAL A 1 335 ? -17.114 -15.543 11.624 1.00 92.62 335 VAL A C 1
ATOM 2772 O O . VAL A 1 335 ? -18.293 -15.359 11.908 1.00 92.62 335 VAL A O 1
ATOM 2775 N N . GLU A 1 336 ? -16.241 -16.055 12.497 1.00 92.25 336 GLU A N 1
ATOM 2776 C CA . GLU A 1 336 ? -16.624 -16.503 13.841 1.00 92.25 336 GLU A CA 1
ATOM 2777 C C . GLU A 1 336 ? -17.214 -15.361 14.677 1.00 92.25 336 GLU A C 1
ATOM 2779 O O . GLU A 1 336 ? -18.187 -15.572 15.402 1.00 92.25 336 GLU A O 1
ATOM 2784 N N . PHE A 1 337 ? -16.670 -14.146 14.554 1.00 91.25 337 PHE A N 1
ATOM 2785 C CA . PHE A 1 337 ? -17.219 -12.964 15.213 1.00 91.25 337 PHE A CA 1
ATOM 2786 C C . PHE A 1 337 ? -18.632 -12.647 14.723 1.00 91.25 337 PHE A C 1
ATOM 2788 O O . PHE A 1 337 ? -19.553 -12.498 15.524 1.00 91.25 337 PHE A O 1
ATOM 2795 N N . THR A 1 338 ? -18.823 -12.620 13.405 1.00 91.44 338 THR A N 1
ATOM 2796 C CA . THR A 1 338 ? -20.117 -12.316 12.784 1.00 91.44 338 THR A CA 1
ATOM 2797 C C . THR A 1 338 ? -21.166 -13.385 13.100 1.00 91.44 338 THR A C 1
ATOM 2799 O O . THR A 1 338 ? -22.296 -13.054 13.453 1.00 91.44 338 THR A O 1
ATOM 2802 N N . ASP A 1 339 ? -20.805 -14.667 13.030 1.00 91.56 339 ASP A N 1
ATOM 2803 C CA . ASP A 1 339 ? -21.716 -15.774 13.331 1.00 91.56 339 ASP A CA 1
ATOM 2804 C C . ASP A 1 339 ? -22.108 -15.803 14.812 1.00 91.56 339 ASP A C 1
ATOM 2806 O O . ASP A 1 339 ? -23.275 -16.043 15.142 1.00 91.56 339 ASP A O 1
ATOM 2810 N N . PHE A 1 340 ? -21.168 -15.494 15.714 1.00 90.44 340 PHE A N 1
ATOM 2811 C CA . PHE A 1 340 ? -21.466 -15.356 17.137 1.00 90.44 340 PHE A CA 1
ATOM 2812 C C . PHE A 1 340 ? -22.486 -14.238 17.375 1.00 90.44 340 PHE A C 1
ATOM 2814 O O . PHE A 1 340 ? -23.525 -14.493 17.989 1.00 90.44 340 PHE A O 1
ATOM 2821 N N . LEU A 1 341 ? -22.247 -13.042 16.824 1.00 89.81 341 LEU A N 1
ATOM 2822 C CA . LEU A 1 341 ? -23.159 -11.899 16.930 1.00 89.81 341 LEU A CA 1
ATOM 2823 C C . LEU A 1 341 ? -24.550 -12.205 16.368 1.00 89.81 341 LEU A C 1
ATOM 2825 O O . LEU A 1 341 ? -25.558 -11.922 17.019 1.00 89.81 341 LEU A O 1
ATOM 2829 N N . ARG A 1 342 ? -24.619 -12.860 15.206 1.00 89.56 342 ARG A N 1
ATOM 2830 C CA . ARG A 1 342 ? -25.885 -13.258 14.585 1.00 89.56 342 ARG A CA 1
ATOM 2831 C C . ARG A 1 342 ? -26.663 -14.233 15.466 1.00 89.56 342 ARG A C 1
ATOM 2833 O O . ARG A 1 342 ? -27.878 -14.101 15.599 1.00 89.56 342 ARG A O 1
ATOM 2840 N N . SER A 1 343 ? -25.972 -15.197 16.078 1.00 87.69 343 SER A N 1
ATOM 2841 C CA . SER A 1 343 ? -26.593 -16.208 16.944 1.00 87.69 343 SER A CA 1
ATOM 2842 C C . SER A 1 343 ? -27.107 -15.648 18.274 1.00 87.69 343 SER A C 1
ATOM 2844 O O . SER A 1 343 ? -28.020 -16.227 18.862 1.00 87.69 343 SER A O 1
ATOM 2846 N N . LYS A 1 344 ? -26.513 -14.548 18.752 1.00 81.81 344 LYS A N 1
ATOM 2847 C CA . LYS A 1 344 ? -26.771 -13.975 20.077 1.00 81.81 344 LYS A CA 1
ATOM 2848 C C . LYS A 1 344 ? -27.692 -12.771 20.048 1.00 81.81 344 LYS A C 1
ATOM 2850 O O . LYS A 1 344 ? -28.687 -12.766 20.754 1.00 81.81 344 LYS A O 1
ATOM 2855 N N . ALA A 1 345 ? -27.387 -11.811 19.188 1.00 80.75 345 ALA A N 1
ATOM 2856 C CA . ALA A 1 345 ? -27.997 -10.489 19.201 1.00 80.75 345 ALA A CA 1
ATOM 2857 C C . ALA A 1 345 ? -28.666 -10.128 17.864 1.00 80.75 345 ALA A C 1
ATOM 2859 O O . ALA A 1 345 ? -29.125 -9.007 17.683 1.00 80.75 345 ALA A O 1
ATOM 2860 N N . ARG A 1 346 ? -28.712 -11.065 16.896 1.00 85.69 346 ARG A N 1
ATOM 2861 C CA . ARG A 1 346 ? -29.162 -10.820 15.507 1.00 85.69 346 ARG A CA 1
ATOM 2862 C C . ARG A 1 346 ? -28.413 -9.668 14.810 1.00 85.69 346 ARG A C 1
ATOM 2864 O O . ARG A 1 346 ? -28.916 -9.125 13.831 1.00 85.69 346 ARG A O 1
ATOM 2871 N N . LEU A 1 347 ? -27.213 -9.339 15.289 1.00 87.12 347 LEU A N 1
ATOM 2872 C CA . LEU A 1 347 ? -26.332 -8.311 14.733 1.00 87.12 347 LEU A CA 1
ATOM 2873 C C . LEU A 1 347 ? -25.474 -8.873 13.594 1.00 87.12 347 LEU A C 1
ATOM 2875 O O . LEU A 1 347 ? -25.242 -10.086 13.518 1.00 87.12 347 LEU A O 1
ATOM 2879 N N . ASN A 1 348 ? -24.976 -7.994 12.723 1.00 88.25 348 ASN A N 1
ATOM 2880 C CA . ASN A 1 348 ? -24.121 -8.380 11.608 1.00 88.25 348 ASN A CA 1
ATOM 2881 C C . ASN A 1 348 ? -22.996 -7.357 11.399 1.00 88.25 348 ASN A C 1
ATOM 2883 O O . ASN A 1 348 ? -23.130 -6.409 10.634 1.00 88.25 348 ASN A O 1
ATOM 2887 N N . PHE A 1 349 ? -21.856 -7.606 12.048 1.00 87.69 349 PHE A N 1
ATOM 2888 C CA . PHE A 1 349 ? -20.719 -6.687 12.184 1.00 87.69 349 PHE A CA 1
ATOM 2889 C C . PHE A 1 349 ? -20.445 -5.757 10.986 1.00 87.69 349 PHE A C 1
ATOM 2891 O O . PHE A 1 349 ? -20.426 -4.536 11.135 1.00 87.69 349 PHE A O 1
ATOM 2898 N N . LEU A 1 350 ? -20.204 -6.309 9.792 1.00 86.25 350 LEU A N 1
ATOM 2899 C CA . LEU A 1 350 ? -19.843 -5.495 8.624 1.00 86.25 350 LEU A CA 1
ATOM 2900 C C . LEU A 1 350 ? -21.059 -4.837 7.959 1.00 86.25 350 LEU A C 1
ATOM 2902 O O . LEU A 1 350 ? -20.926 -3.744 7.406 1.00 86.25 350 LEU A O 1
ATOM 2906 N N . GLU A 1 351 ? -22.234 -5.463 8.026 1.00 86.88 351 GLU A N 1
ATOM 2907 C CA . GLU A 1 351 ? -23.481 -4.881 7.515 1.00 86.88 351 GLU A CA 1
ATOM 2908 C C . GLU A 1 351 ? -23.957 -3.716 8.388 1.00 86.88 351 GLU A C 1
ATOM 2910 O O . GLU A 1 351 ? -24.365 -2.692 7.839 1.00 86.88 351 GLU A O 1
ATOM 2915 N N . ASP A 1 352 ? -23.803 -3.820 9.711 1.00 85.88 352 ASP A N 1
ATOM 2916 C CA . ASP A 1 352 ? -24.106 -2.761 10.683 1.00 85.88 352 ASP A CA 1
ATOM 2917 C C . ASP A 1 352 ? -23.309 -1.482 10.359 1.00 85.88 352 ASP A C 1
ATOM 2919 O O . ASP A 1 352 ? -23.816 -0.363 10.433 1.00 85.88 352 ASP A O 1
ATOM 2923 N N . LEU A 1 353 ? -22.069 -1.645 9.882 1.00 84.56 353 LEU A N 1
ATOM 2924 C CA . LEU A 1 353 ? -21.194 -0.557 9.435 1.00 84.56 353 LEU A CA 1
ATOM 2925 C C . LEU A 1 353 ? -21.422 -0.116 7.978 1.00 84.56 353 LEU A C 1
ATOM 2927 O O . LEU A 1 353 ? -20.670 0.713 7.460 1.00 84.56 353 LEU A O 1
ATOM 2931 N N . ARG A 1 354 ? -22.441 -0.659 7.301 1.00 85.00 354 ARG A N 1
ATOM 2932 C CA . ARG A 1 354 ? -22.753 -0.441 5.875 1.00 85.00 354 ARG A CA 1
ATOM 2933 C C . ARG A 1 354 ? -21.643 -0.881 4.911 1.00 85.00 354 ARG A C 1
ATOM 2935 O O . ARG A 1 354 ? -21.581 -0.398 3.782 1.00 85.00 354 ARG A O 1
ATOM 2942 N N . ILE A 1 355 ? -20.788 -1.822 5.313 1.00 86.62 355 ILE A N 1
ATOM 2943 C CA . ILE A 1 355 ? -19.710 -2.388 4.487 1.00 86.62 355 ILE A CA 1
ATOM 2944 C C . ILE A 1 355 ? -20.186 -3.708 3.861 1.00 86.62 355 ILE A C 1
ATOM 2946 O O . ILE A 1 355 ? -19.747 -4.806 4.208 1.00 86.62 355 ILE A O 1
ATOM 2950 N N . THR A 1 356 ? -21.128 -3.601 2.924 1.00 83.44 356 THR A N 1
ATOM 2951 C CA . THR A 1 356 ? -21.831 -4.762 2.349 1.00 83.44 356 THR A CA 1
ATOM 2952 C C . THR A 1 356 ? -21.146 -5.341 1.113 1.00 83.44 356 THR A C 1
ATOM 2954 O O . THR A 1 356 ? -21.214 -6.548 0.874 1.00 83.44 356 THR A O 1
ATOM 2957 N N . GLN A 1 357 ? -20.451 -4.515 0.327 1.00 87.38 357 GLN A N 1
ATOM 2958 C CA . GLN A 1 357 ? -19.797 -4.962 -0.901 1.00 87.38 357 GLN A CA 1
ATOM 2959 C C . GLN A 1 357 ? -18.410 -5.543 -0.616 1.00 87.38 357 GLN A C 1
ATOM 2961 O O . GLN A 1 357 ? -17.631 -4.987 0.161 1.00 87.38 357 GLN A O 1
ATOM 2966 N N . LYS A 1 358 ? -18.061 -6.637 -1.308 1.00 89.75 358 LYS A N 1
ATOM 2967 C CA . LYS A 1 358 ? -16.735 -7.279 -1.205 1.00 89.75 358 LYS A CA 1
ATOM 2968 C C . LYS A 1 358 ? -15.599 -6.290 -1.469 1.00 89.75 358 LYS A C 1
ATOM 2970 O O . LYS A 1 358 ? -14.602 -6.272 -0.755 1.00 89.75 358 LYS A O 1
ATOM 2975 N N . THR A 1 359 ? -15.756 -5.445 -2.482 1.00 87.44 359 THR A N 1
ATOM 2976 C CA . THR A 1 359 ? -14.765 -4.428 -2.856 1.00 87.44 359 THR A CA 1
ATOM 2977 C C . THR A 1 359 ? -14.510 -3.427 -1.739 1.00 87.44 359 THR A C 1
ATOM 2979 O O . THR A 1 359 ? -13.360 -3.055 -1.512 1.00 87.44 359 THR A O 1
ATOM 2982 N N . ASP A 1 360 ? -15.556 -3.040 -1.014 1.00 87.00 360 ASP A N 1
ATOM 2983 C CA . ASP A 1 360 ? -15.470 -2.057 0.064 1.00 87.00 360 ASP A CA 1
ATOM 2984 C C . ASP A 1 360 ? -14.794 -2.670 1.291 1.00 87.00 360 ASP A C 1
ATOM 2986 O O . ASP A 1 360 ? -13.910 -2.044 1.880 1.00 87.00 360 ASP A O 1
ATOM 2990 N N . ARG A 1 361 ? -15.122 -3.932 1.615 1.00 88.38 361 ARG A N 1
ATOM 2991 C CA . ARG A 1 361 ? -14.437 -4.706 2.664 1.00 88.38 361 ARG A CA 1
ATOM 2992 C C . ARG A 1 361 ? -12.942 -4.816 2.386 1.00 88.38 361 ARG A C 1
ATOM 2994 O O . ARG A 1 361 ? -12.125 -4.419 3.220 1.00 88.38 361 ARG A O 1
ATOM 3001 N N . LEU A 1 362 ? -12.580 -5.288 1.192 1.00 91.62 362 LEU A N 1
ATOM 3002 C CA . LEU A 1 362 ? -11.183 -5.429 0.775 1.00 91.62 362 LEU A CA 1
ATOM 3003 C C . LEU A 1 362 ? -10.458 -4.081 0.756 1.00 91.62 362 LEU A C 1
ATOM 3005 O O . LEU A 1 362 ? -9.334 -3.982 1.243 1.00 91.62 362 LEU A O 1
ATOM 3009 N N . GLY A 1 363 ? -11.100 -3.031 0.241 1.00 89.06 363 GLY A N 1
ATOM 3010 C CA . GLY A 1 363 ? -10.534 -1.686 0.179 1.00 89.06 363 GLY A CA 1
ATOM 3011 C C . GLY A 1 363 ? -10.279 -1.079 1.559 1.00 89.06 363 GLY A C 1
ATOM 3012 O O . GLY A 1 363 ? -9.213 -0.497 1.790 1.00 89.06 363 GLY A O 1
ATOM 3013 N N . TRP A 1 364 ? -11.216 -1.241 2.496 1.00 88.44 364 TRP A N 1
ATOM 3014 C CA . TRP A 1 364 ? -11.063 -0.758 3.867 1.00 88.44 364 TRP A CA 1
ATOM 3015 C C . TRP A 1 364 ? -9.926 -1.488 4.586 1.00 88.44 364 TRP A C 1
ATOM 3017 O O . TRP A 1 364 ? -9.027 -0.850 5.142 1.00 88.44 364 TRP A O 1
ATOM 3027 N N . ILE A 1 365 ? -9.923 -2.823 4.513 1.00 91.88 365 ILE A N 1
ATOM 3028 C CA . ILE A 1 365 ? -8.920 -3.670 5.166 1.00 91.88 365 ILE A CA 1
ATOM 3029 C C . ILE A 1 365 ? -7.530 -3.410 4.580 1.00 91.88 365 ILE A C 1
ATOM 3031 O O . ILE A 1 365 ? -6.579 -3.213 5.336 1.00 91.88 365 ILE A O 1
ATOM 3035 N N . ALA A 1 366 ? -7.412 -3.294 3.254 1.00 92.12 366 ALA A N 1
ATOM 3036 C CA . ALA A 1 366 ? -6.166 -2.911 2.594 1.00 92.12 366 ALA A CA 1
ATOM 3037 C C . ALA A 1 366 ? -5.674 -1.529 3.052 1.00 92.12 366 ALA A C 1
ATOM 3039 O O . ALA A 1 366 ? -4.488 -1.349 3.323 1.00 92.12 366 ALA A O 1
ATOM 3040 N N . SER A 1 367 ? -6.579 -0.557 3.200 1.00 88.81 367 SER A N 1
ATOM 3041 C CA . SER A 1 367 ? -6.237 0.796 3.655 1.00 88.81 367 SER A CA 1
ATOM 3042 C C . SER A 1 367 ? -5.736 0.828 5.100 1.00 88.81 367 SER A C 1
ATOM 3044 O O . SER A 1 367 ? -4.857 1.631 5.419 1.00 88.81 367 SER A O 1
ATOM 3046 N N . LYS A 1 368 ? -6.271 -0.027 5.984 1.00 90.94 368 LYS A N 1
ATOM 3047 C CA . LYS A 1 368 ? -5.719 -0.192 7.334 1.00 90.94 368 LYS A CA 1
ATOM 3048 C C . LYS A 1 368 ? -4.388 -0.906 7.319 1.00 90.94 368 LYS A C 1
ATOM 3050 O O . LYS A 1 368 ? -3.446 -0.393 7.908 1.00 90.94 368 LYS A O 1
ATOM 3055 N N . TRP A 1 369 ? -4.293 -2.025 6.609 1.00 93.94 369 TRP A N 1
ATOM 3056 C CA . TRP A 1 369 ? -3.061 -2.796 6.540 1.00 93.94 369 TRP A CA 1
ATOM 3057 C C . TRP A 1 369 ? -1.890 -1.978 5.986 1.00 93.94 369 TRP A C 1
ATOM 3059 O O . TRP A 1 369 ? -0.784 -2.075 6.511 1.00 93.94 369 TRP A O 1
ATOM 3069 N N . ALA A 1 370 ? -2.145 -1.085 5.025 1.00 90.25 370 ALA A N 1
ATOM 3070 C CA . ALA A 1 370 ? -1.158 -0.128 4.532 1.00 90.25 370 ALA A CA 1
ATOM 3071 C C . ALA A 1 370 ? -0.539 0.729 5.653 1.00 90.25 370 ALA A C 1
ATOM 3073 O O . ALA A 1 370 ? 0.633 1.067 5.599 1.00 90.25 370 ALA A O 1
ATOM 3074 N N . ARG A 1 371 ? -1.292 1.074 6.699 1.00 87.44 371 ARG A N 1
ATOM 3075 C CA . ARG A 1 371 ? -0.788 1.880 7.827 1.00 87.44 371 ARG A CA 1
ATOM 3076 C C . ARG A 1 371 ? -0.214 1.032 8.963 1.00 87.44 371 ARG A C 1
ATOM 3078 O O . ARG A 1 371 ? 0.304 1.587 9.927 1.00 87.44 371 ARG A O 1
ATOM 3085 N N . SER A 1 372 ? -0.320 -0.287 8.855 1.00 87.69 372 SER A N 1
ATOM 3086 C CA . SER A 1 372 ? 0.175 -1.255 9.828 1.00 87.69 372 SER A CA 1
ATOM 3087 C C . SER A 1 372 ? 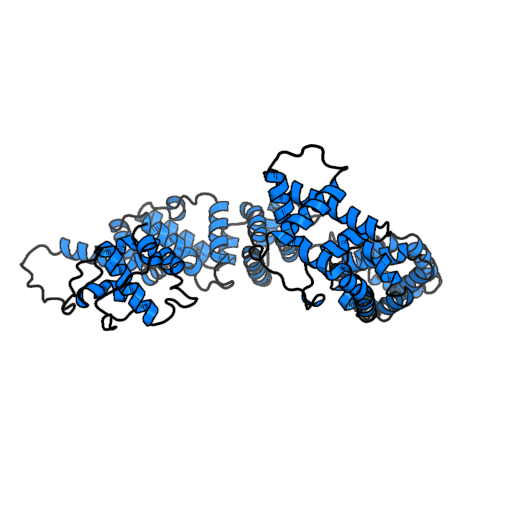1.487 -1.877 9.350 1.00 87.69 372 SER A C 1
ATOM 3089 O O . SER A 1 372 ? 1.946 -1.651 8.228 1.00 87.69 372 SER A O 1
ATOM 3091 N N . SER A 1 373 ? 2.108 -2.692 10.202 1.00 87.88 373 SER A N 1
ATOM 3092 C CA . SER A 1 373 ? 3.294 -3.447 9.801 1.00 87.88 373 SER A CA 1
ATOM 3093 C C . SER A 1 373 ? 2.959 -4.499 8.729 1.00 87.88 373 SER A C 1
ATOM 3095 O O . SER A 1 373 ? 1.851 -5.038 8.690 1.00 87.88 373 SER A O 1
ATOM 3097 N N . VAL A 1 374 ? 3.934 -4.830 7.872 1.00 87.88 374 VAL A N 1
ATOM 3098 C CA . VAL A 1 374 ? 3.792 -5.906 6.867 1.00 87.88 374 VAL A CA 1
ATOM 3099 C C . VAL A 1 374 ? 3.413 -7.231 7.541 1.00 87.88 374 VAL A C 1
ATOM 3101 O O . VAL A 1 374 ? 2.608 -7.993 7.010 1.00 87.88 374 VAL A O 1
ATOM 3104 N N . ASN A 1 375 ? 3.992 -7.497 8.716 1.00 87.88 375 ASN A N 1
ATOM 3105 C CA . ASN A 1 375 ? 3.780 -8.707 9.505 1.00 87.88 375 ASN A CA 1
ATOM 3106 C C . ASN A 1 375 ? 2.862 -8.417 10.694 1.00 87.88 375 ASN A C 1
ATOM 3108 O O . ASN A 1 375 ? 3.322 -8.261 11.825 1.00 87.88 375 ASN A O 1
ATOM 3112 N N . VAL A 1 376 ? 1.564 -8.388 10.416 1.00 90.75 376 VAL A N 1
ATOM 3113 C CA . VAL A 1 376 ? 0.507 -8.298 11.426 1.00 90.75 376 VAL A CA 1
ATOM 3114 C C . VAL A 1 376 ? 0.640 -9.468 12.405 1.00 90.75 376 VAL A C 1
ATOM 3116 O O . VAL A 1 376 ? 0.694 -10.619 11.969 1.00 90.75 376 VAL A O 1
ATOM 3119 N N . LYS A 1 377 ? 0.723 -9.204 13.718 1.00 89.19 377 LYS A N 1
ATOM 3120 C CA . LYS A 1 377 ? 0.909 -10.268 14.725 1.00 89.19 377 LYS A CA 1
ATOM 3121 C C . LYS A 1 377 ? -0.412 -10.884 15.167 1.00 89.19 377 LYS A C 1
ATOM 3123 O O . LYS A 1 377 ? -0.434 -12.046 15.561 1.00 89.19 377 LYS A O 1
ATOM 3128 N N . ASN A 1 378 ? -1.490 -10.104 15.141 1.00 90.06 378 ASN A N 1
ATOM 3129 C CA . ASN A 1 378 ? -2.833 -10.565 15.473 1.00 90.06 378 ASN A CA 1
ATOM 3130 C C . ASN A 1 378 ? -3.908 -9.830 14.642 1.00 90.06 378 ASN A C 1
ATOM 3132 O O . ASN A 1 378 ? -3.678 -8.694 14.225 1.00 90.06 378 ASN A O 1
ATOM 3136 N N . PRO A 1 379 ? -5.094 -10.433 14.423 1.00 92.12 379 PRO A N 1
ATOM 3137 C CA . PRO A 1 379 ? -6.175 -9.821 13.638 1.00 92.12 379 PRO A CA 1
ATOM 3138 C C . PRO A 1 379 ? -6.671 -8.471 14.168 1.00 92.12 379 PRO A C 1
ATOM 3140 O O . PRO A 1 379 ? -7.120 -7.626 13.389 1.00 92.12 379 PRO A O 1
ATOM 3143 N N . LEU A 1 380 ? -6.567 -8.242 15.480 1.00 92.50 380 LEU A N 1
ATOM 3144 C CA . LEU A 1 380 ? -7.053 -7.025 16.120 1.00 92.50 380 LEU A CA 1
ATOM 3145 C C . LEU A 1 380 ? -6.288 -5.778 15.650 1.00 92.50 380 LEU A C 1
ATOM 3147 O O . LEU A 1 380 ? -6.892 -4.721 15.534 1.00 92.50 380 LEU A O 1
ATOM 3151 N N . GLU A 1 381 ? -5.007 -5.885 15.280 1.00 91.50 381 GLU A N 1
ATOM 3152 C CA . GLU A 1 381 ? -4.236 -4.759 14.712 1.00 91.50 381 GLU A CA 1
ATOM 3153 C C . GLU A 1 381 ? -4.887 -4.147 13.459 1.00 91.50 381 GLU A C 1
ATOM 3155 O O . GLU A 1 381 ? -4.693 -2.969 13.159 1.00 91.50 381 GLU A O 1
ATOM 3160 N N . ILE A 1 382 ? -5.653 -4.948 12.716 1.00 93.56 382 ILE A N 1
ATOM 3161 C CA . ILE A 1 382 ? -6.385 -4.510 11.525 1.00 93.56 382 ILE A CA 1
ATOM 3162 C C . ILE A 1 382 ? -7.824 -4.135 11.882 1.00 93.56 382 ILE A C 1
ATOM 3164 O O . ILE A 1 382 ? -8.339 -3.121 11.404 1.00 93.56 382 ILE A O 1
ATOM 3168 N N . LEU A 1 383 ? -8.470 -4.947 12.722 1.00 93.12 383 LEU A N 1
ATOM 3169 C CA . LEU A 1 383 ? -9.901 -4.848 12.996 1.00 93.12 383 LEU A CA 1
ATOM 3170 C C . LEU A 1 383 ? -10.269 -3.854 14.095 1.00 93.12 383 LEU A C 1
ATOM 3172 O O . LEU A 1 383 ? -11.404 -3.390 14.084 1.00 93.12 383 LEU A O 1
ATOM 3176 N N . LEU A 1 384 ? -9.359 -3.491 15.005 1.00 90.00 384 LEU A N 1
ATOM 3177 C CA . LEU A 1 384 ? -9.677 -2.681 16.189 1.00 90.00 384 LEU A CA 1
ATOM 3178 C C . LEU A 1 384 ? -10.427 -1.402 15.818 1.00 90.00 384 LEU A C 1
ATOM 3180 O O . LEU A 1 384 ? -11.485 -1.128 16.365 1.00 90.00 384 LEU A O 1
ATOM 3184 N N . GLY A 1 385 ? -9.954 -0.678 14.802 1.00 87.50 385 GLY A N 1
ATOM 3185 C CA . GLY A 1 385 ? -10.616 0.549 14.361 1.00 87.50 385 GLY A CA 1
ATOM 3186 C C . GLY A 1 385 ? -11.988 0.352 13.692 1.00 87.50 385 GLY A C 1
ATOM 3187 O O . GLY A 1 385 ? -12.729 1.325 13.597 1.00 87.50 385 GLY A O 1
ATOM 3188 N N . LEU A 1 386 ? -12.331 -0.843 13.183 1.00 89.00 386 LEU A N 1
ATOM 3189 C CA . LEU A 1 386 ? -13.719 -1.167 12.794 1.00 89.00 386 LEU A CA 1
ATOM 3190 C C . LEU A 1 386 ? -14.535 -1.569 14.007 1.00 89.00 386 LEU A C 1
ATOM 3192 O O . LEU A 1 386 ? -15.674 -1.146 14.116 1.00 89.00 386 LEU A O 1
ATOM 3196 N N . LEU A 1 387 ? -13.967 -2.389 14.887 1.00 91.69 387 LEU A N 1
ATOM 3197 C CA . LEU A 1 387 ? -14.657 -2.903 16.063 1.00 91.69 387 LEU A CA 1
ATOM 3198 C C . LEU A 1 387 ? -15.031 -1.766 17.014 1.00 91.69 387 LEU A C 1
ATOM 3200 O O . LEU A 1 387 ? -16.154 -1.740 17.486 1.00 91.69 387 LEU A O 1
ATOM 3204 N N . GLU A 1 388 ? -14.159 -0.778 17.212 1.00 90.31 388 GLU A N 1
ATOM 3205 C CA . GLU A 1 388 ? -14.471 0.430 17.988 1.00 90.31 388 GLU A CA 1
ATOM 3206 C C . GLU A 1 388 ? -15.575 1.263 17.345 1.00 90.31 388 GLU A C 1
ATOM 3208 O O . GLU A 1 388 ? -16.460 1.744 18.044 1.00 90.31 388 GLU A O 1
ATOM 3213 N N . LYS A 1 389 ? -15.556 1.390 16.013 1.00 89.31 389 LYS A N 1
ATOM 3214 C CA . LYS A 1 389 ? -16.654 2.037 15.293 1.00 89.31 389 LYS A CA 1
ATOM 3215 C C . LYS A 1 389 ? -17.940 1.246 15.419 1.00 89.31 389 LYS A C 1
ATOM 3217 O O . LYS A 1 389 ? -18.981 1.856 15.504 1.00 89.31 389 LYS A O 1
ATOM 3222 N N . TRP A 1 390 ? -17.888 -0.077 15.378 1.00 90.50 390 TRP A N 1
ATOM 3223 C CA . TRP A 1 390 ? -19.067 -0.918 15.538 1.00 90.50 390 TRP A CA 1
ATOM 3224 C C . TRP A 1 390 ? -19.625 -0.805 16.955 1.00 90.50 390 TRP A C 1
ATOM 3226 O O . TRP A 1 390 ? -20.820 -0.607 17.087 1.00 90.50 390 TRP A O 1
ATOM 3236 N N . ILE A 1 391 ? -18.767 -0.797 17.980 1.00 90.88 391 ILE A N 1
ATOM 3237 C CA . ILE A 1 391 ? -19.148 -0.534 19.376 1.00 90.88 391 ILE A CA 1
ATOM 3238 C C . ILE A 1 391 ? -19.928 0.786 19.498 1.00 90.88 391 ILE A C 1
ATOM 3240 O O . ILE A 1 391 ? -20.921 0.816 20.205 1.00 90.88 391 ILE A O 1
ATOM 3244 N N . ASP A 1 392 ? -19.546 1.843 18.769 1.00 88.81 392 ASP A N 1
ATOM 3245 C CA . ASP A 1 392 ? -20.298 3.114 18.743 1.00 88.81 392 ASP A CA 1
ATOM 3246 C C . ASP A 1 392 ? -21.742 3.005 18.230 1.00 88.81 392 ASP A C 1
ATOM 3248 O O . ASP A 1 392 ? -22.556 3.882 18.508 1.00 88.81 392 ASP A O 1
ATOM 3252 N N . TRP A 1 393 ? -22.053 1.983 17.431 1.00 85.94 393 TRP A N 1
ATOM 3253 C CA . TRP A 1 393 ? -23.381 1.791 16.845 1.00 85.94 393 TRP A CA 1
ATOM 3254 C C . TRP A 1 393 ? -24.285 0.875 17.670 1.00 85.94 393 TRP A C 1
ATOM 3256 O O . TRP A 1 393 ? -25.480 0.820 17.381 1.00 85.94 393 TRP A O 1
ATOM 3266 N N . ILE A 1 394 ? -23.737 0.128 18.631 1.00 87.44 394 ILE A N 1
ATOM 3267 C CA . ILE A 1 394 ? -24.485 -0.871 19.401 1.00 87.44 394 ILE A CA 1
ATOM 3268 C C . ILE A 1 394 ? -24.856 -0.306 20.769 1.00 87.44 394 ILE A C 1
ATOM 3270 O O . ILE A 1 394 ? -24.066 0.395 21.396 1.00 87.44 394 ILE A O 1
ATOM 3274 N N . ASP A 1 395 ? -26.064 -0.642 21.216 1.00 87.94 395 ASP A N 1
ATOM 3275 C CA . ASP A 1 395 ? -26.563 -0.304 22.544 1.00 87.94 395 ASP A CA 1
ATOM 3276 C C . ASP A 1 395 ? -25.637 -0.868 23.652 1.00 87.94 395 ASP A C 1
ATOM 3278 O O . ASP A 1 395 ? -25.278 -2.053 23.578 1.00 87.94 395 ASP A O 1
ATOM 3282 N N . PRO A 1 396 ? -25.224 -0.053 24.644 1.00 88.19 396 PRO A N 1
ATOM 3283 C CA . PRO A 1 396 ? -24.421 -0.489 25.787 1.00 88.19 396 PRO A CA 1
ATOM 3284 C C . PRO A 1 396 ? -24.948 -1.744 26.492 1.00 88.19 396 PRO A C 1
ATOM 3286 O O . PRO A 1 396 ? -24.169 -2.680 26.689 1.00 88.19 396 PRO A O 1
ATOM 3289 N N . GLU A 1 397 ? -26.254 -1.830 26.765 1.00 86.31 397 GLU A N 1
ATOM 3290 C CA . GLU A 1 397 ? -26.870 -2.976 27.456 1.00 86.31 397 GLU A CA 1
ATOM 3291 C C . GLU A 1 397 ? -26.659 -4.272 26.653 1.00 86.31 397 GLU A C 1
ATOM 3293 O O . GLU A 1 397 ? -26.293 -5.332 27.168 1.00 86.31 397 GLU A O 1
ATOM 3298 N N . LEU A 1 398 ? -26.804 -4.178 25.328 1.00 87.06 398 LEU A N 1
ATOM 3299 C CA . LEU A 1 398 ? -26.602 -5.309 24.426 1.00 87.06 398 LEU A CA 1
ATOM 3300 C C . LEU A 1 398 ? -25.122 -5.716 24.340 1.00 87.06 398 LEU A C 1
ATOM 3302 O O . LEU A 1 398 ? -24.807 -6.897 24.176 1.00 87.06 398 LEU A O 1
ATOM 3306 N N . LEU A 1 399 ? -24.190 -4.763 24.448 1.00 88.94 399 LEU A N 1
ATOM 3307 C CA . LEU A 1 399 ? -22.756 -5.060 24.508 1.00 88.94 399 LEU A CA 1
ATOM 3308 C C . LEU A 1 399 ? -22.399 -5.821 25.789 1.00 88.94 399 LEU A C 1
ATOM 3310 O O . LEU A 1 399 ? -21.636 -6.786 25.720 1.00 88.94 399 LEU A O 1
ATOM 3314 N N . VAL A 1 400 ? -22.969 -5.443 26.930 1.00 87.62 400 VAL A N 1
ATOM 3315 C CA . VAL A 1 400 ? -22.812 -6.162 28.204 1.00 87.62 400 VAL A CA 1
ATOM 3316 C C . VAL A 1 400 ? -23.297 -7.595 28.039 1.00 87.62 400 VAL A C 1
ATOM 3318 O O . VAL A 1 400 ? -22.509 -8.525 28.217 1.00 87.62 400 VAL A O 1
ATOM 3321 N N . GLU A 1 401 ? -24.517 -7.798 27.531 1.00 86.12 401 GLU A N 1
ATOM 3322 C CA . GLU A 1 401 ? -25.070 -9.137 27.290 1.00 86.12 401 GLU A CA 1
ATOM 3323 C C . GLU A 1 401 ? -24.134 -10.011 26.423 1.00 86.12 401 GLU A C 1
ATOM 3325 O O . GLU A 1 401 ? -23.897 -11.195 26.711 1.00 86.12 401 GLU A O 1
ATOM 3330 N N . ILE A 1 402 ? -23.553 -9.428 25.367 1.00 87.62 402 ILE A N 1
ATOM 3331 C CA . ILE A 1 402 ? -22.649 -10.112 24.429 1.00 87.62 402 ILE A CA 1
ATOM 3332 C C . ILE A 1 402 ? -21.296 -10.468 25.068 1.00 87.62 402 ILE A C 1
ATOM 3334 O O . ILE A 1 402 ? -20.759 -11.542 24.779 1.00 87.62 402 ILE A O 1
ATOM 3338 N N . PHE A 1 403 ? -20.709 -9.585 25.882 1.00 87.38 403 PHE A N 1
ATOM 3339 C CA . PHE A 1 403 ? -19.332 -9.717 26.392 1.00 87.38 403 PHE A CA 1
ATOM 3340 C C . PHE A 1 403 ? -19.229 -10.226 27.838 1.00 87.38 403 PHE A C 1
ATOM 3342 O O . PHE A 1 403 ? -18.128 -10.571 28.289 1.00 87.38 403 PHE A O 1
ATOM 3349 N N . GLU A 1 404 ? -20.346 -10.302 28.552 1.00 82.31 404 GLU A N 1
ATOM 3350 C CA . GLU A 1 404 ? -20.467 -10.829 29.918 1.00 82.31 404 GLU A CA 1
ATOM 3351 C C . GLU A 1 404 ? -21.124 -12.217 29.932 1.00 82.31 404 GLU A C 1
ATOM 3353 O O . GLU A 1 404 ? -21.223 -12.868 30.972 1.00 82.31 404 GLU A O 1
ATOM 3358 N N . THR A 1 405 ? -21.539 -12.735 28.767 1.00 68.19 405 THR A N 1
ATOM 3359 C CA . THR A 1 405 ? -22.189 -14.044 28.692 1.00 68.19 405 THR A CA 1
ATOM 3360 C C . THR A 1 405 ? -21.293 -15.131 29.310 1.00 68.19 405 THR A C 1
ATOM 3362 O O . THR A 1 405 ? -20.170 -15.349 28.861 1.00 68.19 405 THR A O 1
ATOM 3365 N N . ASN A 1 406 ? -21.826 -15.917 30.255 1.00 55.38 406 ASN A N 1
ATOM 3366 C CA . ASN A 1 406 ? -21.143 -17.031 30.951 1.00 55.38 406 ASN A CA 1
ATOM 3367 C C . ASN A 1 406 ? -20.687 -18.214 30.045 1.00 55.38 406 ASN A C 1
ATOM 3369 O O . ASN A 1 406 ? -20.372 -19.309 30.519 1.00 55.38 406 ASN A O 1
ATOM 3373 N N . LYS A 1 407 ? -20.668 -18.039 28.716 1.00 63.09 407 LYS A N 1
ATOM 3374 C CA . LYS A 1 407 ? -20.184 -19.009 27.721 1.00 63.09 407 LYS A CA 1
ATOM 3375 C C . LYS A 1 407 ? -18.786 -18.610 27.239 1.00 63.09 407 LYS A C 1
ATOM 3377 O O . LYS A 1 407 ? -18.452 -17.437 27.176 1.00 63.09 407 LYS A O 1
ATOM 3382 N N . LYS A 1 408 ? -17.971 -19.594 26.839 1.00 78.56 408 LYS A N 1
ATOM 3383 C CA . LYS A 1 408 ? -16.631 -19.358 26.266 1.00 78.56 408 LYS A CA 1
ATOM 3384 C C . LYS A 1 408 ? -16.709 -18.397 25.068 1.00 78.56 408 LYS A C 1
ATOM 3386 O O . LYS A 1 408 ? -17.195 -18.791 24.009 1.00 78.56 408 LYS A O 1
ATOM 3391 N N . LEU A 1 409 ? -16.207 -17.175 25.245 1.00 83.81 409 LEU A N 1
ATOM 3392 C CA . LEU A 1 409 ? -16.075 -16.176 24.185 1.00 83.81 409 LEU A CA 1
ATOM 3393 C C . LEU A 1 409 ? -15.039 -16.630 23.137 1.00 83.81 409 LEU A C 1
ATOM 3395 O O . LEU A 1 409 ? -13.979 -17.144 23.515 1.00 83.81 409 LEU A O 1
ATOM 3399 N N . PRO A 1 410 ? -15.300 -16.433 21.831 1.00 87.25 410 PRO A N 1
ATOM 3400 C CA . PRO A 1 410 ? -14.299 -16.654 20.790 1.00 87.25 410 PRO A CA 1
ATOM 3401 C C . PRO A 1 410 ? -13.065 -15.758 20.976 1.00 87.25 410 PRO A C 1
ATOM 3403 O O . PRO A 1 410 ? -13.124 -14.705 21.616 1.00 87.25 410 PRO A O 1
ATOM 3406 N N . SER A 1 411 ? -11.932 -16.143 20.381 1.00 87.25 411 SER A N 1
ATOM 3407 C CA . SER A 1 411 ? -10.643 -15.481 20.633 1.00 87.25 411 SER A CA 1
ATOM 3408 C C . SER A 1 411 ? -10.635 -13.991 20.298 1.00 87.25 411 SER A C 1
ATOM 3410 O O . SER A 1 411 ? -10.025 -13.217 21.036 1.00 87.25 411 SER A O 1
ATOM 3412 N N . LEU A 1 412 ? -11.321 -13.572 19.228 1.00 88.94 412 LEU A N 1
ATOM 3413 C CA . LEU A 1 412 ? -11.395 -12.160 18.848 1.00 88.94 412 LEU A CA 1
ATOM 3414 C C . LEU A 1 412 ? -12.143 -11.315 19.887 1.00 88.94 412 LEU A C 1
ATOM 3416 O O . LEU A 1 412 ? -11.686 -10.220 20.197 1.00 88.94 412 LEU A O 1
ATOM 3420 N N . PHE A 1 413 ? -13.224 -11.834 20.480 1.00 90.25 413 PHE A N 1
ATOM 3421 C CA . PHE A 1 413 ? -13.957 -11.139 21.545 1.00 90.25 413 PHE A CA 1
ATOM 3422 C C . PHE A 1 413 ? -13.094 -10.959 22.789 1.00 90.25 413 PHE A C 1
ATOM 3424 O O . PHE A 1 413 ? -13.054 -9.871 23.353 1.00 90.25 413 PHE A O 1
ATOM 3431 N N . VAL A 1 414 ? -12.359 -12.001 23.188 1.00 88.75 414 VAL A N 1
ATOM 3432 C CA . VAL A 1 414 ? -11.443 -11.925 24.336 1.00 88.75 414 VAL A CA 1
ATOM 3433 C C . VAL A 1 414 ? -10.343 -10.891 24.082 1.00 88.75 414 VAL A C 1
ATOM 3435 O O . VAL A 1 414 ? -10.050 -10.070 24.949 1.00 88.75 414 VAL A O 1
ATOM 3438 N N . MET A 1 415 ? -9.750 -10.891 22.883 1.00 88.25 415 MET A N 1
ATOM 3439 C CA . MET A 1 415 ? -8.757 -9.883 22.497 1.00 88.25 415 MET A CA 1
ATOM 3440 C C . MET A 1 415 ? -9.356 -8.472 22.513 1.00 88.25 415 MET A C 1
ATOM 3442 O O . MET A 1 415 ? -8.748 -7.561 23.068 1.00 88.25 415 MET A O 1
ATOM 3446 N N . LEU A 1 416 ? -10.562 -8.293 21.971 1.00 91.75 416 LEU A N 1
ATOM 3447 C CA . LEU A 1 416 ? -11.241 -7.002 21.939 1.00 91.75 416 LEU A CA 1
ATOM 3448 C C . LEU A 1 416 ? -11.578 -6.485 23.345 1.00 91.75 416 LEU A C 1
ATOM 3450 O O . LEU A 1 416 ? -11.241 -5.340 23.640 1.00 91.75 416 LEU A O 1
ATOM 3454 N N . LYS A 1 417 ? -12.142 -7.329 24.226 1.00 89.00 417 LYS A N 1
ATOM 3455 C CA . LYS A 1 417 ? -12.425 -7.000 25.641 1.00 89.00 417 LYS A CA 1
ATOM 3456 C C . LYS A 1 417 ? -11.164 -6.521 26.362 1.00 89.00 417 LYS A C 1
ATOM 3458 O O . LYS A 1 417 ? -11.205 -5.576 27.140 1.00 89.00 417 LYS A O 1
ATOM 3463 N N . ASN A 1 418 ? -10.011 -7.114 26.054 1.00 87.62 418 ASN A N 1
ATOM 3464 C CA . ASN A 1 418 ? -8.748 -6.762 26.700 1.00 87.62 418 ASN A CA 1
ATOM 3465 C C . ASN A 1 418 ? -8.037 -5.545 26.088 1.00 87.62 418 ASN A C 1
ATOM 3467 O O . ASN A 1 418 ? -7.266 -4.890 26.793 1.00 87.62 418 ASN A O 1
ATOM 3471 N N . SER A 1 419 ? -8.263 -5.238 24.811 1.00 88.81 419 SER A N 1
ATOM 3472 C CA . SER A 1 419 ? -7.518 -4.203 24.082 1.00 88.81 419 SER A CA 1
ATOM 3473 C C . SER A 1 419 ? -8.301 -2.915 23.824 1.00 88.81 419 SER A C 1
ATOM 3475 O O . SER A 1 419 ? -7.674 -1.865 23.713 1.00 88.81 419 SER A O 1
ATOM 3477 N N . SER A 1 420 ? -9.635 -2.956 23.743 1.00 91.75 420 SER A N 1
ATOM 3478 C CA . SER A 1 420 ? -10.448 -1.751 23.551 1.00 91.75 420 SER A CA 1
ATOM 3479 C C . SER A 1 420 ? -10.713 -1.074 24.893 1.00 91.75 420 SER A C 1
ATOM 3481 O O . SER A 1 420 ? -11.491 -1.564 25.707 1.00 91.75 420 SER A O 1
ATOM 3483 N N . SER A 1 421 ? -10.076 0.076 25.124 1.00 87.31 421 SER A N 1
ATOM 3484 C CA . SER A 1 421 ? -10.343 0.904 26.310 1.00 87.31 421 SER A CA 1
ATOM 3485 C C . SER A 1 421 ? -11.789 1.394 26.352 1.00 87.31 421 SER A C 1
ATOM 3487 O O . SER A 1 421 ? -12.357 1.537 27.427 1.00 87.31 421 SER A O 1
ATOM 3489 N N . LYS A 1 422 ? -12.390 1.608 25.180 1.00 88.94 422 LYS A N 1
ATOM 3490 C CA . LYS A 1 422 ? -13.787 2.007 25.029 1.00 88.94 422 LYS A CA 1
ATOM 3491 C C . LYS A 1 422 ? -14.751 0.932 25.520 1.00 88.94 422 LYS A C 1
ATOM 3493 O O . LYS A 1 422 ? -15.603 1.225 26.344 1.00 88.94 422 LYS A O 1
ATOM 3498 N N . LEU A 1 423 ? -14.582 -0.304 25.046 1.00 89.31 423 LEU A N 1
ATOM 3499 C CA . LEU A 1 423 ? -15.421 -1.419 25.476 1.00 89.31 423 LEU A CA 1
ATOM 3500 C C . LEU A 1 423 ? -15.275 -1.678 26.978 1.00 89.31 423 LEU A C 1
ATOM 3502 O O . LEU A 1 423 ? -16.270 -1.926 27.639 1.00 89.31 423 LEU A O 1
ATOM 3506 N N . LYS A 1 424 ? -14.056 -1.585 27.527 1.00 89.50 424 LYS A N 1
ATOM 3507 C CA . LYS A 1 424 ? -13.844 -1.741 28.974 1.00 89.50 424 LYS A CA 1
ATOM 3508 C C . LYS A 1 424 ? -14.645 -0.741 29.792 1.00 89.50 424 LYS A C 1
ATOM 3510 O O . LYS A 1 424 ? -15.307 -1.163 30.723 1.00 89.50 424 LYS A O 1
ATOM 3515 N N . LYS A 1 425 ? -14.626 0.540 29.406 1.00 88.81 425 LYS A N 1
ATOM 3516 C CA . LYS A 1 425 ? -15.414 1.573 30.087 1.00 88.81 425 LYS A CA 1
ATOM 3517 C C . LYS A 1 425 ? -16.903 1.252 30.076 1.00 88.81 425 LYS A C 1
ATOM 3519 O O . LYS A 1 425 ? -17.503 1.272 31.131 1.00 88.81 425 LYS A O 1
ATOM 3524 N N . ILE A 1 426 ? -17.452 0.869 28.921 1.00 88.00 426 ILE A N 1
ATOM 3525 C CA . ILE A 1 426 ? -18.871 0.493 28.804 1.00 88.00 426 ILE A CA 1
ATOM 3526 C C . ILE A 1 426 ? -19.198 -0.691 29.728 1.00 88.00 426 ILE A C 1
ATOM 3528 O O . ILE A 1 426 ? -20.155 -0.636 30.483 1.00 88.00 426 ILE A O 1
ATOM 3532 N N . LEU A 1 427 ? -18.378 -1.747 29.716 1.00 86.69 427 LEU A N 1
ATOM 3533 C CA . LEU A 1 427 ? -18.608 -2.922 30.565 1.00 86.69 427 LEU A CA 1
ATOM 3534 C C . LEU A 1 427 ? -18.458 -2.609 32.066 1.00 86.69 427 LEU A C 1
ATOM 3536 O O . LEU A 1 427 ? -19.173 -3.179 32.883 1.00 86.69 427 LEU A O 1
ATOM 3540 N N . GLU A 1 428 ? -17.537 -1.720 32.442 1.00 84.12 428 GLU A N 1
ATOM 3541 C CA . GLU A 1 428 ? -17.350 -1.259 33.825 1.00 84.12 428 GLU A CA 1
ATOM 3542 C C . GLU A 1 428 ? -18.496 -0.338 34.281 1.00 84.12 428 GLU A C 1
ATOM 3544 O O . GLU A 1 428 ? -18.976 -0.474 35.401 1.00 84.12 428 GLU A O 1
ATOM 3549 N N . GLU A 1 429 ? -18.967 0.567 33.423 1.00 80.12 429 GLU A N 1
ATOM 3550 C CA . GLU A 1 429 ? -20.070 1.492 33.713 1.00 80.12 429 GLU A CA 1
ATOM 3551 C C . GLU A 1 429 ? -21.386 0.722 33.905 1.00 80.12 429 GLU A C 1
ATOM 3553 O O . GLU A 1 429 ? -22.031 0.868 34.942 1.00 80.12 429 GLU A O 1
ATOM 3558 N N . GLU A 1 430 ? -21.717 -0.197 33.001 1.00 70.25 430 GLU A N 1
ATOM 3559 C CA . GLU A 1 430 ? -22.967 -0.966 33.050 1.00 70.25 430 GLU A CA 1
ATOM 3560 C C . GLU A 1 430 ? -22.975 -2.055 34.137 1.00 70.25 430 GLU A C 1
ATOM 3562 O O . GLU A 1 430 ? -23.983 -2.246 34.810 1.00 70.25 430 GLU A O 1
ATOM 3567 N N . SER A 1 431 ? -21.845 -2.725 34.415 1.00 62.34 431 SER A N 1
ATOM 3568 C CA . SER A 1 431 ? -21.768 -3.656 35.561 1.00 62.34 431 SER A CA 1
ATOM 3569 C C . SER A 1 431 ? -21.964 -2.935 36.900 1.00 62.34 431 SER A C 1
ATOM 3571 O O . SER A 1 431 ? -22.546 -3.498 37.828 1.00 62.34 431 SER A O 1
ATOM 3573 N N . THR A 1 432 ? -21.565 -1.658 36.999 1.00 57.09 432 THR A N 1
ATOM 3574 C CA . THR A 1 432 ? -21.896 -0.826 38.165 1.00 57.09 432 THR A CA 1
ATOM 3575 C C . THR A 1 432 ? -23.343 -0.336 38.185 1.00 57.09 432 THR A C 1
ATOM 3577 O O . THR A 1 432 ? -23.778 0.145 39.229 1.00 57.09 432 THR A O 1
ATOM 3580 N N . GLU A 1 433 ? -24.097 -0.433 37.088 1.00 52.41 433 GLU A N 1
ATOM 3581 C CA . GLU A 1 433 ? -25.535 -0.136 37.029 1.00 52.41 433 GLU A CA 1
ATOM 3582 C C . GLU A 1 433 ? -26.392 -1.389 37.288 1.00 52.41 433 GLU A C 1
ATOM 3584 O O . GLU A 1 433 ? -27.300 -1.330 38.117 1.00 52.41 433 GLU A O 1
ATOM 3589 N N . GLU A 1 434 ? -26.028 -2.558 36.751 1.00 47.09 434 GLU A N 1
ATOM 3590 C CA . GLU A 1 434 ? -26.672 -3.845 37.071 1.00 47.09 434 GLU A CA 1
ATOM 3591 C C . GLU A 1 434 ? -26.463 -4.248 38.549 1.00 47.09 434 GLU A C 1
ATOM 3593 O O . GLU A 1 434 ? -27.401 -4.701 39.214 1.00 47.09 434 GLU A O 1
ATOM 3598 N N . GLU A 1 435 ? -25.283 -3.983 39.138 1.00 46.22 435 GLU A N 1
ATOM 3599 C CA . GLU A 1 435 ? -25.073 -4.140 40.589 1.00 46.22 435 GLU A CA 1
ATOM 3600 C C . GLU A 1 435 ? -25.918 -3.163 41.434 1.00 46.22 435 GLU A C 1
ATOM 3602 O O . GLU A 1 435 ? -26.207 -3.461 42.602 1.00 46.22 435 GLU A O 1
ATOM 3607 N N . LYS A 1 436 ? -26.338 -2.018 40.868 1.00 44.00 436 LYS A N 1
ATOM 3608 C CA . LYS A 1 436 ? -27.260 -1.064 41.516 1.00 44.00 436 LYS A CA 1
ATOM 3609 C C . LYS A 1 436 ? -28.725 -1.495 41.392 1.00 44.00 436 LYS A C 1
ATOM 3611 O O . LYS A 1 436 ? -29.509 -1.143 42.274 1.00 44.00 436 LYS A O 1
ATOM 3616 N N . GLU A 1 437 ? -29.100 -2.267 40.370 1.00 42.16 437 GLU A N 1
ATOM 3617 C CA . GLU A 1 437 ? -30.485 -2.719 40.164 1.00 42.16 437 GLU A CA 1
ATOM 3618 C C . GLU A 1 437 ? -30.821 -4.076 40.821 1.00 42.16 437 GLU A C 1
ATOM 3620 O O . GLU A 1 437 ? -31.932 -4.235 41.345 1.00 42.16 437 GLU A O 1
ATOM 3625 N N . GLU A 1 438 ? -29.891 -5.044 40.885 1.00 37.78 438 GLU A N 1
ATOM 3626 C CA . GLU A 1 438 ? -30.168 -6.375 41.470 1.00 37.78 438 GLU A CA 1
ATOM 3627 C C . GLU A 1 438 ? -30.046 -6.443 43.009 1.00 37.78 438 GLU A C 1
ATOM 3629 O O . GLU A 1 438 ? -30.685 -7.289 43.647 1.00 37.78 438 GLU A O 1
ATOM 3634 N N . LYS A 1 439 ? -29.332 -5.514 43.662 1.00 37.25 439 LYS A N 1
ATOM 3635 C CA . LYS A 1 439 ? -29.360 -5.361 45.132 1.00 37.25 439 LYS A CA 1
ATOM 3636 C C . LYS A 1 439 ? -30.504 -4.439 45.566 1.00 37.25 439 LYS A C 1
ATOM 3638 O O . LYS A 1 439 ? -30.300 -3.296 45.963 1.00 37.25 439 LYS A O 1
ATOM 3643 N N . LYS A 1 440 ? -31.742 -4.935 45.561 1.00 66.94 440 LYS A N 1
ATOM 3644 C CA . LYS A 1 440 ? -32.834 -4.254 46.286 1.00 66.94 440 LYS A CA 1
ATOM 3645 C C . LYS A 1 440 ? -32.541 -4.280 47.802 1.00 66.94 440 LYS A C 1
ATOM 3647 O O . LYS A 1 440 ? -32.274 -5.362 48.312 1.00 66.94 440 LYS A O 1
ATOM 3652 N N . ILE A 1 441 ? -32.764 -3.162 48.523 1.00 44.09 441 ILE A N 1
ATOM 3653 C CA . ILE A 1 441 ? -32.991 -3.082 49.998 1.00 44.09 441 ILE A CA 1
ATOM 3654 C C . ILE A 1 441 ? -31.731 -2.888 50.897 1.00 44.09 441 ILE A C 1
ATOM 3656 O O . ILE A 1 441 ? -30.679 -3.467 50.666 1.00 44.09 441 ILE A O 1
ATOM 3660 N N . ILE A 1 442 ? -31.952 -2.126 51.990 1.00 39.06 442 ILE A N 1
ATOM 3661 C CA . ILE A 1 442 ? -31.118 -1.739 53.165 1.00 39.06 442 ILE A CA 1
ATOM 3662 C C . ILE A 1 442 ? -30.175 -0.537 52.928 1.00 39.06 442 ILE A C 1
ATOM 3664 O O . ILE A 1 442 ? -29.417 -0.560 51.965 1.00 39.06 442 ILE A O 1
ATOM 3668 N N . PRO A 1 443 ? -30.206 0.523 53.777 1.00 45.97 443 PRO A N 1
ATOM 3669 C CA . PRO A 1 443 ? -29.338 1.686 53.609 1.00 45.97 443 PRO A CA 1
ATOM 3670 C C . PRO A 1 443 ? -27.884 1.242 53.752 1.00 45.97 443 PRO A C 1
ATOM 3672 O O . PRO A 1 443 ? -27.464 0.819 54.828 1.00 45.97 443 PRO A O 1
ATOM 3675 N N . ILE A 1 444 ? -27.140 1.307 52.655 1.00 45.97 444 ILE A N 1
ATOM 3676 C CA . ILE A 1 444 ? -25.701 1.085 52.649 1.00 45.97 444 ILE A CA 1
ATOM 3677 C C . ILE A 1 444 ? -25.078 2.375 53.183 1.00 45.97 444 ILE A C 1
ATOM 3679 O O . ILE A 1 444 ? -25.108 3.407 52.511 1.00 45.97 444 ILE A O 1
ATOM 3683 N N . GLU A 1 445 ? -24.534 2.329 54.400 1.00 53.94 445 GLU A N 1
ATOM 3684 C CA . GLU A 1 445 ? -23.422 3.210 54.749 1.00 53.94 445 GLU A CA 1
ATOM 3685 C C . GLU A 1 445 ? -22.310 2.893 53.750 1.00 53.94 445 GLU A C 1
ATOM 3687 O O . GLU A 1 445 ? -21.679 1.838 53.806 1.00 53.94 445 GLU A O 1
ATOM 3692 N N . LEU A 1 446 ? -22.162 3.771 52.757 1.00 46.00 446 LEU A N 1
ATOM 3693 C CA . LEU A 1 446 ? -21.031 3.751 51.847 1.00 46.00 446 LEU A CA 1
ATOM 3694 C C . LEU A 1 446 ? -19.788 3.913 52.717 1.00 46.00 446 LEU A C 1
ATOM 3696 O O . LEU A 1 446 ? -19.624 4.963 53.340 1.00 46.00 446 LEU A O 1
ATOM 3700 N N . GLU A 1 447 ? -18.907 2.913 52.757 1.00 52.78 447 GLU A N 1
ATOM 3701 C CA . GLU A 1 447 ? -17.525 3.245 53.080 1.00 52.78 447 GLU A CA 1
ATOM 3702 C C . GLU A 1 447 ? -17.056 4.188 51.965 1.00 52.78 447 GLU A C 1
ATOM 3704 O O . GLU A 1 447 ? -17.115 3.813 50.788 1.00 52.78 447 GLU A O 1
ATOM 3709 N N . PRO A 1 448 ? -16.708 5.445 52.293 1.00 41.69 448 PRO A N 1
ATOM 3710 C CA . PRO A 1 448 ? -16.339 6.419 51.287 1.00 41.69 448 PRO A CA 1
ATOM 3711 C C . PRO A 1 448 ? -15.136 5.881 50.518 1.00 41.69 448 PRO A C 1
ATOM 3713 O O . PRO A 1 448 ? -14.095 5.580 51.102 1.00 41.69 448 PRO A O 1
ATOM 3716 N N . VAL A 1 449 ? -15.277 5.770 49.197 1.00 46.34 449 VAL A N 1
ATOM 3717 C CA . VAL A 1 449 ? -14.111 5.663 48.326 1.00 46.34 449 VAL A CA 1
ATOM 3718 C C . VAL A 1 449 ? -13.406 7.007 48.422 1.00 46.34 449 VAL A C 1
ATOM 3720 O O . VAL A 1 449 ? -13.882 8.015 47.900 1.00 46.34 449 VAL A O 1
ATOM 3723 N N . ASP A 1 450 ? -12.307 7.022 49.164 1.00 47.44 450 ASP A N 1
ATOM 3724 C CA . ASP A 1 450 ? -11.427 8.172 49.281 1.00 47.44 450 ASP A CA 1
ATOM 3725 C C . ASP A 1 450 ? -10.707 8.377 47.939 1.00 47.44 450 ASP A C 1
ATOM 3727 O O . ASP A 1 450 ? -9.665 7.783 47.666 1.00 47.44 450 ASP A O 1
ATOM 3731 N N . TYR A 1 451 ? -11.293 9.205 47.069 1.00 47.81 451 TYR A N 1
ATOM 3732 C CA . TYR A 1 451 ? -10.634 9.726 45.864 1.00 47.81 451 TYR A CA 1
ATOM 3733 C C . TYR A 1 451 ? -9.537 10.757 46.204 1.00 47.81 451 TYR A C 1
ATOM 3735 O O . TYR A 1 451 ? -8.986 11.390 45.301 1.00 47.81 451 TYR A O 1
ATOM 3743 N N . GLY A 1 452 ? -9.229 10.945 47.491 1.00 52.69 452 GLY A N 1
ATOM 3744 C CA . GLY A 1 452 ? -8.575 12.130 48.015 1.00 52.69 452 GLY A CA 1
ATOM 3745 C C . GLY A 1 452 ? -9.527 13.328 48.036 1.00 52.69 452 GLY A C 1
ATOM 3746 O O . GLY A 1 452 ? -10.703 13.250 47.668 1.00 52.69 452 GLY A O 1
ATOM 3747 N N . GLU A 1 453 ? -9.002 14.486 48.428 1.00 64.75 453 GLU A N 1
ATOM 3748 C CA . GLU A 1 453 ? -9.695 15.758 48.233 1.00 64.75 453 GLU A CA 1
ATOM 3749 C C . GLU A 1 453 ? -9.736 16.095 46.733 1.00 64.75 453 GLU A C 1
ATOM 3751 O O . GLU A 1 453 ? -8.715 16.379 46.105 1.00 64.75 453 GLU A O 1
ATOM 3756 N N . GLY A 1 454 ? -10.929 16.045 46.137 1.00 67.50 454 GLY A N 1
ATOM 3757 C CA . GLY A 1 454 ? -11.151 16.525 44.776 1.00 67.50 454 GLY A CA 1
ATOM 3758 C C . GLY A 1 454 ? -10.981 18.044 44.686 1.00 67.50 454 GLY A C 1
ATOM 3759 O O . GLY A 1 454 ? -11.384 18.782 45.584 1.00 67.50 454 GLY A O 1
ATOM 3760 N N . VAL A 1 455 ? -10.416 18.528 43.580 1.00 72.94 455 VAL A N 1
ATOM 3761 C CA . VAL A 1 455 ? -10.267 19.968 43.327 1.00 72.94 455 VAL A CA 1
ATOM 3762 C C . VAL A 1 455 ? -11.486 20.475 42.559 1.00 72.94 455 VAL A C 1
ATOM 3764 O O . VAL A 1 455 ? -11.824 19.949 41.499 1.00 72.94 455 VAL A O 1
ATOM 3767 N N . SER A 1 456 ? -12.153 21.501 43.089 1.00 80.62 456 SER A N 1
ATOM 3768 C CA . SER A 1 456 ? -13.252 22.178 42.392 1.00 80.62 456 SER A CA 1
ATOM 3769 C C . SER A 1 456 ? -12.713 22.995 41.215 1.00 80.62 456 SER A C 1
ATOM 3771 O O . SER A 1 456 ? -11.792 23.788 41.391 1.00 80.62 456 SER A O 1
ATOM 3773 N N . ILE A 1 457 ? -13.293 22.821 40.023 1.00 88.38 457 ILE A N 1
ATOM 3774 C CA . ILE A 1 457 ? -12.878 23.513 38.794 1.00 88.38 457 ILE A CA 1
ATOM 3775 C C . ILE A 1 457 ? -14.017 24.409 38.300 1.00 88.38 457 ILE A C 1
ATOM 3777 O O . ILE A 1 457 ? -15.006 23.928 37.746 1.00 88.38 457 ILE A O 1
ATOM 3781 N N . ALA A 1 458 ? -13.867 25.724 38.466 1.00 85.44 458 ALA A N 1
ATOM 3782 C CA . ALA A 1 458 ? -14.893 26.701 38.090 1.00 85.44 458 ALA A CA 1
ATOM 3783 C C . ALA A 1 458 ? -14.984 26.944 36.571 1.00 85.44 458 ALA A C 1
ATOM 3785 O O . ALA A 1 458 ? -16.050 27.273 36.054 1.00 85.44 458 ALA A O 1
ATOM 3786 N N . ASN A 1 459 ? -13.885 26.756 35.837 1.00 89.12 459 ASN A N 1
ATOM 3787 C CA . ASN A 1 459 ? -13.775 27.049 34.406 1.00 89.12 459 ASN A CA 1
ATOM 3788 C C . ASN A 1 459 ? -13.867 25.795 33.510 1.00 89.12 459 ASN A C 1
ATOM 3790 O O . ASN A 1 459 ? -13.353 25.783 32.393 1.00 89.12 459 ASN A O 1
ATOM 3794 N N . ALA A 1 460 ? -14.556 24.739 33.961 1.00 89.31 460 ALA A N 1
ATOM 3795 C CA . ALA A 1 460 ? -14.639 23.451 33.257 1.00 89.31 460 ALA A CA 1
ATOM 3796 C C . ALA A 1 460 ? -15.198 23.540 31.819 1.00 89.31 460 ALA A C 1
ATOM 3798 O O . ALA A 1 460 ? -14.875 22.705 30.972 1.00 89.31 460 ALA A O 1
ATOM 3799 N N . GLY A 1 461 ? -15.978 24.584 31.508 1.00 88.19 461 GLY A N 1
ATOM 3800 C CA . GLY A 1 461 ? -16.462 24.874 30.153 1.00 88.19 461 GLY A CA 1
ATOM 3801 C C . GLY A 1 461 ? -15.346 25.104 29.126 1.00 88.19 461 GLY A C 1
ATOM 3802 O O . GLY A 1 461 ? -15.569 24.906 27.933 1.00 88.19 461 GLY A O 1
ATOM 3803 N N . LEU A 1 462 ? -14.129 25.420 29.577 1.00 90.56 462 LEU A N 1
ATOM 3804 C CA . LEU A 1 462 ? -12.937 25.539 28.742 1.00 90.56 462 LEU A CA 1
ATOM 3805 C C . LEU A 1 462 ? -12.641 24.250 27.945 1.00 90.56 462 LEU A C 1
ATOM 3807 O O . LEU A 1 462 ? -12.110 24.315 26.839 1.00 90.56 462 LEU A O 1
ATOM 3811 N N . VAL A 1 463 ? -13.069 23.077 28.432 1.00 90.50 463 VAL A N 1
ATOM 3812 C CA . VAL A 1 463 ? -12.952 21.804 27.694 1.00 90.50 463 VAL A CA 1
ATOM 3813 C C . VAL A 1 463 ? -13.683 21.851 26.346 1.00 90.50 463 VAL A C 1
ATOM 3815 O O . VAL A 1 463 ? -13.252 21.206 25.394 1.00 90.50 463 VAL A O 1
ATOM 3818 N N . LEU A 1 464 ? -14.738 22.660 26.204 1.00 87.81 464 LEU A N 1
ATOM 3819 C CA . LEU A 1 464 ? -15.460 22.823 24.936 1.00 87.81 464 LEU A CA 1
ATOM 3820 C C . LEU A 1 464 ? -14.624 23.537 23.862 1.00 87.81 464 LEU A C 1
ATOM 3822 O O . LEU A 1 464 ? -14.883 23.368 22.671 1.00 87.81 464 LEU A O 1
ATOM 3826 N N . PHE A 1 465 ? -13.590 24.284 24.261 1.00 85.31 465 PHE A N 1
ATOM 3827 C CA . PHE A 1 465 ? -12.663 24.950 23.345 1.00 85.31 465 PHE A CA 1
ATOM 3828 C C . PHE A 1 465 ? -11.680 23.966 22.677 1.00 85.31 465 PHE A C 1
ATOM 3830 O O . PHE A 1 465 ? -11.051 24.321 21.678 1.00 85.31 465 PHE A O 1
ATOM 3837 N N . TRP A 1 466 ? -11.594 22.709 23.155 1.00 84.25 466 TRP A N 1
ATOM 3838 C CA . TRP A 1 466 ? -10.715 21.621 22.670 1.00 84.25 466 TRP A CA 1
ATOM 3839 C C . TRP A 1 466 ? -10.456 21.600 21.146 1.00 84.25 466 TRP A C 1
ATOM 3841 O O . TRP A 1 466 ? -9.286 21.559 20.754 1.00 84.25 466 TRP A O 1
ATOM 3851 N N . PRO A 1 467 ? -11.478 21.669 20.262 1.00 86.50 467 PRO A N 1
ATOM 3852 C CA . PRO A 1 467 ? -11.271 21.544 18.816 1.00 86.50 467 PRO A CA 1
ATOM 3853 C C . PRO A 1 467 ? -10.395 22.649 18.207 1.00 86.50 467 PRO A C 1
ATOM 3855 O O . PRO A 1 467 ? -9.853 22.479 17.111 1.00 86.50 467 PRO A O 1
ATOM 3858 N N . PHE A 1 468 ? -10.255 23.779 18.904 1.00 86.19 468 PHE A N 1
ATOM 3859 C CA . PHE A 1 468 ? -9.560 24.972 18.430 1.00 86.19 468 PHE A CA 1
ATOM 3860 C C . PHE A 1 468 ? -8.168 25.155 19.053 1.00 86.19 468 PHE A C 1
ATOM 3862 O O . PHE A 1 468 ? -7.356 25.882 18.480 1.00 86.19 468 PHE A O 1
ATOM 3869 N N . TYR A 1 469 ? -7.836 24.423 20.126 1.00 84.25 469 TYR A N 1
ATOM 3870 C CA . TYR A 1 469 ? -6.561 24.512 20.862 1.00 84.25 469 TYR A CA 1
ATOM 3871 C C . TYR A 1 469 ? -5.330 24.480 19.959 1.00 84.25 469 TYR A C 1
ATOM 3873 O O . TYR A 1 469 ? -4.463 25.351 20.023 1.00 84.25 469 TYR A O 1
ATOM 3881 N N . GLY A 1 470 ? -5.256 23.467 19.090 1.00 84.00 470 GLY A N 1
ATOM 3882 C CA . GLY A 1 470 ? -4.096 23.271 18.225 1.00 84.00 470 GLY A CA 1
ATOM 3883 C C . GLY A 1 470 ? -3.915 24.408 17.219 1.00 84.00 470 GLY A C 1
ATOM 3884 O O . GLY A 1 470 ? -2.787 24.771 16.906 1.00 84.00 470 GLY A O 1
ATOM 3885 N N . ARG A 1 471 ? -5.013 24.998 16.727 1.00 88.19 471 ARG A N 1
ATOM 3886 C CA . ARG A 1 471 ? -4.953 26.136 15.799 1.00 88.19 471 ARG A CA 1
ATOM 3887 C C . ARG A 1 471 ? -4.595 27.426 16.528 1.00 88.19 471 ARG A C 1
ATOM 3889 O O . ARG A 1 471 ? -3.742 28.152 16.033 1.00 88.19 471 ARG A O 1
ATOM 3896 N N . PHE A 1 472 ? -5.199 27.658 17.691 1.00 90.94 472 PHE A N 1
ATOM 3897 C CA . PHE A 1 472 ? -4.972 28.833 18.528 1.00 90.94 472 PHE A CA 1
ATOM 3898 C C . PHE A 1 472 ? -3.491 28.978 18.910 1.00 90.94 472 PHE A C 1
ATOM 3900 O O . PHE A 1 472 ? -2.843 29.958 18.550 1.00 90.94 472 PHE A O 1
ATOM 3907 N N . PHE A 1 473 ? -2.900 27.946 19.516 1.00 91.38 473 PHE A N 1
ATOM 3908 C CA . PHE A 1 473 ? -1.496 28.005 19.925 1.00 91.38 473 PHE A CA 1
ATOM 3909 C C . PHE A 1 473 ? -0.505 27.939 18.756 1.00 91.38 473 PHE A C 1
ATOM 3911 O O . PHE A 1 473 ? 0.610 28.446 18.867 1.00 91.38 473 PHE A O 1
ATOM 3918 N N . ASN A 1 474 ? -0.876 27.334 17.622 1.00 89.19 474 ASN A N 1
ATOM 3919 C CA . ASN A 1 474 ? -0.026 27.353 16.431 1.00 89.19 474 ASN A CA 1
ATOM 3920 C C . ASN A 1 474 ? -0.009 28.737 15.760 1.00 89.19 474 ASN A C 1
ATOM 3922 O O . ASN A 1 474 ? 1.041 29.145 15.271 1.00 89.19 474 ASN A O 1
ATOM 3926 N N . ALA A 1 475 ? -1.133 29.465 15.769 1.00 88.69 475 ALA A N 1
ATOM 3927 C CA . ALA A 1 475 ? -1.204 30.839 15.270 1.00 88.69 475 ALA A CA 1
ATOM 3928 C C . ALA A 1 475 ? -0.295 31.779 16.075 1.00 88.69 475 ALA A C 1
ATOM 3930 O O . ALA A 1 475 ? 0.454 32.542 15.481 1.00 88.69 475 ALA A O 1
ATOM 3931 N N . LEU A 1 476 ? -0.260 31.616 17.401 1.00 87.69 476 LEU A N 1
ATOM 3932 C CA . LEU A 1 476 ? 0.645 32.342 18.303 1.00 87.69 476 LEU A CA 1
ATOM 3933 C C . LEU A 1 476 ? 2.091 31.808 18.297 1.00 87.69 476 LEU A C 1
ATOM 3935 O O . LEU A 1 476 ? 2.927 32.223 19.098 1.00 87.69 476 LEU A O 1
ATOM 3939 N N . GLY A 1 477 ? 2.405 30.825 17.445 1.00 86.19 477 GLY A N 1
ATOM 3940 C CA . GLY A 1 477 ? 3.742 30.244 17.352 1.00 86.19 477 GLY A CA 1
ATOM 3941 C C . GLY A 1 477 ? 4.216 29.513 18.616 1.00 86.19 477 GLY A C 1
ATOM 3942 O O . GLY A 1 477 ? 5.421 29.296 18.760 1.00 86.19 477 GLY A O 1
ATOM 3943 N N . MET A 1 478 ? 3.310 29.102 19.506 1.00 87.00 478 MET A N 1
ATOM 3944 C CA . MET A 1 478 ? 3.611 28.512 20.819 1.00 87.00 478 MET A CA 1
ATOM 3945 C C . MET A 1 478 ? 3.907 27.001 20.762 1.00 87.00 478 MET A C 1
ATOM 3947 O O . MET A 1 478 ? 4.572 26.462 21.650 1.00 87.00 478 MET A O 1
ATOM 3951 N N . ILE A 1 479 ? 3.481 26.314 19.692 1.00 84.81 479 ILE A N 1
ATOM 3952 C CA . ILE A 1 479 ? 3.685 24.866 19.487 1.00 84.81 479 ILE A CA 1
ATOM 3953 C C . ILE A 1 479 ? 4.922 24.591 18.611 1.00 84.81 479 ILE A C 1
ATOM 3955 O O . ILE A 1 479 ? 5.103 25.184 17.547 1.00 84.81 479 ILE A O 1
ATOM 3959 N N . GLY A 1 480 ? 5.786 23.672 19.054 1.00 73.38 480 GLY A N 1
ATOM 3960 C CA . GLY A 1 480 ? 6.933 23.113 18.327 1.00 73.38 480 GLY A CA 1
ATOM 3961 C C . GLY A 1 480 ? 6.748 21.631 17.959 1.00 73.38 480 GLY A C 1
ATOM 3962 O O . GLY A 1 480 ? 5.657 21.082 18.070 1.00 73.38 480 GLY A O 1
ATOM 3963 N N . ARG A 1 481 ? 7.824 20.952 17.524 1.00 62.19 481 ARG A N 1
ATOM 3964 C CA . ARG A 1 481 ? 7.767 19.532 17.096 1.00 62.19 481 ARG A CA 1
ATOM 3965 C C . ARG A 1 481 ? 7.395 18.551 18.217 1.00 62.19 481 ARG A C 1
ATOM 3967 O O . ARG A 1 481 ? 6.859 17.493 17.912 1.00 62.19 481 ARG A O 1
ATOM 3974 N N . GLU A 1 482 ? 7.683 18.898 19.470 1.00 67.00 482 GLU A N 1
ATOM 3975 C CA . GLU A 1 482 ? 7.522 18.022 20.644 1.00 67.00 482 GLU A CA 1
ATOM 3976 C C . GLU A 1 482 ? 6.488 18.551 21.663 1.00 67.00 482 GLU A C 1
ATOM 3978 O O . GLU A 1 482 ? 6.363 18.001 22.751 1.00 67.00 482 GLU A O 1
ATOM 3983 N N . GLY A 1 483 ? 5.727 19.604 21.326 1.00 74.06 483 GLY A N 1
ATOM 3984 C CA . GLY A 1 483 ? 4.762 20.253 22.228 1.00 74.06 483 GLY A CA 1
ATOM 3985 C C . GLY A 1 483 ? 5.031 21.750 22.415 1.00 74.06 483 GLY A C 1
ATOM 3986 O O . GLY A 1 483 ? 5.579 22.392 21.519 1.00 74.06 483 GLY A O 1
ATOM 3987 N N . MET A 1 484 ? 4.630 22.321 23.557 1.00 80.94 484 MET A N 1
ATOM 3988 C CA . MET A 1 484 ? 4.875 23.738 23.887 1.00 80.94 484 MET A CA 1
ATOM 3989 C C . MET A 1 484 ? 6.377 24.066 23.884 1.00 80.94 484 MET A C 1
ATOM 3991 O O . MET A 1 484 ? 7.181 23.294 24.410 1.00 80.94 484 MET A O 1
ATOM 3995 N N . LYS A 1 485 ? 6.761 25.215 23.313 1.00 83.75 485 LYS A N 1
ATOM 3996 C CA . LYS A 1 485 ? 8.161 25.654 23.115 1.00 83.75 485 LYS A CA 1
ATOM 3997 C C . LYS A 1 485 ? 8.863 26.150 24.400 1.00 83.75 485 LYS A C 1
ATOM 3999 O O . LYS A 1 485 ? 9.489 27.203 24.400 1.00 83.75 485 LYS A O 1
ATOM 4004 N N . GLY A 1 486 ? 8.797 25.386 25.486 1.00 83.12 486 GLY A N 1
ATOM 4005 C CA . GLY A 1 486 ? 9.434 25.719 26.768 1.00 83.12 486 GLY A CA 1
ATOM 4006 C C . GLY A 1 486 ? 8.449 26.156 27.852 1.00 83.12 486 GLY A C 1
ATOM 4007 O O . GLY A 1 486 ? 7.241 26.217 27.625 1.00 83.12 486 GLY A O 1
ATOM 4008 N N . GLU A 1 487 ? 8.973 26.405 29.052 1.00 85.62 487 GLU A N 1
ATOM 4009 C CA . GLU A 1 487 ? 8.171 26.655 30.258 1.00 85.62 487 GLU A CA 1
ATOM 4010 C C . GLU A 1 487 ? 7.512 28.036 30.262 1.00 85.62 487 GLU A C 1
ATOM 4012 O O . GLU A 1 487 ? 6.325 28.112 30.554 1.00 85.62 487 GLU A O 1
ATOM 4017 N N . GLU A 1 488 ? 8.206 29.090 29.823 1.00 88.06 488 GLU A N 1
ATOM 4018 C CA . GLU A 1 488 ? 7.631 30.445 29.711 1.00 88.06 488 GLU A CA 1
ATOM 4019 C C . GLU A 1 488 ? 6.441 30.483 28.739 1.00 88.06 488 GLU A C 1
ATOM 4021 O O . GLU A 1 488 ? 5.406 31.086 29.008 1.00 88.06 488 GLU A O 1
ATOM 4026 N N . ILE A 1 489 ? 6.549 29.771 27.612 1.00 89.75 489 ILE A N 1
ATOM 4027 C CA . ILE A 1 489 ? 5.465 29.664 26.626 1.00 89.75 489 ILE A CA 1
ATOM 4028 C C . ILE A 1 489 ? 4.310 28.816 27.172 1.00 89.75 489 ILE A C 1
ATOM 4030 O O . ILE A 1 489 ? 3.148 29.096 26.884 1.00 89.75 489 ILE A O 1
ATOM 4034 N N . ARG A 1 490 ? 4.609 27.798 27.986 1.00 91.00 490 ARG A N 1
ATOM 4035 C CA . ARG A 1 490 ? 3.591 26.986 28.662 1.00 91.00 490 ARG A CA 1
ATOM 4036 C C . ARG A 1 490 ? 2.835 27.804 29.706 1.00 91.00 490 ARG A C 1
ATOM 4038 O O . ARG A 1 490 ? 1.611 27.733 29.739 1.00 91.00 490 ARG A O 1
ATOM 4045 N N . GLU A 1 491 ? 3.543 28.596 30.504 1.00 92.62 491 GLU A N 1
ATOM 4046 C CA . GLU A 1 491 ? 2.960 29.545 31.451 1.00 92.62 491 GLU A CA 1
ATOM 4047 C C . GLU A 1 491 ? 2.049 30.536 30.722 1.00 92.62 491 GLU A C 1
ATOM 4049 O O . GLU A 1 491 ? 0.867 30.647 31.043 1.00 92.62 491 GLU A O 1
ATOM 4054 N N . ARG A 1 492 ? 2.555 31.160 29.654 1.00 93.00 492 ARG A N 1
ATOM 4055 C CA . ARG A 1 492 ? 1.789 32.094 28.825 1.00 93.00 492 ARG A CA 1
ATOM 4056 C C . ARG A 1 492 ? 0.513 31.467 28.259 1.00 93.00 492 ARG A C 1
ATOM 4058 O O . ARG A 1 492 ? -0.555 32.072 28.306 1.00 93.00 492 ARG A O 1
ATOM 4065 N N . ALA A 1 493 ? 0.601 30.229 27.777 1.00 93.25 493 ALA A N 1
ATOM 4066 C CA . ALA A 1 493 ? -0.544 29.481 27.274 1.00 93.25 493 ALA A CA 1
ATOM 4067 C C . ALA A 1 493 ? -1.603 29.218 28.361 1.00 93.25 493 ALA A C 1
ATOM 4069 O O . ALA A 1 493 ? -2.794 29.371 28.100 1.00 93.25 493 ALA A O 1
ATOM 4070 N N . ILE A 1 494 ? -1.187 28.863 29.582 1.00 94.50 494 ILE A N 1
ATOM 4071 C CA . ILE A 1 494 ? -2.088 28.643 30.729 1.00 94.50 494 ILE A CA 1
ATOM 4072 C C . ILE A 1 494 ? -2.884 29.914 31.055 1.00 94.50 494 ILE A C 1
ATOM 4074 O O . ILE A 1 494 ? -4.098 29.853 31.272 1.00 94.50 494 ILE A O 1
ATOM 4078 N N . GLN A 1 495 ? -2.201 31.059 31.057 1.00 94.50 495 GLN A N 1
ATOM 4079 C CA . GLN A 1 495 ? -2.799 32.364 31.327 1.00 94.50 495 GLN A CA 1
ATOM 4080 C C . GLN A 1 495 ? -3.778 32.791 30.218 1.00 94.50 495 GLN A C 1
ATOM 4082 O O . GLN A 1 495 ? -4.873 33.265 30.514 1.00 94.50 495 GLN A O 1
ATOM 4087 N N . LEU A 1 496 ? -3.434 32.565 28.943 1.00 94.25 496 LEU A N 1
ATOM 4088 C CA . LEU A 1 496 ? -4.317 32.863 27.807 1.00 94.25 496 LEU A CA 1
ATOM 4089 C C . LEU A 1 496 ? -5.609 32.042 27.837 1.00 94.25 496 LEU A C 1
ATOM 4091 O O . LEU A 1 496 ? -6.681 32.574 27.567 1.00 94.25 496 LEU A O 1
ATOM 4095 N N . LEU A 1 497 ? -5.538 30.765 28.219 1.00 93.81 497 LEU A N 1
ATOM 4096 C CA . LEU A 1 497 ? -6.742 29.948 28.389 1.00 93.81 497 LEU A CA 1
ATOM 4097 C C . LEU A 1 497 ? -7.656 30.483 29.496 1.00 93.81 497 LEU A C 1
ATOM 4099 O O . LEU A 1 497 ? -8.877 30.393 29.376 1.00 93.81 497 LEU A O 1
ATOM 4103 N N . GLN A 1 498 ? -7.079 31.070 30.548 1.00 94.00 498 GLN A N 1
ATOM 4104 C CA . GLN A 1 498 ? -7.869 31.688 31.609 1.00 94.00 498 GLN A CA 1
ATOM 4105 C C . GLN A 1 498 ? -8.550 32.961 31.128 1.00 94.00 498 GLN A C 1
ATOM 4107 O O . GLN A 1 498 ? -9.723 33.183 31.434 1.00 94.00 498 GLN A O 1
ATOM 4112 N N . TYR A 1 499 ? -7.839 33.762 30.339 1.00 93.69 499 TYR A N 1
ATOM 4113 C CA . TYR A 1 499 ? -8.413 34.930 29.691 1.00 93.69 499 TYR A CA 1
ATOM 4114 C C . TYR A 1 499 ? -9.558 34.540 28.744 1.00 93.69 499 TYR A C 1
ATOM 4116 O O . TYR A 1 499 ? -10.619 35.144 28.815 1.00 93.69 499 TYR A O 1
ATOM 4124 N N . ILE A 1 500 ? -9.421 33.473 27.950 1.00 92.38 500 ILE A N 1
ATOM 4125 C CA . ILE A 1 500 ? -10.515 32.964 27.100 1.00 92.38 500 ILE A CA 1
ATOM 4126 C C . ILE A 1 500 ? -11.723 32.528 27.940 1.00 92.38 500 ILE A C 1
ATOM 4128 O O . ILE A 1 500 ? -12.866 32.791 27.573 1.00 92.38 500 ILE A O 1
ATOM 4132 N N . ALA A 1 501 ? -11.487 31.863 29.073 1.00 91.19 501 ALA A N 1
ATOM 4133 C CA . ALA A 1 501 ? -12.563 31.370 29.925 1.00 91.19 501 ALA A CA 1
ATOM 4134 C C . ALA A 1 501 ? -13.303 32.483 30.691 1.00 91.19 501 ALA A C 1
ATOM 4136 O O . ALA A 1 501 ? -14.486 32.328 30.987 1.00 91.19 501 ALA A O 1
ATOM 4137 N N . THR A 1 502 ? -12.616 33.571 31.052 1.00 89.38 502 THR A N 1
ATOM 4138 C CA . THR A 1 502 ? -13.128 34.556 32.026 1.00 89.38 502 THR A CA 1
ATOM 4139 C C . THR A 1 502 ? -13.181 35.997 31.522 1.00 89.38 502 THR A C 1
ATOM 4141 O O . THR A 1 502 ? -13.885 36.814 32.108 1.00 89.38 502 THR A O 1
ATOM 4144 N N . GLY A 1 503 ? -12.434 36.335 30.472 1.00 88.56 503 GLY A N 1
ATOM 4145 C CA . GLY A 1 503 ? -12.191 37.708 30.019 1.00 88.56 503 GLY A CA 1
ATOM 4146 C C . GLY A 1 503 ? -11.297 38.535 30.953 1.00 88.56 503 GLY A C 1
ATOM 4147 O O . GLY A 1 503 ? -11.084 39.721 30.701 1.00 88.56 503 GLY A O 1
ATOM 4148 N N . SER A 1 504 ? -10.776 37.944 32.034 1.00 89.44 504 SER A N 1
ATOM 4149 C CA . SER A 1 504 ? -10.014 38.649 33.068 1.00 89.44 504 SER A CA 1
ATOM 4150 C C . SER A 1 504 ? -8.509 38.524 32.849 1.00 89.44 504 SER A C 1
ATOM 4152 O O . SER A 1 504 ? -7.984 37.440 32.602 1.00 89.44 504 SER A O 1
ATOM 4154 N N . THR A 1 505 ? -7.788 39.635 32.999 1.00 90.62 505 THR A N 1
ATOM 4155 C CA . THR A 1 505 ? -6.314 39.682 32.947 1.00 90.62 505 THR A CA 1
ATOM 4156 C C . THR A 1 505 ? -5.652 39.463 34.313 1.00 90.62 505 THR A C 1
ATOM 4158 O O . THR A 1 505 ? -4.424 39.447 34.420 1.00 90.62 505 THR A O 1
ATOM 4161 N N . GLN A 1 506 ? -6.468 39.291 35.356 1.00 91.69 506 GLN A N 1
ATOM 4162 C CA . GLN A 1 506 ? -6.077 38.934 36.717 1.00 91.69 506 GLN A CA 1
ATOM 4163 C C . GLN A 1 506 ? -6.894 37.718 37.152 1.00 91.69 506 GLN A C 1
ATOM 4165 O O . GLN A 1 506 ? -8.105 37.680 36.930 1.00 91.69 506 GLN A O 1
ATOM 4170 N N . PHE A 1 507 ? -6.235 36.729 37.743 1.00 90.69 507 PHE A N 1
ATOM 4171 C CA . PHE A 1 507 ? -6.850 35.468 38.153 1.00 90.69 507 PHE A CA 1
ATOM 4172 C C . PHE A 1 507 ? -6.062 34.848 39.299 1.00 90.69 507 PHE A C 1
ATOM 4174 O O . PHE A 1 507 ? -4.874 35.108 39.455 1.00 90.69 507 PHE A O 1
ATOM 4181 N N . GLU A 1 508 ? -6.714 34.000 40.080 1.00 87.44 508 GLU A N 1
ATOM 4182 C CA . GLU A 1 508 ? -6.062 33.296 41.176 1.00 87.44 508 GLU A CA 1
ATOM 4183 C C . GLU A 1 508 ? -5.443 31.988 40.678 1.00 87.44 508 GLU A C 1
ATOM 4185 O O . GLU A 1 508 ? -5.964 31.335 39.772 1.00 87.44 508 GLU A O 1
ATOM 4190 N N . GLU A 1 509 ? -4.314 31.582 41.257 1.00 85.31 509 GLU A N 1
ATOM 4191 C CA . GLU A 1 509 ? -3.573 30.419 40.755 1.00 85.31 509 GLU A CA 1
ATOM 4192 C C . GLU A 1 509 ? -4.363 29.107 40.910 1.00 85.31 509 GLU A C 1
ATOM 4194 O O . GLU A 1 509 ? -4.258 28.209 40.071 1.00 85.31 509 GLU A O 1
ATOM 4199 N N . TRP A 1 510 ? -5.202 29.006 41.946 1.00 85.94 510 TRP A N 1
ATOM 4200 C CA . TRP A 1 510 ? -6.057 27.837 42.168 1.00 85.94 510 TRP A CA 1
ATOM 4201 C C . TRP A 1 510 ? -7.148 27.674 41.101 1.00 85.94 510 TRP A C 1
ATOM 4203 O O . TRP A 1 510 ? -7.623 26.561 40.895 1.00 85.94 510 TRP A O 1
ATOM 4213 N N . ASP A 1 511 ? -7.502 28.731 40.365 1.00 87.38 511 ASP A N 1
ATOM 4214 C CA . ASP A 1 511 ? -8.453 28.637 39.250 1.00 87.38 511 ASP A CA 1
ATOM 4215 C C . ASP A 1 511 ? -7.807 28.046 37.981 1.00 87.38 511 ASP A C 1
ATOM 4217 O O . ASP A 1 511 ? -8.501 27.698 37.025 1.00 87.38 511 ASP A O 1
ATOM 4221 N N . LEU A 1 512 ? -6.475 27.908 37.953 1.00 91.62 512 LEU A N 1
ATOM 4222 C CA . LEU A 1 512 ? -5.710 27.483 36.777 1.00 91.62 512 LEU A CA 1
ATOM 4223 C C . LEU A 1 512 ? -5.446 25.978 36.723 1.00 91.62 512 LEU A C 1
ATOM 4225 O O . LEU A 1 512 ? -4.787 25.520 35.788 1.00 91.62 512 LEU A O 1
ATOM 4229 N N . THR A 1 513 ? -5.926 25.189 37.688 1.00 90.25 513 THR A N 1
ATOM 4230 C CA . THR A 1 513 ? -5.635 23.748 37.769 1.00 90.25 513 THR A CA 1
ATOM 4231 C C . THR A 1 513 ? -5.972 23.015 36.467 1.00 90.25 513 THR A C 1
ATOM 4233 O O . THR A 1 513 ? -5.154 22.244 35.965 1.00 90.25 513 THR A O 1
ATOM 4236 N N . LEU A 1 514 ? -7.128 23.305 35.860 1.00 91.56 514 LEU A N 1
ATOM 4237 C CA . LEU A 1 514 ? -7.501 22.734 34.564 1.00 91.56 514 LEU A CA 1
ATOM 4238 C C . LEU A 1 514 ? -6.584 23.226 33.434 1.00 91.56 514 LEU A C 1
ATOM 4240 O O . LEU A 1 514 ? -6.137 22.438 32.604 1.00 91.56 514 LEU A O 1
ATOM 4244 N N . ASN A 1 515 ? -6.263 24.514 33.412 1.00 93.06 515 ASN A N 1
ATOM 4245 C CA . ASN A 1 515 ? -5.456 25.139 32.366 1.00 93.06 515 ASN A CA 1
ATOM 4246 C C . ASN A 1 515 ? -4.034 24.564 32.355 1.00 93.06 515 ASN A C 1
ATOM 4248 O O . ASN A 1 515 ? -3.491 24.289 31.285 1.00 93.06 515 ASN A O 1
ATOM 4252 N N . LYS A 1 516 ? -3.461 24.316 33.544 1.00 92.19 516 LYS A N 1
ATOM 4253 C CA . LYS A 1 516 ? -2.174 23.629 33.726 1.00 92.19 516 LYS A CA 1
ATOM 4254 C C . LYS A 1 516 ? -2.213 22.247 33.072 1.00 92.19 516 LYS A C 1
ATOM 4256 O O . LYS A 1 516 ? -1.372 21.957 32.223 1.00 92.19 516 LYS A O 1
ATOM 4261 N N . ILE A 1 517 ? -3.243 21.451 33.366 1.00 90.19 517 ILE A N 1
ATOM 4262 C CA . ILE A 1 517 ? -3.426 20.113 32.783 1.00 90.19 517 ILE A CA 1
ATOM 4263 C C . ILE A 1 517 ? -3.548 20.186 31.252 1.00 90.19 517 ILE A C 1
ATOM 4265 O O . ILE A 1 517 ? -2.887 19.427 30.543 1.00 90.19 517 ILE A O 1
ATOM 4269 N N . LEU A 1 518 ? -4.340 21.124 30.723 1.00 89.25 518 LEU A N 1
ATOM 4270 C CA . LEU A 1 518 ? -4.566 21.273 29.279 1.00 89.25 518 LEU A CA 1
ATOM 4271 C C . LEU A 1 518 ? -3.314 21.728 28.513 1.00 89.25 518 LEU A C 1
ATOM 4273 O O . LEU A 1 518 ? -3.140 21.365 27.350 1.00 89.25 518 LEU A O 1
ATOM 4277 N N . CYS A 1 519 ? -2.414 22.465 29.164 1.00 89.31 519 CYS A N 1
ATOM 4278 C CA . CYS A 1 519 ? -1.118 22.858 28.609 1.00 89.31 519 CYS A CA 1
ATOM 4279 C C . CYS A 1 519 ? 0.003 21.832 28.869 1.00 89.31 519 CYS A C 1
ATOM 4281 O O . CYS A 1 519 ? 1.160 22.088 28.520 1.00 89.31 519 CYS A O 1
ATOM 4283 N N . GLY A 1 520 ? -0.312 20.678 29.469 1.00 87.50 520 GLY A N 1
ATOM 4284 C CA . GLY A 1 520 ? 0.665 19.637 29.801 1.00 87.50 520 GLY A CA 1
ATOM 4285 C C . GLY A 1 520 ? 1.628 20.027 30.929 1.00 87.50 520 GLY A C 1
ATOM 4286 O O . GLY A 1 520 ? 2.754 19.533 30.966 1.00 87.50 520 GLY A O 1
ATOM 4287 N N . ALA A 1 521 ? 1.216 20.938 31.812 1.00 87.94 521 ALA A N 1
ATOM 4288 C CA . ALA A 1 521 ? 1.920 21.294 33.038 1.00 87.94 521 ALA A CA 1
ATOM 4289 C C . ALA A 1 521 ? 1.421 20.454 34.225 1.00 87.94 521 ALA A C 1
ATOM 4291 O O . ALA A 1 521 ? 0.266 20.026 34.261 1.00 87.94 521 ALA A O 1
ATOM 4292 N N . ALA A 1 522 ? 2.288 20.244 35.216 1.00 86.88 522 ALA A N 1
ATOM 4293 C CA . ALA A 1 522 ? 1.889 19.638 36.482 1.00 86.88 522 ALA A CA 1
ATOM 4294 C C . ALA A 1 522 ? 0.978 20.600 37.285 1.00 86.88 522 ALA A C 1
ATOM 4296 O O . ALA A 1 522 ? 1.087 21.817 37.112 1.00 86.88 522 ALA A O 1
ATOM 4297 N N . PRO A 1 523 ? 0.069 20.111 38.153 1.00 83.81 523 PRO A N 1
ATOM 4298 C CA . PRO A 1 523 ? -0.821 20.980 38.936 1.00 83.81 523 PRO A CA 1
ATOM 4299 C C . PRO A 1 523 ? -0.093 22.003 39.830 1.00 83.81 523 PRO A C 1
ATOM 4301 O O . PRO A 1 523 ? -0.608 23.097 40.065 1.00 83.81 523 PRO A O 1
ATOM 4304 N N . ASP A 1 524 ? 1.113 21.666 40.284 1.00 85.62 524 ASP A N 1
ATOM 4305 C CA . ASP A 1 524 ? 2.021 22.491 41.089 1.00 85.62 524 ASP A CA 1
ATOM 4306 C C . ASP A 1 524 ? 2.943 23.398 40.251 1.00 85.62 524 ASP A C 1
ATOM 4308 O O . ASP A 1 524 ? 3.772 24.116 40.806 1.00 85.62 524 ASP A O 1
ATOM 4312 N N . PHE A 1 525 ? 2.802 23.401 38.921 1.00 89.19 525 PHE A N 1
ATOM 4313 C CA . PHE A 1 525 ? 3.561 24.287 38.041 1.00 89.19 525 PHE A CA 1
ATOM 4314 C C . PHE A 1 525 ? 3.246 25.757 38.370 1.00 89.19 525 PHE A C 1
ATOM 4316 O O . PHE A 1 525 ? 2.068 26.124 38.315 1.00 89.19 525 PHE A O 1
ATOM 4323 N N . PRO A 1 526 ? 4.245 26.594 38.699 1.00 87.31 526 PRO A N 1
ATOM 4324 C CA . PRO A 1 526 ? 4.016 27.978 39.099 1.00 87.31 526 PRO A CA 1
ATOM 4325 C C . PRO A 1 526 ? 3.553 28.813 37.905 1.00 87.31 526 PRO A C 1
ATOM 4327 O O . PRO A 1 526 ? 4.103 28.699 36.810 1.00 87.31 526 PRO A O 1
ATOM 4330 N N . VAL A 1 527 ? 2.539 29.653 38.113 1.00 90.88 527 VAL A N 1
ATOM 4331 C CA . VAL A 1 527 ? 1.998 30.533 37.068 1.00 90.88 527 VAL A CA 1
ATOM 4332 C C . VAL A 1 527 ? 1.715 31.908 37.652 1.00 90.88 527 VAL A C 1
ATOM 4334 O O . VAL A 1 527 ? 1.027 32.026 38.663 1.00 90.88 527 VAL A O 1
ATOM 4337 N N . GLY A 1 528 ? 2.203 32.964 37.003 1.00 89.19 528 GLY A N 1
ATOM 4338 C CA . GLY A 1 528 ? 1.882 34.335 37.379 1.00 89.19 528 GLY A CA 1
ATOM 4339 C C . GLY A 1 528 ? 0.380 34.617 37.277 1.00 89.19 528 GLY A C 1
ATOM 4340 O O . GLY A 1 528 ? -0.256 34.281 36.283 1.00 89.19 528 GLY A O 1
ATOM 4341 N N . THR A 1 529 ? -0.184 35.287 38.279 1.00 87.31 529 THR A N 1
ATOM 4342 C CA . THR A 1 529 ? -1.624 35.596 38.420 1.00 87.31 529 THR A CA 1
ATOM 4343 C C . THR A 1 529 ? -2.098 36.809 37.611 1.00 87.31 529 THR A C 1
ATOM 4345 O O . THR A 1 529 ? -3.231 37.276 37.748 1.00 87.31 529 THR A O 1
ATOM 4348 N N . LYS A 1 530 ? -1.223 37.351 36.758 1.00 90.94 530 LYS A N 1
ATOM 4349 C CA . LYS A 1 530 ? -1.492 38.503 35.899 1.00 90.94 530 LYS A CA 1
ATOM 4350 C C . LYS A 1 530 ? -0.936 38.247 34.505 1.00 90.94 530 LYS A C 1
ATOM 4352 O O . LYS A 1 530 ? 0.220 37.855 34.364 1.00 90.94 530 LYS A O 1
ATOM 4357 N N . ILE A 1 531 ? -1.737 38.558 33.492 1.00 92.75 531 ILE A N 1
ATOM 4358 C CA . ILE A 1 531 ? -1.323 38.567 32.090 1.00 92.75 531 ILE A CA 1
ATOM 4359 C C . ILE A 1 531 ? -1.463 39.977 31.508 1.00 92.75 531 ILE A C 1
ATOM 4361 O O . ILE A 1 531 ? -2.459 40.663 31.720 1.00 92.75 531 ILE A O 1
ATOM 4365 N N . GLU A 1 532 ? -0.453 40.417 30.766 1.00 91.81 532 GLU A N 1
ATOM 4366 C CA . GLU A 1 532 ? -0.525 41.605 29.909 1.00 91.81 532 GLU A CA 1
ATOM 4367 C C . GLU A 1 532 ? -0.571 41.118 28.469 1.00 91.81 532 GLU A C 1
ATOM 4369 O O . GLU A 1 532 ? 0.401 40.510 28.035 1.00 91.81 532 GLU A O 1
ATOM 4374 N N . LEU A 1 533 ? -1.693 41.304 27.774 1.00 90.81 533 LEU A N 1
ATOM 4375 C CA . LEU A 1 533 ? -1.902 40.793 26.416 1.00 90.81 533 LEU A CA 1
ATOM 4376 C C . LEU A 1 533 ? -1.183 41.661 25.383 1.00 90.81 533 LEU A C 1
ATOM 4378 O O . LEU A 1 533 ? -1.126 42.883 25.524 1.00 90.81 533 LEU A O 1
ATOM 4382 N N . THR A 1 534 ? -0.653 41.031 24.340 1.00 91.75 534 THR A N 1
ATOM 4383 C CA . THR A 1 534 ? -0.238 41.737 23.123 1.00 91.75 534 THR A CA 1
ATOM 4384 C C . THR A 1 534 ? -1.444 41.985 22.214 1.00 91.75 534 THR A C 1
ATOM 4386 O O . THR A 1 534 ? -2.435 41.258 22.288 1.00 91.75 534 THR A O 1
ATOM 4389 N N . ASP A 1 535 ? -1.338 42.958 21.302 1.00 87.94 535 ASP A N 1
ATOM 4390 C CA . ASP A 1 535 ? -2.391 43.239 20.311 1.00 87.94 535 ASP A CA 1
ATOM 4391 C C . ASP A 1 535 ? -2.768 41.979 19.498 1.00 87.94 535 ASP A C 1
ATOM 4393 O O . ASP A 1 535 ? -3.937 41.741 19.202 1.00 87.94 535 ASP A O 1
ATOM 4397 N N . GLU A 1 536 ? -1.781 41.132 19.177 1.00 88.94 536 GLU A N 1
ATOM 4398 C CA . GLU A 1 536 ? -1.977 39.870 18.450 1.00 88.94 536 GLU A CA 1
ATOM 4399 C C . GLU A 1 536 ? -2.726 38.818 19.289 1.00 88.94 536 GLU A C 1
ATOM 4401 O O . GLU A 1 536 ? -3.611 38.127 18.778 1.00 88.94 536 GLU A O 1
ATOM 4406 N N . GLU A 1 537 ? -2.402 38.701 20.580 1.00 90.75 537 GLU A N 1
ATOM 4407 C CA . GLU A 1 537 ? -3.079 37.784 21.503 1.00 90.75 537 GLU A CA 1
ATOM 4408 C C . GLU A 1 537 ? -4.521 38.224 21.777 1.00 90.75 537 GLU A C 1
ATOM 4410 O O . GLU A 1 537 ? -5.423 37.385 21.778 1.00 90.75 537 GLU A O 1
ATOM 4415 N N . GLU A 1 538 ? -4.755 39.524 21.972 1.00 89.12 538 GLU A N 1
ATOM 4416 C CA . GLU A 1 538 ? -6.090 40.082 22.199 1.00 89.12 538 GLU A CA 1
ATOM 4417 C C . GLU A 1 538 ? -6.985 39.909 20.963 1.00 89.12 538 GLU A C 1
ATOM 4419 O O . GLU A 1 538 ? -8.139 39.492 21.086 1.00 89.12 538 GLU A O 1
ATOM 4424 N N . GLU A 1 539 ? -6.457 40.148 19.758 1.00 88.56 539 GLU A N 1
ATOM 4425 C CA . GLU A 1 539 ? -7.203 39.930 18.516 1.00 88.56 539 GLU A CA 1
ATOM 4426 C C . GLU A 1 539 ? -7.568 38.448 18.325 1.00 88.56 539 GLU A C 1
ATOM 4428 O O . GLU A 1 539 ? -8.675 38.135 17.888 1.00 88.56 539 GLU A O 1
ATOM 4433 N N . LEU A 1 540 ? -6.661 37.523 18.655 1.00 87.31 540 LEU A N 1
ATOM 4434 C CA . LEU A 1 540 ? -6.904 36.084 18.517 1.00 87.31 540 LEU A CA 1
ATOM 4435 C C . LEU A 1 540 ? -7.832 35.511 19.590 1.00 87.31 540 LEU A C 1
ATOM 4437 O O . LEU A 1 540 ? -8.554 34.566 19.289 1.00 87.31 540 LEU A O 1
ATOM 4441 N N . CYS A 1 541 ? -7.833 36.054 20.809 1.00 87.25 541 CYS A N 1
ATOM 4442 C CA . CYS A 1 541 ? -8.761 35.624 21.860 1.00 87.25 541 CYS A CA 1
ATOM 4443 C C . CYS A 1 541 ? -10.198 36.116 21.618 1.00 87.25 541 CYS A C 1
ATOM 4445 O O . CYS A 1 541 ? -11.139 35.478 22.083 1.00 87.25 541 CYS A O 1
ATOM 4447 N N . ASN A 1 542 ? -10.369 37.229 20.895 1.00 81.38 542 ASN A N 1
ATOM 4448 C CA . ASN A 1 542 ? -11.673 37.831 20.589 1.00 81.38 542 ASN A CA 1
ATOM 4449 C C . ASN A 1 542 ? -12.276 37.390 19.237 1.00 81.38 542 ASN A C 1
ATOM 4451 O O . ASN A 1 542 ? -13.379 37.822 18.892 1.00 81.38 542 ASN A O 1
ATOM 4455 N N . LYS A 1 543 ? -11.553 36.575 18.462 1.00 69.94 543 LYS A N 1
ATOM 4456 C CA . LYS A 1 543 ? -12.001 35.972 17.195 1.00 69.94 543 LYS A CA 1
ATOM 4457 C C . LYS A 1 543 ? -12.697 34.640 17.426 1.00 69.94 543 LYS A C 1
ATOM 4459 O O . LYS A 1 543 ? -13.694 34.397 16.707 1.00 69.94 543 LYS A O 1
#

Organism: NCBI:txid1820382

InterPro domains:
  IPR045538 Contractile injection system tape measure protein [PF19268] (253-542)

Secondary structure (DSSP, 8-state):
--SHHHHHHHHHHHHHHHHHHHT---TTHHHHHTTGGG-TTTSTT-----GGG--HHHHHHHHHHHHHHHTTT-S----HHHHHHHHHHHHHHSHHHHH-HHHHHHHHHHHHHHHHHS-HHHHHHS---GGGHHHHHHHS-HHHHHHHHHTT-STTGGGGTT-HHHHHHHHHHHHH--HHHHHHHHHHHHHHHTS----HHHHHHHHHHHHTTSHHHHHHHHHHHHH-HHHHHHHHHH-GGGTT----------HHHHHHHHHHHSSPPTT---HHHHHHHHHT--HHHHHHHHHHHHHHHTSHHHHHHHHHHGGGS-HHHHHHHH-TTHHHHHHHHHHHHHHHHS--HHHHTT--SHHHHHHHHHHHHHHS-SS-SSTHHHHHHHHHHHHTTS-HHHHHHHHH-SS---HHHHHHHHH-HHHHHHHHHHHHHHHHHH--SS---PPP----SPPP-TTGGGGGGGGGHHHHHHHTT-EETTEESSHHHHHHHHHHHHHHHH--SB--GGGGHHHHHHTT--TT----SB----HHHHHHH--

Sequence (543 aa):
MDAISTVFGLKAQLVPAIISNLNLDLPELRLFLSRLSFMPTLVSGIPWGSPQNLGKVEMASWKESWEDINRKFARNEEKADWQETSFQVFLSEGREYFANKKAFEDLIPLIISKIKSTPLNELFAYQIHSERYLELIEIKSANEIYSYFTAGKDPHFKTFKSKKFILTWIKEFFDQANVLVQSQFMALFHKIFYHSYYIENQRIILFLKGFYGFEEAQKAFRVVMDKIPEELKSLYQAYPTFFGTETSSAMILSPFEVLQFFLESGILPKGILGLEQFAKQLVDLKSEDLKKIRILIHANLQSERGRQHFQKLAPYLDETWFLDLIHPKLSKDIVEFTDFLRSKARLNFLEDLRITQKTDRLGWIASKWARSSVNVKNPLEILLGLLEKWIDWIDPELLVEIFETNKKLPSLFVMLKNSSSKLKKILEEESTEEEKEEKKIIPIELEPVDYGEGVSIANAGLVLFWPFYGRFFNALGMIGREGMKGEEIRERAIQLLQYIATGSTQFEEWDLTLNKILCGAAPDFPVGTKIELTDEEEELCNK

Radius of gyration: 35.86 Å; chains: 1; bounding box: 68×75×98 Å

pLDDT: mean 71.48, std 21.12, range [25.25, 94.56]